Protein AF-0000000080276955 (afdb_homodimer)

Solvent-accessible surface area (backbone atoms only — not comparable to full-atom values): 27092 Å² total; per-residue (Å²): 132,83,78,74,69,77,72,87,49,61,65,60,36,27,53,46,30,26,33,48,65,51,57,39,56,74,91,75,51,51,68,68,53,48,37,50,16,46,44,46,28,54,44,37,57,49,28,52,46,44,53,55,46,49,51,50,53,70,69,41,85,84,68,76,71,46,76,45,79,38,83,27,36,35,69,50,64,52,66,67,44,34,35,56,32,66,67,37,54,67,61,50,50,55,51,32,50,79,70,75,47,53,69,71,66,41,56,68,72,60,60,53,53,42,37,34,87,49,70,63,6,41,51,46,32,49,51,50,48,49,34,28,37,54,60,42,48,38,37,34,39,30,57,56,51,78,40,22,79,57,31,80,35,76,56,93,88,36,79,37,73,33,73,27,65,50,56,70,78,52,67,79,60,53,34,84,53,63,88,72,62,54,84,44,75,34,69,55,45,73,41,79,38,63,41,99,82,67,44,83,36,70,46,80,69,42,82,72,42,80,44,78,63,54,56,29,38,31,40,33,65,52,70,59,81,74,69,70,75,74,77,69,83,64,38,59,45,74,33,39,49,130,82,79,73,71,76,73,86,48,61,65,60,37,26,53,45,30,26,34,48,65,52,58,38,56,75,90,75,50,51,69,69,54,49,37,50,17,47,44,45,29,54,44,37,57,48,27,52,51,42,53,53,46,49,51,51,53,71,70,41,83,85,68,77,70,48,75,47,78,36,82,26,35,34,68,50,64,52,67,66,43,34,34,57,35,66,68,36,56,67,61,50,52,55,53,32,51,77,69,75,46,53,70,73,66,39,56,66,72,61,60,52,52,42,36,34,88,50,71,64,6,41,52,46,32,48,50,50,43,50,34,29,44,67,59,41,48,38,37,35,39,30,58,57,51,79,40,24,79,57,30,80,35,75,54,94,86,35,80,37,71,33,72,28,66,52,54,69,81,53,68,78,62,53,34,84,56,64,88,70,63,56,84,43,75,33,68,54,45,71,42,78,38,63,43,97,80,67,43,82,37,72,45,79,72,41,79,72,44,80,44,80,63,54,55,29,38,28,42,34,61,51,76,66,77,67,87,66,90,68,83,71,83,62,39,56,44,74,34,40,49

Foldseek 3Di:
DPPCPPPDQLLVQLQVCCCPVVVHHPVPDDLQSSLLSNLLSLLVVVVVLVVVLVVVVVPDPPADEAEAEDAAAFQFQFSVLSCVLVVVQVSVQVSVVVVPDGPVRSSVSQFGQLRHDDPRNHVSNVVLQVCLQQQHWYKYKYFRDQQRDFDWDQDPNDTDTDRRNNCPVHDNQEDDDPVPWDWDFDDFDFDWDQPPVRDTDTDGDDGDDRDGGDMWIFGSHRSDPDDPGDDGDRRGRGGTD/DPPCPPPDQLLVQLQVCCCPVVVHHPVPDDLQSSLLSNLLSLLVVVVVLVVVLVVVVVPDPPADEAEAEDQAAFQFQFSVLSCVLVVVQVSVQVSVVVVPDGPVRSSVSQFGQLRHDDPRNHVSNVVLQVCLQQQHWYKYKYFRDQQRDFDWDQDPNDTDTDRRNNQPVHDNQEDDDPVPWDWDFDDFDWDWDQPPVRDTDTDGDDGDDRDGGDMWIFGFRNSDPDPPRDDGDNGGRGGTD

pLDDT: mean 73.18, std 20.95, range [22.22, 98.0]

InterPro domains:
  IPR000811 Glycosyl transferase, family 35 [PF00343] (97-203)
  IPR000811 Glycosyl transferase, family 35 [PTHR11468] (5-202)

Sequence (482 aa):
MARNSKKLDLSTQFKYHMHHSLAEKTEYSTLLQKFFALSYSVRDLIAEKWLNTEEIIYKKKDLKIVNYLSMEFLIGRLLYNNILNLKAEDEVKELLSKYNVSLDEIALLEEDAALGNGGLGRLAACFLDSLATLGCLSYGYTIRYQYGLFKQAIENGFQKELPDDWLKNGYPWEFPKPEEAVKVRFFGRSEPYTDEKGNLKFRDCSRLFDKIMITIRIRCIILKEGYTPLHPHESRLPYATMARNSKKLDLSTQFKYHMHHSLAEKTEYSTLLQKFFALSYSVRDLIAEKWLNTEEIIYKKKDLKIVNYLSMEFLIGRLLYNNILNLKAEDEVKELLSKYNVSLDEIALLEEDAALGNGGLGRLAACFLDSLATLGCLSYGYTIRYQYGLFKQAIENGFQKELPDDWLKNGYPWEFPKPEEAVKVRFFGRSEPYTDEKGNLKFRDCSRLFDKIMITIRIRCIILKEGYTPLHPHESRLPYAT

Secondary structure (DSSP, 8-state):
---------HHHHHHHIIIIIS---GGG--HHHHHHHHHHHHHHHHHHHHHHHHHHHHH-TT---EEEE-S-------HHHHHHHTT-HHHHHHHHHTTT--HHHHHTTPPPP-S--SHHHHHHHHHHHHHHHHT--EEEEEE--TT-S-EEEEETTEEEEE---TTSS--TTB---GGG--EEEES--EEEEE-TTS-EEEEE----EEEE--EEEEEE----SS--S---------EE-/---------HHHHHHHIIIIIS---GGG--HHHHHHHHHHHHHHHHHHHHHHHHHHHHH-TT---EEEE-S-------HHHHHHHTT-HHHHHHHHHTTT--HHHHHTTPPPP-S--SHHHHHHHHHHHHHHHHT--EEEEEE--TT-S-EEEEETTEEEEE---TTSS--TTB---GGG--EEEES--EEEEE-TTS-EEEEE----EEEE--EEEEEE----SS--S--------EEE-

Structure (mmCIF, N/CA/C/O backbone):
data_AF-0000000080276955-model_v1
#
loop_
_entity.id
_entity.type
_entity.pdbx_description
1 polymer 'Alpha-1,4 glucan phosphorylase'
#
loop_
_atom_site.group_PDB
_atom_site.id
_atom_site.type_symbol
_atom_site.label_atom_id
_atom_site.label_alt_id
_atom_site.label_comp_id
_atom_site.label_asym_id
_atom_site.label_entity_id
_atom_site.label_seq_id
_atom_site.pdbx_PDB_ins_code
_atom_site.Cartn_x
_atom_site.Cartn_y
_atom_site.Cartn_z
_atom_site.occupancy
_atom_site.B_iso_or_equiv
_atom_site.auth_seq_id
_atom_site.auth_comp_id
_atom_site.auth_asym_id
_atom_site.auth_atom_id
_atom_site.pdbx_PDB_model_num
ATOM 1 N N . MET A 1 1 ? 2.734 4.629 36.25 1 22.41 1 MET A N 1
ATOM 2 C CA . MET A 1 1 ? 2.525 3.361 35.562 1 22.41 1 MET A CA 1
ATOM 3 C C . MET A 1 1 ? 3.201 3.371 34.188 1 22.41 1 MET A C 1
ATOM 5 O O . MET A 1 1 ? 2.889 4.211 33.344 1 22.41 1 MET A O 1
ATOM 9 N N . ALA A 1 2 ? 4.402 2.92 34.125 1 29.44 2 ALA A N 1
ATOM 10 C CA . ALA A 1 2 ? 5.367 2.973 33.031 1 29.44 2 ALA A CA 1
ATOM 11 C C . ALA A 1 2 ? 4.789 2.35 31.75 1 29.44 2 ALA A C 1
ATOM 13 O O . ALA A 1 2 ? 4.484 1.154 31.734 1 29.44 2 ALA A O 1
ATOM 14 N N . ARG A 1 3 ? 3.814 2.988 31.172 1 35.66 3 ARG A N 1
ATOM 15 C CA . ARG A 1 3 ? 3.283 2.521 29.891 1 35.66 3 ARG A CA 1
ATOM 16 C C . ARG A 1 3 ? 4.402 2.027 28.984 1 35.66 3 ARG A C 1
ATOM 18 O O . ARG A 1 3 ? 5.152 2.828 28.422 1 35.66 3 ARG A O 1
ATOM 25 N N . ASN A 1 4 ? 5.102 1.075 29.203 1 38.16 4 ASN A N 1
ATOM 26 C CA . ASN A 1 4 ? 6.219 0.348 28.609 1 38.16 4 ASN A CA 1
ATOM 27 C C . ASN A 1 4 ? 5.961 0.033 27.141 1 38.16 4 ASN A C 1
ATOM 29 O O . ASN A 1 4 ? 5.473 -1.05 26.797 1 38.16 4 ASN A O 1
ATOM 33 N N . SER A 1 5 ? 5.297 0.82 26.422 1 46.09 5 SER A N 1
ATOM 34 C CA . SER A 1 5 ? 5.066 0.612 24.984 1 46.09 5 SER A CA 1
ATOM 35 C C . SER A 1 5 ? 6.34 0.174 24.281 1 46.09 5 SER A C 1
ATOM 37 O O . SER A 1 5 ? 7.379 0.824 24.406 1 46.09 5 SER A O 1
ATOM 39 N N . LYS A 1 6 ? 6.605 -0.979 24.156 1 54.12 6 LYS A N 1
ATOM 40 C CA . LYS A 1 6 ? 7.727 -1.607 23.469 1 54.12 6 LYS A CA 1
ATOM 41 C C . LYS A 1 6 ? 8.086 -0.838 22.203 1 54.12 6 LYS A C 1
ATOM 43 O O . LYS A 1 6 ? 7.25 -0.662 21.312 1 54.12 6 LYS A O 1
ATOM 48 N N . LYS A 1 7 ? 9.102 0.051 22.328 1 67.38 7 LYS A N 1
ATOM 49 C CA . LYS A 1 7 ? 9.695 0.827 21.25 1 67.38 7 LYS A CA 1
ATOM 50 C C . LYS A 1 7 ? 9.922 -0.039 20.016 1 67.38 7 LYS A C 1
ATOM 52 O O . LYS A 1 7 ? 10.383 -1.177 20.125 1 67.38 7 LYS A O 1
ATOM 57 N N . LEU A 1 8 ? 9.305 0.413 18.891 1 79.12 8 LEU A N 1
ATOM 58 C CA . LEU A 1 8 ? 9.492 -0.306 17.641 1 79.12 8 LEU A CA 1
ATOM 59 C C . LEU A 1 8 ? 10.969 -0.447 17.312 1 79.12 8 LEU A C 1
ATOM 61 O O . LEU A 1 8 ? 11.75 0.493 17.5 1 79.12 8 LEU A O 1
ATOM 65 N N . ASP A 1 9 ? 11.336 -1.647 17.141 1 90.31 9 ASP A N 1
ATOM 66 C CA . ASP A 1 9 ? 12.68 -2.012 16.703 1 90.31 9 ASP A CA 1
ATOM 67 C C . ASP A 1 9 ? 12.766 -2.096 15.172 1 90.31 9 ASP A C 1
ATOM 69 O O . ASP A 1 9 ? 12.016 -2.855 14.555 1 90.31 9 ASP A O 1
ATOM 73 N N . LEU A 1 10 ? 13.711 -1.346 14.609 1 94.88 10 LEU A N 1
ATOM 74 C CA . LEU A 1 10 ? 13.805 -1.224 13.156 1 94.88 10 LEU A CA 1
ATOM 75 C C . LEU A 1 10 ? 14.102 -2.574 12.516 1 94.88 10 LEU A C 1
ATOM 77 O O . LEU A 1 10 ? 13.609 -2.873 11.43 1 94.88 10 LEU A O 1
ATOM 81 N N . SER A 1 11 ? 14.914 -3.354 13.188 1 94.62 11 SER A N 1
ATOM 82 C CA . SER A 1 11 ? 15.25 -4.664 12.633 1 94.62 11 SER A CA 1
ATOM 83 C C . SER A 1 11 ? 14.023 -5.555 12.531 1 94.62 11 SER A C 1
ATOM 85 O O . SER A 1 11 ? 13.82 -6.234 11.523 1 94.62 11 SER A O 1
ATOM 87 N N . THR A 1 12 ? 13.234 -5.52 13.539 1 94.81 12 THR A N 1
ATOM 88 C CA . THR A 1 12 ? 12.008 -6.305 13.555 1 94.81 12 THR A CA 1
ATOM 89 C C . THR A 1 12 ? 11.023 -5.801 12.5 1 94.81 12 THR A C 1
ATOM 91 O O . THR A 1 12 ? 10.414 -6.598 11.789 1 94.81 12 THR A O 1
ATOM 94 N N . GLN A 1 13 ? 10.914 -4.477 12.414 1 96.25 13 GLN A N 1
ATOM 95 C CA . GLN A 1 13 ? 10.016 -3.893 11.43 1 96.25 13 GLN A CA 1
ATOM 96 C C . GLN A 1 13 ? 10.477 -4.199 10.008 1 96.25 13 GLN A C 1
ATOM 98 O O . GLN A 1 13 ? 9.656 -4.457 9.125 1 96.25 13 GLN A O 1
ATOM 103 N N . PHE A 1 14 ? 11.773 -4.16 9.883 1 97.75 14 PHE A N 1
ATOM 104 C CA . PHE A 1 14 ? 12.344 -4.441 8.57 1 97.75 14 PHE A CA 1
ATOM 105 C C . PHE A 1 14 ? 11.992 -5.852 8.117 1 97.75 14 PHE A C 1
ATOM 107 O O . PHE A 1 14 ? 11.516 -6.051 6.996 1 97.75 14 PHE A O 1
ATOM 114 N N . LYS A 1 15 ? 12.164 -6.762 8.945 1 95.94 15 LYS A N 1
ATOM 115 C CA . LYS A 1 15 ? 11.844 -8.148 8.633 1 95.94 15 LYS A CA 1
ATOM 116 C C . LYS A 1 15 ? 10.344 -8.336 8.422 1 95.94 15 LYS A C 1
ATOM 118 O O . LYS A 1 15 ? 9.922 -9.055 7.512 1 95.94 15 LYS A O 1
ATOM 123 N N . TYR A 1 16 ? 9.617 -7.668 9.242 1 95.88 16 TYR A N 1
ATOM 124 C CA . TYR A 1 16 ? 8.172 -7.734 9.117 1 95.88 16 TYR A CA 1
ATOM 125 C C . TYR A 1 16 ? 7.719 -7.25 7.742 1 95.88 16 TYR A C 1
ATOM 127 O O . TYR A 1 16 ? 6.953 -7.934 7.055 1 95.88 16 TYR A O 1
ATOM 135 N N . HIS A 1 17 ? 8.164 -6.109 7.371 1 97.56 17 HIS A N 1
ATOM 136 C CA . HIS A 1 17 ? 7.73 -5.535 6.102 1 97.56 17 HIS A CA 1
ATOM 137 C C . HIS A 1 17 ? 8.242 -6.355 4.922 1 97.56 17 HIS A C 1
ATOM 139 O O . HIS A 1 17 ? 7.566 -6.469 3.898 1 97.56 17 HIS A O 1
ATOM 145 N N . MET A 1 18 ? 9.422 -6.902 5.074 1 97 18 MET A N 1
ATOM 146 C CA . MET A 1 18 ? 9.938 -7.777 4.02 1 97 18 MET A CA 1
ATOM 147 C C . MET A 1 18 ? 9.008 -8.969 3.809 1 97 18 MET A C 1
ATOM 149 O O . MET A 1 18 ? 8.633 -9.273 2.676 1 97 18 MET A O 1
ATOM 153 N N . HIS A 1 19 ? 8.547 -9.516 4.863 1 95 19 HIS A N 1
ATOM 154 C CA . HIS A 1 19 ? 7.77 -10.758 4.805 1 95 19 HIS A CA 1
ATOM 155 C C . HIS A 1 19 ? 6.305 -10.477 4.5 1 95 19 HIS A C 1
ATOM 157 O O . HIS A 1 19 ? 5.676 -11.203 3.723 1 95 19 HIS A O 1
ATOM 163 N N . HIS A 1 20 ? 5.828 -9.383 5.066 1 94.81 20 HIS A N 1
ATOM 164 C CA . HIS A 1 20 ? 4.375 -9.242 5.047 1 94.81 20 HIS A CA 1
ATOM 165 C C . HIS A 1 20 ? 3.938 -8.141 4.094 1 94.81 20 HIS A C 1
ATOM 167 O O . HIS A 1 20 ? 2.902 -8.258 3.432 1 94.81 20 HIS A O 1
ATOM 173 N N . SER A 1 21 ? 4.695 -7.082 4 1 95.25 21 SER A N 1
ATOM 174 C CA . SER A 1 21 ? 4.336 -6.012 3.076 1 95.25 21 SER A CA 1
ATOM 175 C C . SER A 1 21 ? 4.785 -6.336 1.656 1 95.25 21 SER A C 1
ATOM 177 O O . SER A 1 21 ? 4.086 -6.023 0.691 1 95.25 21 SER A O 1
ATOM 179 N N . LEU A 1 22 ? 5.949 -7.004 1.6 1 94.25 22 LEU A N 1
ATOM 180 C CA . LEU A 1 22 ? 6.523 -7.246 0.28 1 94.25 22 LEU A CA 1
ATOM 181 C C . LEU A 1 22 ? 6.441 -8.727 -0.086 1 94.25 22 LEU A C 1
ATOM 183 O O . LEU A 1 22 ? 6.672 -9.094 -1.238 1 94.25 22 LEU A O 1
ATOM 187 N N . ALA A 1 23 ? 6.051 -9.555 0.865 1 91.31 23 ALA A N 1
ATOM 188 C CA . ALA A 1 23 ? 5.906 -11 0.66 1 91.31 23 ALA A CA 1
ATOM 189 C C . ALA A 1 23 ? 7.164 -11.586 0.027 1 91.31 23 ALA A C 1
ATOM 191 O O . ALA A 1 23 ? 7.086 -12.289 -0.982 1 91.31 23 ALA A O 1
ATOM 192 N N . GLU A 1 24 ? 8.297 -11.289 0.654 1 91.69 24 GLU A N 1
ATOM 193 C CA . GLU A 1 24 ? 9.602 -11.773 0.193 1 91.69 24 GLU A CA 1
ATOM 194 C C . GLU A 1 24 ? 10.477 -12.188 1.366 1 91.69 24 GLU A C 1
ATOM 196 O O . GLU A 1 24 ? 10.398 -11.609 2.449 1 91.69 24 GLU A O 1
ATOM 201 N N . LYS A 1 25 ? 11.25 -13.227 1.105 1 90.56 25 LYS A N 1
ATOM 202 C CA . LYS A 1 25 ? 12.273 -13.57 2.086 1 90.56 25 LYS A CA 1
ATOM 203 C C . LYS A 1 25 ? 13.477 -12.641 1.982 1 90.56 25 LYS A C 1
ATOM 205 O O . LYS A 1 25 ? 13.898 -12.281 0.88 1 90.56 25 LYS A O 1
ATOM 210 N N . THR A 1 26 ? 13.953 -12.328 3.117 1 90.5 26 THR A N 1
ATOM 211 C CA . THR A 1 26 ? 15.039 -11.352 3.176 1 90.5 26 THR A CA 1
ATOM 212 C C . THR A 1 26 ? 16.25 -11.836 2.379 1 90.5 26 THR A C 1
ATOM 214 O O . THR A 1 26 ? 16.922 -11.047 1.71 1 90.5 26 THR A O 1
ATOM 217 N N . GLU A 1 27 ? 16.516 -13.109 2.402 1 88 27 GLU A N 1
ATOM 218 C CA . GLU A 1 27 ? 17.672 -13.703 1.748 1 88 27 GLU A CA 1
ATOM 219 C C . GLU A 1 27 ? 17.594 -13.539 0.233 1 88 27 GLU A C 1
ATOM 221 O O . GLU A 1 27 ? 18.625 -13.469 -0.441 1 88 27 GLU A O 1
ATOM 226 N N . TYR A 1 28 ? 16.469 -13.438 -0.273 1 88 28 TYR A N 1
ATOM 227 C CA . TYR A 1 28 ? 16.297 -13.391 -1.721 1 88 28 TYR A CA 1
ATOM 228 C C . TYR A 1 28 ? 15.867 -12 -2.17 1 88 28 TYR A C 1
ATOM 230 O O . TYR A 1 28 ? 15.562 -11.781 -3.348 1 88 28 TYR A O 1
ATOM 238 N N . SER A 1 29 ? 15.875 -11.086 -1.292 1 93 29 SER A N 1
ATOM 239 C CA . SER A 1 29 ? 15.32 -9.766 -1.575 1 93 29 SER A CA 1
ATOM 240 C C . SER A 1 29 ? 16.281 -8.938 -2.428 1 93 29 SER A C 1
ATOM 242 O O . SER A 1 29 ? 17.5 -9.055 -2.303 1 93 29 SER A O 1
ATOM 244 N N . THR A 1 30 ? 15.734 -8.141 -3.33 1 93.69 30 THR A N 1
ATOM 245 C CA . THR A 1 30 ? 16.469 -7.184 -4.145 1 93.69 30 THR A CA 1
ATOM 246 C C . THR A 1 30 ? 16.781 -5.918 -3.35 1 93.69 30 THR A C 1
ATOM 248 O O . THR A 1 30 ? 16.234 -5.719 -2.262 1 93.69 30 THR A O 1
ATOM 251 N N . LEU A 1 31 ? 17.641 -5.074 -3.918 1 94.88 31 LEU A N 1
ATOM 252 C CA . LEU A 1 31 ? 17.938 -3.791 -3.293 1 94.88 31 LEU A CA 1
ATOM 253 C C . LEU A 1 31 ? 16.703 -2.912 -3.227 1 94.88 31 LEU A C 1
ATOM 255 O O . LEU A 1 31 ? 16.484 -2.197 -2.242 1 94.88 31 LEU A O 1
ATOM 259 N N . LEU A 1 32 ? 15.906 -2.957 -4.238 1 94.31 32 LEU A N 1
ATOM 260 C CA . LEU A 1 32 ? 14.664 -2.191 -4.262 1 94.31 32 LEU A CA 1
ATOM 261 C C . LEU A 1 32 ? 13.734 -2.631 -3.137 1 94.31 32 LEU A C 1
ATOM 263 O O . LEU A 1 32 ? 13.125 -1.793 -2.465 1 94.31 32 LEU A O 1
ATOM 267 N N . GLN A 1 33 ? 13.656 -3.904 -2.971 1 95.94 33 GLN A N 1
ATOM 268 C CA . GLN A 1 33 ? 12.812 -4.422 -1.898 1 95.94 33 GLN A CA 1
ATOM 269 C C . GLN A 1 33 ? 13.352 -4.02 -0.529 1 95.94 33 GLN A C 1
ATOM 271 O O . GLN A 1 33 ? 12.578 -3.73 0.389 1 95.94 33 GLN A O 1
ATOM 276 N N . LYS A 1 34 ? 14.641 -4.016 -0.433 1 97.19 34 LYS A N 1
ATOM 277 C CA . LYS A 1 34 ? 15.242 -3.553 0.812 1 97.19 34 LYS A CA 1
ATOM 278 C C . LYS A 1 34 ? 14.953 -2.072 1.05 1 97.19 34 LYS A C 1
ATOM 280 O O . LYS A 1 34 ? 14.734 -1.653 2.188 1 97.19 34 LYS A O 1
ATOM 285 N N . PHE A 1 35 ? 15 -1.29 0.031 1 97.19 35 PHE A N 1
ATOM 286 C CA . PHE A 1 35 ? 14.617 0.113 0.126 1 97.19 35 PHE A CA 1
ATOM 287 C C . PHE A 1 35 ? 13.195 0.249 0.669 1 97.19 35 PHE A C 1
ATOM 289 O O . PHE A 1 35 ? 12.953 1.024 1.596 1 97.19 35 PHE A O 1
ATOM 296 N N . PHE A 1 36 ? 12.266 -0.461 0.114 1 97.25 36 PHE A N 1
ATOM 297 C CA . PHE A 1 36 ? 10.867 -0.363 0.529 1 97.25 36 PHE A CA 1
ATOM 298 C C . PHE A 1 36 ? 10.688 -0.865 1.957 1 97.25 36 PHE A C 1
ATOM 300 O O . PHE A 1 36 ? 9.992 -0.239 2.76 1 97.25 36 PHE A O 1
ATOM 307 N N . ALA A 1 37 ? 11.297 -1.971 2.23 1 97.81 37 ALA A N 1
ATOM 308 C CA . ALA A 1 37 ? 11.188 -2.496 3.588 1 97.81 37 ALA A CA 1
ATOM 309 C C . ALA A 1 37 ? 11.711 -1.492 4.609 1 97.81 37 ALA A C 1
ATOM 311 O O . ALA A 1 37 ? 11.094 -1.278 5.656 1 97.81 37 ALA A O 1
ATOM 312 N N . LEU A 1 38 ? 12.828 -0.894 4.305 1 98 38 LEU A N 1
ATOM 313 C CA . LEU A 1 38 ? 13.391 0.121 5.191 1 98 38 LEU A CA 1
ATOM 314 C C . LEU A 1 38 ? 12.469 1.329 5.293 1 98 38 LEU A C 1
ATOM 316 O O . LEU A 1 38 ? 12.203 1.823 6.391 1 98 38 LEU A O 1
ATOM 320 N N . SER A 1 39 ? 12.016 1.763 4.203 1 97.38 39 SER A N 1
ATOM 321 C CA . SER A 1 39 ? 11.141 2.928 4.18 1 97.38 39 SER A CA 1
ATOM 322 C C . SER A 1 39 ? 9.883 2.688 5.004 1 97.38 39 SER A C 1
ATOM 324 O O . SER A 1 39 ? 9.477 3.545 5.793 1 97.38 39 SER A O 1
ATOM 326 N N . TYR A 1 40 ? 9.305 1.536 4.84 1 97.38 40 TYR A N 1
ATOM 327 C CA . TYR A 1 40 ? 8.109 1.209 5.613 1 97.38 40 TYR A CA 1
ATOM 328 C C . TYR A 1 40 ? 8.43 1.146 7.102 1 97.38 40 TYR A C 1
ATOM 330 O O . TYR A 1 40 ? 7.605 1.53 7.938 1 97.38 40 TYR A O 1
ATOM 338 N N . SER A 1 41 ? 9.562 0.646 7.359 1 97.5 41 SER A N 1
ATOM 339 C CA . SER A 1 41 ? 9.969 0.565 8.758 1 97.5 41 SER A CA 1
ATOM 340 C C . SER A 1 41 ? 10.109 1.953 9.375 1 97.5 41 SER A C 1
ATOM 342 O O . SER A 1 41 ? 9.664 2.186 10.5 1 97.5 41 SER A O 1
ATOM 344 N N . VAL A 1 42 ? 10.75 2.803 8.688 1 95.44 42 VAL A N 1
ATOM 345 C CA . VAL A 1 42 ? 10.898 4.184 9.125 1 95.44 42 VAL A CA 1
ATOM 346 C C . VAL A 1 42 ? 9.523 4.848 9.227 1 95.44 42 VAL A C 1
ATOM 348 O O . VAL A 1 42 ? 9.242 5.566 10.188 1 95.44 42 VAL A O 1
ATOM 351 N N . ARG A 1 43 ? 8.711 4.555 8.289 1 94.88 43 ARG A N 1
ATOM 352 C CA . ARG A 1 43 ? 7.355 5.105 8.266 1 94.88 43 ARG A CA 1
ATOM 353 C C . ARG A 1 43 ? 6.566 4.664 9.492 1 94.88 43 ARG A C 1
ATOM 355 O O . ARG A 1 43 ? 5.75 5.426 10.016 1 94.88 43 ARG A O 1
ATOM 362 N N . ASP A 1 44 ? 6.789 3.438 9.938 1 95.38 44 ASP A N 1
ATOM 363 C CA . ASP A 1 44 ? 6.141 2.961 11.156 1 95.38 44 ASP A CA 1
ATOM 364 C C . ASP A 1 44 ? 6.457 3.871 12.336 1 95.38 44 ASP A C 1
ATOM 366 O O . ASP A 1 44 ? 5.574 4.199 13.133 1 95.38 44 ASP A O 1
ATOM 370 N N . LEU A 1 45 ? 7.66 4.262 12.43 1 91.25 45 LEU A N 1
ATOM 371 C CA . LEU A 1 45 ? 8.078 5.137 13.523 1 91.25 45 LEU A CA 1
ATOM 372 C C . LEU A 1 45 ? 7.418 6.504 13.406 1 91.25 45 LEU A C 1
ATOM 374 O O . LEU A 1 45 ? 6.984 7.074 14.406 1 91.25 45 LEU A O 1
ATOM 378 N N . ILE A 1 46 ? 7.324 6.918 12.242 1 87.62 46 ILE A N 1
ATOM 379 C CA . ILE A 1 46 ? 6.711 8.219 11.984 1 87.62 46 ILE A CA 1
ATOM 380 C C . ILE A 1 46 ? 5.223 8.164 12.336 1 87.62 46 ILE A C 1
ATOM 382 O O . ILE A 1 46 ? 4.695 9.078 12.961 1 87.62 46 ILE A O 1
ATOM 386 N N . ALA A 1 47 ? 4.598 7.125 11.914 1 90.19 47 ALA A N 1
ATOM 387 C CA . ALA A 1 47 ? 3.172 6.957 12.172 1 90.19 47 ALA A CA 1
ATOM 388 C C . ALA A 1 47 ? 2.883 6.988 13.672 1 90.19 47 ALA A C 1
ATOM 390 O O . ALA A 1 47 ? 1.888 7.574 14.102 1 90.19 47 ALA A O 1
ATOM 391 N N . GLU A 1 48 ? 3.697 6.379 14.406 1 88.38 48 GLU A N 1
ATOM 392 C CA . GLU A 1 48 ? 3.52 6.379 15.859 1 88.38 48 GLU A CA 1
ATOM 393 C C . GLU A 1 48 ? 3.58 7.797 16.422 1 88.38 48 GLU A C 1
ATOM 395 O O . GLU A 1 48 ? 2.758 8.172 17.266 1 88.38 48 GLU A O 1
ATOM 400 N N . LYS A 1 49 ? 4.52 8.5 16 1 82.69 49 LYS A N 1
ATOM 401 C CA . LYS A 1 49 ? 4.66 9.875 16.453 1 82.69 49 LYS A CA 1
ATOM 402 C C . LYS A 1 49 ? 3.469 10.727 16.016 1 82.69 49 LYS A C 1
ATOM 404 O O . LYS A 1 49 ? 2.99 11.57 16.781 1 82.69 49 LYS A O 1
ATOM 409 N N . TRP A 1 50 ? 3.09 10.453 14.844 1 82.5 50 TRP A N 1
ATOM 410 C CA . TRP A 1 50 ? 1.942 11.172 14.305 1 82.5 50 TRP A CA 1
ATOM 411 C C . TRP A 1 50 ? 0.688 10.898 15.125 1 82.5 50 TRP A C 1
ATOM 413 O O . TRP A 1 50 ? -0.064 11.82 15.453 1 82.5 50 TRP A O 1
ATOM 423 N N . LEU A 1 51 ? 0.445 9.727 15.422 1 84.94 51 LEU A N 1
ATOM 424 C CA . LEU A 1 51 ? -0.742 9.344 16.172 1 84.94 51 LEU A CA 1
ATOM 425 C C . LEU A 1 51 ? -0.712 9.938 17.578 1 84.94 51 LEU A C 1
ATOM 427 O O . LEU A 1 51 ? -1.748 10.352 18.109 1 84.94 51 LEU A O 1
ATOM 431 N N . ASN A 1 52 ? 0.415 9.992 18.094 1 82.25 52 ASN A N 1
ATOM 432 C CA . ASN A 1 52 ? 0.559 10.617 19.406 1 82.25 52 ASN A CA 1
ATOM 433 C C . ASN A 1 52 ? 0.235 12.102 19.359 1 82.25 52 ASN A C 1
ATOM 435 O O . ASN A 1 52 ? -0.434 12.633 20.25 1 82.25 52 ASN A O 1
ATOM 439 N N . THR A 1 53 ? 0.707 12.758 18.359 1 77.38 53 THR A N 1
ATOM 440 C CA . THR A 1 53 ? 0.438 14.18 18.188 1 77.38 53 THR A CA 1
ATOM 441 C C . THR A 1 53 ? -1.048 14.422 17.938 1 77.38 53 THR A C 1
ATOM 443 O O . THR A 1 53 ? -1.621 15.375 18.469 1 77.38 53 THR A O 1
ATOM 446 N N . GLU A 1 54 ? -1.594 13.602 17.156 1 78 54 GLU A N 1
ATOM 447 C CA . GLU A 1 54 ? -3.018 13.727 16.859 1 78 54 GLU A CA 1
ATOM 448 C C . GLU A 1 54 ? -3.859 13.602 18.125 1 78 54 GLU A C 1
ATOM 450 O O . GLU A 1 54 ? -4.883 14.273 18.266 1 78 54 GLU A O 1
ATOM 455 N N . GLU A 1 55 ? -3.457 12.797 18.938 1 77.69 55 GLU A N 1
ATOM 456 C CA . GLU A 1 55 ? -4.16 12.633 20.203 1 77.69 55 GLU A CA 1
ATOM 457 C C . GLU A 1 55 ? -4.113 13.922 21.031 1 77.69 55 GLU A C 1
ATOM 459 O O . GLU A 1 55 ? -5.109 14.297 21.656 1 77.69 55 GLU A O 1
ATOM 464 N N . ILE A 1 56 ? -3.053 14.523 20.953 1 74.31 56 ILE A N 1
ATOM 465 C CA . ILE A 1 56 ? -2.889 15.781 21.672 1 74.31 56 ILE A CA 1
ATOM 466 C C . ILE A 1 56 ? -3.777 16.859 21.047 1 74.31 56 ILE A C 1
ATOM 468 O O . ILE A 1 56 ? -4.434 17.609 21.766 1 74.31 56 ILE A O 1
ATOM 472 N N . ILE A 1 57 ? -3.809 16.844 19.766 1 73.69 57 ILE A N 1
ATOM 473 C CA . ILE A 1 57 ? -4.602 17.812 19.047 1 73.69 57 ILE A CA 1
ATOM 474 C C . ILE A 1 57 ? -6.086 17.609 19.344 1 73.69 57 ILE A C 1
ATOM 476 O O . ILE A 1 57 ? -6.824 18.578 19.547 1 73.69 57 ILE A O 1
ATOM 480 N N . TYR A 1 58 ? -6.465 16.422 19.391 1 73.75 58 TYR A N 1
ATOM 481 C CA . TYR A 1 58 ? -7.867 16.094 19.656 1 73.75 58 TYR A CA 1
ATOM 482 C C . TYR A 1 58 ? -8.266 16.5 21.062 1 73.75 58 TYR A C 1
ATOM 484 O O . TYR A 1 58 ? -9.406 16.906 21.312 1 73.75 58 TYR A O 1
ATOM 492 N N . LYS A 1 59 ? -7.402 16.406 21.922 1 75.25 59 LYS A N 1
ATOM 493 C CA . LYS A 1 59 ? -7.695 16.672 23.328 1 75.25 59 LYS A CA 1
ATOM 494 C C . LYS A 1 59 ? -7.633 18.172 23.625 1 75.25 59 LYS A C 1
ATOM 496 O O . LYS A 1 59 ? -8.305 18.656 24.531 1 75.25 59 LYS A O 1
ATOM 501 N N . LYS A 1 60 ? -6.91 18.797 22.859 1 74.38 60 LYS A N 1
ATOM 502 C CA . LYS A 1 60 ? -6.754 20.219 23.109 1 74.38 60 LYS A CA 1
ATOM 503 C C . LYS A 1 60 ? -7.734 21.047 22.281 1 74.38 60 LYS A C 1
ATOM 505 O O . LYS A 1 60 ? -7.762 20.922 21.062 1 74.38 60 LYS A O 1
ATOM 510 N N . LYS A 1 61 ? -8.664 21.719 22.797 1 67.38 61 LYS A N 1
ATOM 511 C CA . LYS A 1 61 ? -9.758 22.438 22.156 1 67.38 61 LYS A CA 1
ATOM 512 C C . LYS A 1 61 ? -9.281 23.766 21.578 1 67.38 61 LYS A C 1
ATOM 514 O O . LYS A 1 61 ? -9.828 24.25 20.594 1 67.38 61 LYS A O 1
ATOM 519 N N . ASP A 1 62 ? -8.234 24.25 22.078 1 73.06 62 ASP A N 1
ATOM 520 C CA . ASP A 1 62 ? -7.91 25.609 21.672 1 73.06 62 ASP A CA 1
ATOM 521 C C . ASP A 1 62 ? -6.598 25.672 20.891 1 73.06 62 ASP A C 1
ATOM 523 O O . ASP A 1 62 ? -5.832 26.625 21.016 1 73.06 62 ASP A O 1
ATOM 527 N N . LEU A 1 63 ? -6.562 24.641 20.047 1 76.69 63 LEU A N 1
ATOM 528 C CA . LEU A 1 63 ? -5.324 24.656 19.281 1 76.69 63 LEU A CA 1
ATOM 529 C C . LEU A 1 63 ? -5.531 25.312 17.922 1 76.69 63 LEU A C 1
ATOM 531 O O . LEU A 1 63 ? -6.566 25.125 17.281 1 76.69 63 LEU A O 1
ATOM 535 N N . LYS A 1 64 ? -4.602 26.188 17.625 1 78.25 64 LYS A N 1
ATOM 536 C CA . LYS A 1 64 ? -4.605 26.781 16.297 1 78.25 64 LYS A CA 1
ATOM 537 C C . LYS A 1 64 ? -3.719 26 15.336 1 78.25 64 LYS A C 1
ATOM 539 O O . LYS A 1 64 ? -2.598 25.625 15.688 1 78.25 64 LYS A O 1
ATOM 544 N N . ILE A 1 65 ? -4.281 25.734 14.141 1 76.88 65 ILE A N 1
ATOM 545 C CA . ILE A 1 65 ? -3.555 24.938 13.148 1 76.88 65 ILE A CA 1
ATOM 546 C C . ILE A 1 65 ? -3.438 25.734 11.852 1 76.88 65 ILE A C 1
ATOM 548 O O . ILE A 1 65 ? -4.422 26.297 11.367 1 76.88 65 ILE A O 1
ATOM 552 N N . VAL A 1 66 ? -2.201 25.812 11.32 1 80.88 66 VAL A N 1
ATOM 553 C CA . VAL A 1 66 ? -1.96 26.484 10.047 1 80.88 66 VAL A CA 1
ATOM 554 C C . VAL A 1 66 ? -2.227 25.516 8.898 1 80.88 66 VAL A C 1
ATOM 556 O O . VAL A 1 66 ? -1.737 24.391 8.906 1 80.88 66 VAL A O 1
ATOM 559 N N . ASN A 1 67 ? -3.049 25.875 7.938 1 80.81 67 ASN A N 1
ATOM 560 C CA . ASN A 1 67 ? -3.271 25.141 6.703 1 80.81 67 ASN A CA 1
ATOM 561 C C . ASN A 1 67 ? -2.697 25.859 5.492 1 80.81 67 ASN A C 1
ATOM 563 O O . ASN A 1 67 ? -3.189 26.922 5.113 1 80.81 67 ASN A O 1
ATOM 567 N N . TYR A 1 68 ? -1.691 25.266 4.949 1 83.06 68 TYR A N 1
ATOM 568 C CA . TYR A 1 68 ? -0.961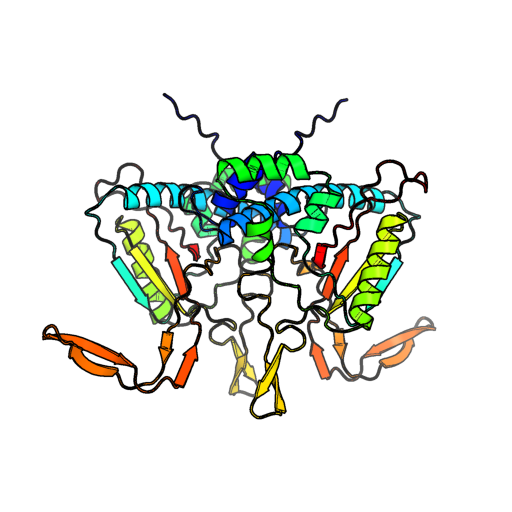 25.875 3.84 1 83.06 68 TYR A CA 1
ATOM 569 C C . TYR A 1 68 ? -1.334 25.219 2.518 1 83.06 68 TYR A C 1
ATOM 571 O O . TYR A 1 68 ? -0.956 24.078 2.258 1 83.06 68 TYR A O 1
ATOM 579 N N . LEU A 1 69 ? -2.1 25.938 1.602 1 81.06 69 LEU A N 1
ATOM 580 C CA . LEU A 1 69 ? -2.496 25.453 0.289 1 81.06 69 LEU A CA 1
ATOM 581 C C . LEU A 1 69 ? -1.547 25.953 -0.793 1 81.06 69 LEU A C 1
ATOM 583 O O . LEU A 1 69 ? -1.334 27.156 -0.926 1 81.06 69 LEU A O 1
ATOM 587 N N . SER A 1 70 ? -0.925 25 -1.449 1 80.19 70 SER A N 1
ATOM 588 C CA . SER A 1 70 ? -0.009 25.344 -2.533 1 80.19 70 SER A CA 1
ATOM 589 C C . SER A 1 70 ? -0.238 24.453 -3.75 1 80.19 70 SER A C 1
ATOM 591 O O . SER A 1 70 ? -0.657 23.297 -3.611 1 80.19 70 SER A O 1
ATOM 593 N N . MET A 1 71 ? 0.042 25 -4.902 1 77.94 71 MET A N 1
ATOM 594 C CA . MET A 1 71 ? -0.124 24.219 -6.121 1 77.94 71 MET A CA 1
ATOM 595 C C . MET A 1 71 ? 0.985 23.172 -6.258 1 77.94 71 MET A C 1
ATOM 597 O O . MET A 1 71 ? 0.819 22.172 -6.953 1 77.94 71 MET A O 1
ATOM 601 N N . GLU A 1 72 ? 2.043 23.578 -5.605 1 79.94 72 GLU A N 1
ATOM 602 C CA . GLU A 1 72 ? 3.172 22.656 -5.715 1 79.94 72 GLU A CA 1
ATOM 603 C C . GLU A 1 72 ? 3.949 22.578 -4.402 1 79.94 72 GLU A C 1
ATOM 605 O O . GLU A 1 72 ? 4.051 23.562 -3.678 1 79.94 72 GLU A O 1
ATOM 610 N N . PHE A 1 73 ? 4.445 21.406 -4.145 1 83.12 73 PHE A N 1
ATOM 611 C CA . PHE A 1 73 ? 5.402 21.156 -3.072 1 83.12 73 PHE A CA 1
ATOM 612 C C . PHE A 1 73 ? 6.578 20.328 -3.572 1 83.12 73 PHE A C 1
ATOM 614 O O . PHE A 1 73 ? 6.391 19.219 -4.059 1 83.12 73 PHE A O 1
ATOM 621 N N . LEU A 1 74 ? 7.699 20.891 -3.516 1 83.69 74 LEU A N 1
ATOM 622 C CA . LEU A 1 74 ? 8.898 20.094 -3.801 1 83.69 74 LEU A CA 1
ATOM 623 C C . LEU A 1 74 ? 9.508 19.562 -2.514 1 83.69 74 LEU A C 1
ATOM 625 O O . LEU A 1 74 ? 10.469 20.125 -1.989 1 83.69 74 LEU A O 1
ATOM 629 N N . ILE A 1 75 ? 9.031 18.406 -2.068 1 81.25 75 ILE A N 1
ATOM 630 C CA . ILE A 1 75 ? 9.406 17.891 -0.756 1 81.25 75 ILE A CA 1
ATOM 631 C C . ILE A 1 75 ? 10.672 17.047 -0.874 1 81.25 75 ILE A C 1
ATOM 633 O O . ILE A 1 75 ? 11.328 16.75 0.129 1 81.25 75 ILE A O 1
ATOM 637 N N . GLY A 1 76 ? 11.047 16.641 -2.092 1 79.75 76 GLY A N 1
ATOM 638 C CA . GLY A 1 76 ? 12.258 15.867 -2.295 1 79.75 76 GLY A CA 1
ATOM 639 C C . GLY A 1 76 ? 12.156 14.445 -1.782 1 79.75 76 GLY A C 1
ATOM 640 O O . GLY A 1 76 ? 11.047 13.914 -1.622 1 79.75 76 GLY A O 1
ATOM 641 N N . ARG A 1 77 ? 13.312 13.828 -1.663 1 87.75 77 ARG A N 1
ATOM 642 C CA . ARG A 1 77 ? 13.406 12.484 -1.109 1 87.75 77 ARG A CA 1
ATOM 643 C C . ARG A 1 77 ? 13.312 12.508 0.412 1 87.75 77 ARG A C 1
ATOM 645 O O . ARG A 1 77 ? 13.852 13.406 1.059 1 87.75 77 ARG A O 1
ATOM 652 N N . LEU A 1 78 ? 12.688 11.516 0.936 1 90.19 78 LEU A N 1
ATOM 653 C CA . LEU A 1 78 ? 12.312 11.633 2.34 1 90.19 78 LEU A CA 1
ATOM 654 C C . LEU A 1 78 ? 13.062 10.617 3.191 1 90.19 78 LEU A C 1
ATOM 656 O O . LEU A 1 78 ? 13.125 10.75 4.414 1 90.19 78 LEU A O 1
ATOM 660 N N . LEU A 1 79 ? 13.633 9.617 2.594 1 94.81 79 LEU A N 1
ATOM 661 C CA . LEU A 1 79 ? 14.234 8.547 3.385 1 94.81 79 LEU A CA 1
ATOM 662 C C . LEU A 1 79 ? 15.32 9.094 4.297 1 94.81 79 LEU A C 1
ATOM 664 O O . LEU A 1 79 ? 15.258 8.922 5.52 1 94.81 79 LEU A O 1
ATOM 668 N N . TYR A 1 80 ? 16.281 9.828 3.752 1 91.94 80 TYR A N 1
ATOM 669 C CA . TYR A 1 80 ? 17.375 10.391 4.523 1 91.94 80 TYR A CA 1
ATOM 670 C C . TYR A 1 80 ? 16.875 11.375 5.57 1 91.94 80 TYR A C 1
ATOM 672 O O . TYR A 1 80 ? 17.25 11.297 6.742 1 91.94 80 TYR A O 1
ATOM 680 N N . ASN A 1 81 ? 16.062 12.211 5.098 1 85.88 81 ASN A N 1
ATOM 681 C CA . ASN A 1 81 ? 15.531 13.242 5.977 1 85.88 81 ASN A CA 1
ATOM 682 C C . ASN A 1 81 ? 14.789 12.641 7.164 1 85.88 81 ASN A C 1
ATOM 684 O O . ASN A 1 81 ? 14.945 13.102 8.297 1 85.88 81 ASN A O 1
ATOM 688 N N . ASN A 1 82 ? 14.008 11.648 6.891 1 89.38 82 ASN A N 1
ATOM 689 C CA . ASN A 1 82 ? 13.234 11.023 7.957 1 89.38 82 ASN A CA 1
ATOM 690 C C . ASN A 1 82 ? 14.133 10.281 8.938 1 89.38 82 ASN A C 1
ATOM 692 O O . ASN A 1 82 ? 13.906 10.32 10.148 1 89.38 82 ASN A O 1
ATOM 696 N N . ILE A 1 83 ? 15.141 9.609 8.453 1 93.5 83 ILE A N 1
ATOM 697 C CA . ILE A 1 83 ? 16.078 8.891 9.312 1 93.5 83 ILE A CA 1
ATOM 698 C C . ILE A 1 83 ? 16.797 9.883 10.234 1 93.5 83 ILE A C 1
ATOM 700 O O . ILE A 1 83 ? 16.938 9.617 11.43 1 93.5 83 ILE A O 1
ATOM 704 N N . LEU A 1 84 ? 17.172 11 9.68 1 88.5 84 LEU A N 1
ATOM 705 C CA . LEU A 1 84 ? 17.844 12.031 10.445 1 88.5 84 LEU A CA 1
ATOM 706 C C . LEU A 1 84 ? 16.922 12.625 11.5 1 88.5 84 LEU A C 1
ATOM 708 O O . LEU A 1 84 ? 17.297 12.773 12.664 1 88.5 84 LEU A O 1
ATOM 712 N N . ASN A 1 85 ? 15.727 12.906 11.07 1 83.06 85 ASN A N 1
ATOM 713 C CA . ASN A 1 85 ? 14.758 13.516 11.969 1 83.06 85 ASN A CA 1
ATOM 714 C C . ASN A 1 85 ? 14.398 12.578 13.117 1 83.06 85 ASN A C 1
ATOM 716 O O . ASN A 1 85 ? 14.102 13.031 14.227 1 83.06 85 ASN A O 1
ATOM 720 N N . LEU A 1 86 ? 14.453 11.312 12.867 1 87.81 86 LEU A N 1
ATOM 721 C CA . LEU A 1 86 ? 14.141 10.32 13.891 1 87.81 86 LEU A CA 1
ATOM 722 C C . LEU A 1 86 ? 15.375 9.992 14.727 1 87.81 86 LEU A C 1
ATOM 724 O O . LEU A 1 86 ? 15.281 9.25 15.711 1 87.81 86 LEU A O 1
ATOM 728 N N . LYS A 1 87 ? 16.516 10.57 14.32 1 90.81 87 LYS A N 1
ATOM 729 C CA . LYS A 1 87 ? 17.797 10.273 14.961 1 90.81 87 LYS A CA 1
ATOM 730 C C . LYS A 1 87 ? 18.062 8.766 14.984 1 90.81 87 LYS A C 1
ATOM 732 O O . LYS A 1 87 ? 18.469 8.219 16.016 1 90.81 87 LYS A O 1
ATOM 737 N N . ALA A 1 88 ? 17.734 8.141 13.883 1 93.56 88 ALA A N 1
ATOM 738 C CA . ALA A 1 88 ? 17.844 6.688 13.812 1 93.56 88 ALA A CA 1
ATOM 739 C C . ALA A 1 88 ? 19 6.27 12.906 1 93.56 88 ALA A C 1
ATOM 741 O O . ALA A 1 88 ? 19.016 5.148 12.391 1 93.56 88 ALA A O 1
ATOM 742 N N . GLU A 1 89 ? 19.938 7.121 12.703 1 94.38 89 GLU A N 1
ATOM 743 C CA . GLU A 1 89 ? 21.031 6.859 11.758 1 94.38 89 GLU A CA 1
ATOM 744 C C . GLU A 1 89 ? 21.812 5.617 12.156 1 94.38 89 GLU A C 1
ATOM 746 O O . GLU A 1 89 ? 22.094 4.754 11.32 1 94.38 89 GLU A O 1
ATOM 751 N N . ASP A 1 90 ? 22.156 5.543 13.359 1 95.12 90 ASP A N 1
ATOM 752 C CA . ASP A 1 90 ? 22.984 4.434 13.828 1 95.12 90 ASP A CA 1
ATOM 753 C C . ASP A 1 90 ? 22.234 3.105 13.719 1 95.12 90 ASP A C 1
ATOM 755 O O . ASP A 1 90 ? 22.797 2.1 13.289 1 95.12 90 ASP A O 1
ATOM 759 N N . GLU A 1 91 ? 21.016 3.141 14.102 1 95.94 91 GLU A N 1
ATOM 760 C CA . GLU A 1 91 ? 20.188 1.935 14.016 1 95.94 91 GLU A CA 1
ATOM 761 C C . GLU A 1 91 ? 20.062 1.46 12.578 1 95.94 91 GLU A C 1
ATOM 763 O O . GLU A 1 91 ? 20.109 0.259 12.305 1 95.94 91 GLU A O 1
ATOM 768 N N . VAL A 1 92 ? 19.906 2.369 11.695 1 97.25 92 VAL A N 1
ATOM 769 C CA . VAL A 1 92 ? 19.734 2.045 10.281 1 97.25 92 VAL A CA 1
ATOM 770 C C . VAL A 1 92 ? 21.047 1.481 9.727 1 97.25 92 VAL A C 1
ATOM 772 O O . VAL A 1 92 ? 21.031 0.487 8.992 1 97.25 92 VAL A O 1
ATOM 775 N N . LYS A 1 93 ? 22.125 2.117 10.094 1 95.94 93 LYS A N 1
ATOM 776 C CA . LYS A 1 93 ? 23.422 1.646 9.641 1 95.94 93 LYS A CA 1
ATOM 777 C C . LYS A 1 93 ? 23.688 0.222 10.125 1 95.94 93 LYS A C 1
ATOM 779 O O . LYS A 1 93 ? 24.172 -0.616 9.359 1 95.94 93 LYS A O 1
ATOM 784 N N . GLU A 1 94 ? 23.406 0.013 11.305 1 96.19 94 GLU A N 1
ATOM 785 C CA . GLU A 1 94 ? 23.578 -1.325 11.859 1 96.19 94 GLU A CA 1
ATOM 786 C C . GLU A 1 94 ? 22.703 -2.344 11.133 1 96.19 94 GLU A C 1
ATOM 788 O O . GLU A 1 94 ? 23.172 -3.434 10.789 1 96.19 94 GLU A O 1
ATOM 793 N N . LEU A 1 95 ? 21.5 -1.997 10.906 1 96.75 95 LEU A N 1
ATOM 794 C CA . LEU A 1 95 ? 20.562 -2.869 10.211 1 96.75 95 LEU A CA 1
ATOM 795 C C . LEU A 1 95 ? 21.062 -3.205 8.812 1 96.75 95 LEU A C 1
ATOM 797 O O . LEU A 1 95 ? 21.109 -4.375 8.422 1 96.75 95 LEU A O 1
ATOM 801 N N . LEU A 1 96 ? 21.484 -2.23 8.109 1 96.75 96 LEU A N 1
ATOM 802 C CA . LEU A 1 96 ? 21.875 -2.408 6.715 1 96.75 96 LEU A CA 1
ATOM 803 C C . LEU A 1 96 ? 23.203 -3.156 6.613 1 96.75 96 LEU A C 1
ATOM 805 O O . LEU A 1 96 ? 23.453 -3.869 5.637 1 96.75 96 LEU A O 1
ATOM 809 N N . SER A 1 97 ? 24.016 -3.025 7.625 1 95.75 97 SER A N 1
ATOM 810 C CA . SER A 1 97 ? 25.297 -3.73 7.641 1 95.75 97 SER A CA 1
ATOM 811 C C . SER A 1 97 ? 25.094 -5.242 7.641 1 95.75 97 SER A C 1
ATOM 813 O O . SER A 1 97 ? 25.906 -5.984 7.09 1 95.75 97 SER A O 1
ATOM 815 N N . LYS A 1 98 ? 24.047 -5.684 8.219 1 94.5 98 LYS A N 1
ATOM 816 C CA . LYS A 1 98 ? 23.719 -7.109 8.258 1 94.5 98 LYS A CA 1
ATOM 817 C C . LYS A 1 98 ? 23.5 -7.656 6.848 1 94.5 98 LYS A C 1
ATOM 819 O O . LYS A 1 98 ? 23.641 -8.859 6.617 1 94.5 98 LYS A O 1
ATOM 824 N N . TYR A 1 99 ? 23.172 -6.824 5.98 1 94.25 99 TYR A N 1
ATOM 825 C CA . TYR A 1 99 ? 22.875 -7.254 4.621 1 94.25 99 TYR A CA 1
ATOM 826 C C . TYR A 1 99 ? 23.922 -6.746 3.641 1 94.25 99 TYR A C 1
ATOM 828 O O . TYR A 1 99 ? 23.734 -6.809 2.424 1 94.25 99 TYR A O 1
ATOM 836 N N . ASN A 1 100 ? 24.938 -6.188 4.145 1 94.5 100 ASN A N 1
ATOM 837 C CA . ASN A 1 100 ? 26.062 -5.676 3.363 1 94.5 100 ASN A CA 1
ATOM 838 C C . ASN A 1 100 ? 25.609 -4.613 2.365 1 94.5 100 ASN A C 1
ATOM 840 O O . ASN A 1 100 ? 25.984 -4.66 1.192 1 94.5 100 ASN A O 1
ATOM 844 N N . VAL A 1 101 ? 24.766 -3.75 2.762 1 95.44 101 VAL A N 1
ATOM 845 C CA . VAL A 1 101 ? 24.281 -2.631 1.958 1 95.44 101 VAL A CA 1
ATOM 846 C C . VAL A 1 101 ? 24.469 -1.324 2.725 1 95.44 101 VAL A C 1
ATOM 848 O O . VAL A 1 101 ? 24.422 -1.307 3.957 1 95.44 101 VAL A O 1
ATOM 851 N N . SER A 1 102 ? 24.734 -0.231 2.01 1 95.44 102 SER A N 1
ATOM 852 C CA . SER A 1 102 ? 24.875 1.076 2.645 1 95.44 102 SER A CA 1
ATOM 853 C C . SER A 1 102 ? 23.609 1.924 2.445 1 95.44 102 SER A C 1
ATOM 855 O O . SER A 1 102 ? 22.859 1.705 1.5 1 95.44 102 SER A O 1
ATOM 857 N N . LEU A 1 103 ? 23.5 2.828 3.359 1 95.25 103 LEU A N 1
ATOM 858 C CA . LEU A 1 103 ? 22.375 3.75 3.25 1 95.25 103 LEU A CA 1
ATOM 859 C C . LEU A 1 103 ? 22.469 4.57 1.967 1 95.25 103 LEU A C 1
ATOM 861 O O . LEU A 1 103 ? 21.453 4.852 1.332 1 95.25 103 LEU A O 1
ATOM 865 N N . ASP A 1 104 ? 23.672 4.891 1.577 1 94.25 104 ASP A N 1
ATOM 866 C CA . ASP A 1 104 ? 23.875 5.68 0.366 1 94.25 104 ASP A CA 1
ATOM 867 C C . ASP A 1 104 ? 23.406 4.922 -0.872 1 94.25 104 ASP A C 1
ATOM 869 O O . ASP A 1 104 ? 22.812 5.512 -1.776 1 94.25 104 ASP A O 1
ATOM 873 N N . 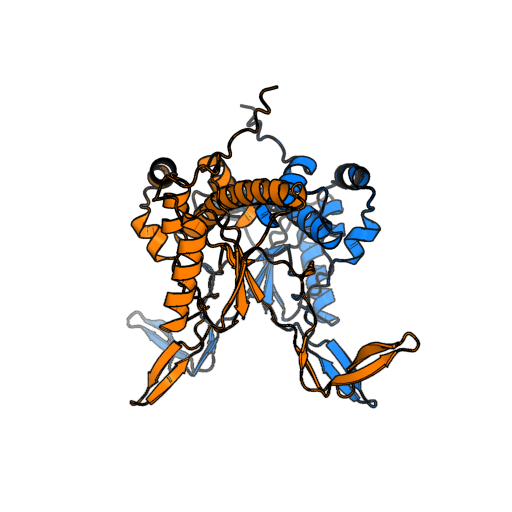GLU A 1 105 ? 23.609 3.689 -0.88 1 94 105 GLU A N 1
ATOM 874 C CA . GLU A 1 105 ? 23.203 2.855 -2.004 1 94 105 GLU A CA 1
ATOM 875 C C . GLU A 1 105 ? 21.688 2.732 -2.066 1 94 105 GLU A C 1
ATOM 877 O O . GLU A 1 105 ? 21.094 2.848 -3.141 1 94 105 GLU A O 1
ATOM 882 N N . ILE A 1 106 ? 21.094 2.566 -0.971 1 94.62 106 ILE A N 1
ATOM 883 C CA . ILE A 1 106 ? 19.656 2.35 -0.901 1 94.62 106 ILE A CA 1
ATOM 884 C C . ILE A 1 106 ? 18.922 3.656 -1.197 1 94.62 106 ILE A C 1
ATOM 886 O O . ILE A 1 106 ? 17.891 3.658 -1.882 1 94.62 106 ILE A O 1
ATOM 890 N N . ALA A 1 107 ? 19.453 4.707 -0.712 1 92.94 107 ALA A N 1
ATOM 891 C CA . ALA A 1 107 ? 18.797 6.012 -0.843 1 92.94 107 ALA A CA 1
ATOM 892 C C . ALA A 1 107 ? 18.75 6.449 -2.303 1 92.94 107 ALA A C 1
ATOM 894 O O . ALA A 1 107 ? 17.859 7.223 -2.689 1 92.94 107 ALA A O 1
ATOM 895 N N . LEU A 1 108 ? 19.609 5.949 -3.094 1 91.81 108 LEU A N 1
ATOM 896 C CA . LEU A 1 108 ? 19.656 6.297 -4.512 1 91.81 108 LEU A CA 1
ATOM 897 C C . LEU A 1 108 ? 18.453 5.73 -5.246 1 91.81 108 LEU A C 1
ATOM 899 O O . LEU A 1 108 ? 18.078 6.223 -6.316 1 91.81 108 LEU A O 1
ATOM 903 N N . LEU A 1 109 ? 17.797 4.781 -4.711 1 92.19 109 LEU A N 1
ATOM 904 C CA . LEU A 1 109 ? 16.656 4.129 -5.344 1 92.19 109 LEU A CA 1
ATOM 905 C C . LEU A 1 109 ? 15.391 4.949 -5.156 1 92.19 109 LEU A C 1
ATOM 907 O O . LEU A 1 109 ? 14.383 4.719 -5.84 1 92.19 109 LEU A O 1
ATOM 911 N N . GLU A 1 110 ? 15.438 5.895 -4.211 1 92.19 110 GLU A N 1
ATOM 912 C CA . GLU A 1 110 ? 14.25 6.703 -3.947 1 92.19 110 GLU A CA 1
ATOM 913 C C . GLU A 1 110 ? 14.008 7.707 -5.07 1 92.19 110 GLU A C 1
ATOM 915 O O . GLU A 1 110 ? 14.906 8.469 -5.438 1 92.19 110 GLU A O 1
ATOM 920 N N . GLU A 1 111 ? 12.797 7.707 -5.539 1 84.44 111 GLU A N 1
ATOM 921 C CA . GLU A 1 111 ? 12.375 8.688 -6.535 1 84.44 111 GLU A CA 1
ATOM 922 C C . GLU A 1 111 ? 11.852 9.961 -5.875 1 84.44 111 GLU A C 1
ATOM 924 O O . GLU A 1 111 ? 11.234 9.898 -4.809 1 84.44 111 GLU A O 1
ATOM 929 N N . ASP A 1 112 ? 12.102 11.055 -6.574 1 83.31 112 ASP A N 1
ATOM 930 C CA . ASP A 1 112 ? 11.508 12.297 -6.102 1 83.31 112 ASP A CA 1
ATOM 931 C C . ASP A 1 112 ? 9.992 12.281 -6.289 1 83.31 112 ASP A C 1
ATOM 933 O O . ASP A 1 112 ? 9.492 11.82 -7.316 1 83.31 112 ASP A O 1
ATOM 937 N N . ALA A 1 113 ? 9.398 12.758 -5.223 1 81.56 113 ALA A N 1
ATOM 938 C CA . ALA A 1 113 ? 7.961 12.945 -5.406 1 81.56 113 ALA A CA 1
ATOM 939 C C . ALA A 1 113 ? 7.676 14.016 -6.461 1 81.56 113 ALA A C 1
ATOM 941 O O . ALA A 1 113 ? 8.219 15.117 -6.395 1 81.56 113 ALA A O 1
ATOM 942 N N . ALA A 1 114 ? 6.902 13.719 -7.434 1 79.38 114 ALA A N 1
ATOM 943 C CA . ALA A 1 114 ? 6.586 14.664 -8.5 1 79.38 114 ALA A CA 1
ATOM 944 C C . ALA A 1 114 ? 5.395 15.539 -8.125 1 79.38 114 ALA A C 1
ATOM 946 O O . ALA A 1 114 ? 4.41 15.609 -8.867 1 79.38 114 ALA A O 1
ATOM 947 N N . LEU A 1 115 ? 5.512 16.234 -7.031 1 78.31 115 LEU A N 1
ATOM 948 C CA . LEU A 1 115 ? 4.445 17.078 -6.527 1 78.31 115 LEU A CA 1
ATOM 949 C C . LEU A 1 115 ? 4.758 18.547 -6.785 1 78.31 115 LEU A C 1
ATOM 951 O O . LEU A 1 115 ? 3.971 19.438 -6.426 1 78.31 115 LEU A O 1
ATOM 955 N N . GLY A 1 116 ? 5.938 18.703 -7.395 1 75.62 116 GLY A N 1
ATOM 956 C CA . GLY A 1 116 ? 6.363 20.062 -7.719 1 75.62 116 GLY A CA 1
ATOM 957 C C . GLY A 1 116 ? 7.664 20.109 -8.492 1 75.62 116 GLY A C 1
ATOM 958 O O . GLY A 1 116 ? 8.469 19.172 -8.422 1 75.62 116 GLY A O 1
ATOM 959 N N . ASN A 1 117 ? 7.855 21.078 -9.344 1 70.81 117 ASN A N 1
ATOM 960 C CA . ASN A 1 117 ? 9.055 21.141 -10.172 1 70.81 117 ASN A CA 1
ATOM 961 C C . ASN A 1 117 ? 9.695 22.531 -10.133 1 70.81 117 ASN A C 1
ATOM 963 O O . ASN A 1 117 ? 10.836 22.703 -10.57 1 70.81 117 ASN A O 1
ATOM 967 N N . GLY A 1 118 ? 9.109 23.547 -9.516 1 73.88 118 GLY A N 1
ATOM 968 C CA . GLY A 1 118 ? 9.625 24.891 -9.664 1 73.88 118 GLY A CA 1
ATOM 969 C C . GLY A 1 118 ? 9.969 25.547 -8.336 1 73.88 118 GLY A C 1
ATOM 970 O O . GLY A 1 118 ? 10.055 24.875 -7.309 1 73.88 118 GLY A O 1
ATOM 971 N N . GLY A 1 119 ? 10.328 26.812 -8.5 1 77.75 119 GLY A N 1
ATOM 972 C CA . GLY A 1 119 ? 10.703 27.609 -7.336 1 77.75 119 GLY A CA 1
ATOM 973 C C . GLY A 1 119 ? 9.586 27.719 -6.312 1 77.75 119 GLY A C 1
ATOM 974 O O . GLY A 1 119 ? 9.836 27.688 -5.105 1 77.75 119 GLY A O 1
ATOM 975 N N . LEU A 1 120 ? 8.43 27.781 -6.793 1 78.06 120 LEU A N 1
ATOM 976 C CA . LEU A 1 120 ? 7.289 27.875 -5.887 1 78.06 120 LEU A CA 1
ATOM 977 C C . LEU A 1 120 ? 7.184 26.625 -5.02 1 78.06 120 LEU A C 1
ATOM 979 O O . LEU A 1 120 ? 6.887 26.703 -3.828 1 78.06 120 LEU A O 1
ATOM 983 N N . GLY A 1 121 ? 7.41 25.516 -5.656 1 83.44 121 GLY A N 1
ATOM 984 C CA . GLY A 1 121 ? 7.375 24.281 -4.902 1 83.44 121 GLY A CA 1
ATOM 985 C C . GLY A 1 121 ? 8.445 24.203 -3.832 1 83.44 121 GLY A C 1
ATOM 986 O O . GLY A 1 121 ? 8.195 23.703 -2.732 1 83.44 121 GLY A O 1
ATOM 987 N N . ARG A 1 122 ? 9.539 24.719 -4.215 1 84.12 122 ARG A N 1
ATOM 988 C CA . ARG A 1 122 ? 10.633 24.75 -3.248 1 84.12 122 ARG A CA 1
ATOM 989 C C . ARG A 1 122 ? 10.297 25.656 -2.068 1 84.12 122 ARG A C 1
ATOM 991 O O . ARG A 1 122 ? 10.523 25.281 -0.914 1 84.12 122 ARG A O 1
ATOM 998 N N . LEU A 1 123 ? 9.836 26.781 -2.332 1 85.44 123 LEU A N 1
ATOM 999 C CA . LEU A 1 123 ? 9.469 27.734 -1.295 1 85.44 123 LEU A CA 1
ATOM 1000 C C . LEU A 1 123 ? 8.398 27.156 -0.373 1 85.44 123 LEU A C 1
ATOM 1002 O O . LEU A 1 123 ? 8.5 27.281 0.851 1 85.44 123 LEU A O 1
ATOM 1006 N N . ALA A 1 124 ? 7.422 26.547 -0.964 1 85.62 124 ALA A N 1
ATOM 1007 C CA . ALA A 1 124 ? 6.332 25.984 -0.175 1 85.62 124 ALA A CA 1
ATOM 1008 C C . ALA A 1 124 ? 6.84 24.891 0.756 1 85.62 124 ALA A C 1
ATOM 1010 O O . ALA A 1 124 ? 6.453 24.828 1.926 1 85.62 124 ALA A O 1
ATOM 1011 N N . ALA A 1 125 ? 7.688 24.062 0.216 1 85.69 125 ALA A N 1
ATOM 1012 C CA . ALA A 1 125 ? 8.266 23 1.034 1 85.69 125 ALA A CA 1
ATOM 1013 C C . ALA A 1 125 ? 9.109 23.578 2.168 1 85.69 125 ALA A C 1
ATOM 1015 O O . ALA A 1 125 ? 9.062 23.078 3.297 1 85.69 125 ALA A O 1
ATOM 1016 N N . CYS A 1 126 ? 9.805 24.609 1.919 1 85.25 126 CYS A N 1
ATOM 1017 C CA . CYS A 1 126 ? 10.641 25.266 2.918 1 85.25 126 CYS A CA 1
ATOM 1018 C C . CYS A 1 126 ? 9.789 25.891 4.016 1 85.25 126 CYS A C 1
ATOM 1020 O O . CYS A 1 126 ? 10.164 25.844 5.191 1 85.25 126 CYS A O 1
ATOM 1022 N N . PHE A 1 127 ? 8.75 26.453 3.662 1 85.19 127 PHE A N 1
ATOM 1023 C CA . PHE A 1 127 ? 7.855 27.047 4.648 1 85.19 127 PHE A CA 1
ATOM 1024 C C . PHE A 1 127 ? 7.305 25.984 5.59 1 85.19 127 PHE A C 1
ATOM 1026 O O . PHE A 1 127 ? 7.238 26.203 6.801 1 85.19 127 PHE A O 1
ATOM 1033 N N . LEU A 1 128 ? 6.934 24.906 4.977 1 82.31 128 LEU A N 1
ATOM 1034 C CA . LEU A 1 128 ? 6.414 23.828 5.809 1 82.31 128 LEU A CA 1
ATOM 1035 C C . LEU A 1 128 ? 7.484 23.328 6.773 1 82.31 128 LEU A C 1
ATOM 1037 O O . LEU A 1 128 ? 7.195 23.062 7.941 1 82.31 128 LEU A O 1
ATOM 1041 N N . ASP A 1 129 ? 8.641 23.219 6.258 1 79.06 129 ASP A N 1
ATOM 1042 C CA . ASP A 1 129 ? 9.758 22.781 7.09 1 79.06 129 ASP A CA 1
ATOM 1043 C C . ASP A 1 129 ? 10.016 23.781 8.219 1 79.06 129 ASP A C 1
ATOM 1045 O O . ASP A 1 129 ? 10.32 23.391 9.344 1 79.06 129 ASP A O 1
ATOM 1049 N N . SER A 1 130 ? 9.93 25 7.906 1 81.75 130 SER A N 1
ATOM 1050 C CA . SER A 1 130 ? 10.133 26.062 8.898 1 81.75 130 SER A CA 1
ATOM 1051 C C . SER A 1 130 ? 9.055 26.016 9.977 1 81.75 130 SER A C 1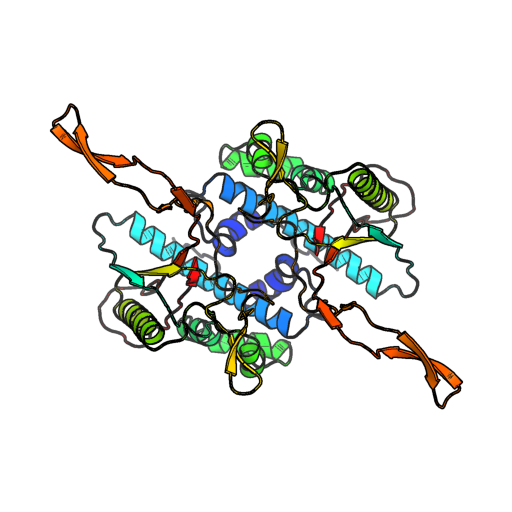
ATOM 1053 O O . SER A 1 130 ? 9.352 26.172 11.164 1 81.75 130 SER A O 1
ATOM 1055 N N . LEU A 1 131 ? 7.867 25.781 9.586 1 79.56 131 LEU A N 1
ATOM 1056 C CA . LEU A 1 131 ? 6.766 25.672 10.539 1 79.56 131 LEU A CA 1
ATOM 1057 C C . LEU A 1 131 ? 6.973 24.5 11.492 1 79.56 131 LEU A C 1
ATOM 1059 O O . LEU A 1 131 ? 6.754 24.625 12.695 1 79.56 131 LEU A O 1
ATOM 1063 N N . ALA A 1 132 ? 7.418 23.406 10.867 1 76.38 132 ALA A N 1
ATOM 1064 C CA . ALA A 1 132 ? 7.699 22.234 11.688 1 76.38 132 ALA A CA 1
ATOM 1065 C C . ALA A 1 132 ? 8.812 22.516 12.695 1 76.38 132 ALA A C 1
ATOM 1067 O O . ALA A 1 132 ? 8.703 22.156 13.867 1 76.38 132 ALA A O 1
ATOM 1068 N N . THR A 1 133 ? 9.805 23.219 12.234 1 75.44 133 THR A N 1
ATOM 1069 C CA . THR A 1 133 ? 10.953 23.531 13.078 1 75.44 133 THR A CA 1
ATOM 1070 C C . THR A 1 133 ? 10.547 24.469 14.219 1 75.44 133 THR A C 1
ATOM 1072 O O . THR A 1 133 ? 11.055 24.344 15.336 1 75.44 133 THR A O 1
ATOM 1075 N N . LEU A 1 134 ? 9.594 25.312 14.008 1 77.69 134 LEU A N 1
ATOM 1076 C CA . LEU A 1 134 ? 9.148 26.281 14.984 1 77.69 134 LEU A CA 1
ATOM 1077 C C . LEU A 1 134 ? 8.094 25.688 15.914 1 77.69 134 LEU A C 1
ATOM 1079 O O . LEU A 1 134 ? 7.652 26.328 16.859 1 77.69 134 LEU A O 1
ATOM 1083 N N . GLY A 1 135 ? 7.648 24.469 15.578 1 75.19 135 GLY A N 1
ATOM 1084 C CA . GLY A 1 135 ? 6.672 23.781 16.422 1 75.19 135 GLY A CA 1
ATOM 1085 C C . GLY A 1 135 ? 5.25 24.234 16.156 1 75.19 135 GLY A C 1
ATOM 1086 O O . GLY A 1 135 ? 4.395 24.156 17.047 1 75.19 135 GLY A O 1
ATOM 1087 N N . CYS A 1 136 ? 5.047 24.844 15.062 1 76.75 136 CYS A N 1
ATOM 1088 C CA . CYS A 1 136 ? 3.701 25.25 14.68 1 76.75 136 CYS A CA 1
ATOM 1089 C C . CYS A 1 136 ? 2.947 24.109 14.008 1 76.75 136 CYS A C 1
ATOM 1091 O O . CYS A 1 136 ? 3.443 23.516 13.047 1 76.75 136 CYS A O 1
ATOM 1093 N N . LEU A 1 137 ? 1.83 23.812 14.531 1 77.62 137 LEU A N 1
ATOM 1094 C CA . LEU A 1 137 ? 0.987 22.797 13.906 1 77.62 137 LEU A CA 1
ATOM 1095 C C . LEU A 1 137 ? 0.522 23.266 12.523 1 77.62 137 LEU A C 1
ATOM 1097 O O . LEU A 1 137 ? -0.063 24.344 12.391 1 77.62 137 LEU A O 1
ATOM 1101 N N . SER A 1 138 ? 0.913 22.469 11.555 1 78.44 138 SER A N 1
ATOM 1102 C CA . SER A 1 138 ? 0.566 22.891 10.203 1 78.44 138 SER A CA 1
ATOM 1103 C C . SER A 1 138 ? 0.332 21.703 9.289 1 78.44 138 SER A C 1
ATOM 1105 O O . SER A 1 138 ? 0.893 20.625 9.508 1 78.44 138 SER A O 1
ATOM 1107 N N . TYR A 1 139 ? -0.581 21.969 8.312 1 79.56 139 TYR A N 1
ATOM 1108 C CA . TYR A 1 139 ? -0.814 21.047 7.207 1 79.56 139 TYR A CA 1
ATOM 1109 C C . TYR A 1 139 ? -0.581 21.719 5.863 1 79.56 139 TYR A C 1
ATOM 1111 O O . TYR A 1 139 ? -0.945 22.891 5.684 1 79.56 139 TYR A O 1
ATOM 1119 N N . GLY A 1 140 ? 0.112 20.969 5.008 1 80.81 140 GLY A N 1
ATOM 1120 C CA . GLY A 1 140 ? 0.174 21.391 3.615 1 80.81 140 GLY A CA 1
ATOM 1121 C C . GLY A 1 140 ? -0.776 20.609 2.717 1 80.81 140 GLY A C 1
ATOM 1122 O O . GLY A 1 140 ? -0.956 19.406 2.881 1 80.81 140 GLY A O 1
ATOM 1123 N N . TYR A 1 141 ? -1.421 21.344 1.745 1 78.31 141 TYR A N 1
ATOM 1124 C CA . TYR A 1 141 ? -2.352 20.734 0.81 1 78.31 141 TYR A CA 1
ATOM 1125 C C . TYR A 1 141 ? -1.965 21.031 -0.631 1 78.31 141 TYR A C 1
ATOM 1127 O O . TYR A 1 141 ? -1.646 22.188 -0.962 1 78.31 141 TYR A O 1
ATOM 1135 N N . THR A 1 142 ? -1.871 19.953 -1.355 1 77.5 142 THR A N 1
ATOM 1136 C CA . THR A 1 142 ? -1.629 20.125 -2.783 1 77.5 142 THR A CA 1
ATOM 1137 C C . THR A 1 142 ? -2.35 19.047 -3.586 1 77.5 142 THR A C 1
ATOM 1139 O O . THR A 1 142 ? -3 18.172 -3.014 1 77.5 142 THR A O 1
ATOM 1142 N N . ILE A 1 143 ? -2.271 19.125 -4.918 1 71.12 143 ILE A N 1
ATOM 1143 C CA . ILE A 1 143 ? -2.836 18.109 -5.797 1 71.12 143 ILE A CA 1
ATOM 1144 C C . ILE A 1 143 ? -1.844 16.953 -5.957 1 71.12 143 ILE A C 1
ATOM 1146 O O . ILE A 1 143 ? -0.643 17.188 -6.121 1 71.12 143 ILE A O 1
ATOM 1150 N N . ARG A 1 144 ? -2.398 15.742 -5.719 1 77.06 144 ARG A N 1
ATOM 1151 C CA . ARG A 1 144 ? -1.575 14.57 -5.996 1 77.06 144 ARG A CA 1
ATOM 1152 C C . ARG A 1 144 ? -1.598 14.227 -7.48 1 77.06 144 ARG A C 1
ATOM 1154 O O . ARG A 1 144 ? -2.414 13.414 -7.922 1 77.06 144 ARG A O 1
ATOM 1161 N N . TYR A 1 145 ? -0.636 14.688 -8.164 1 66 145 TYR A N 1
ATOM 1162 C CA . TYR A 1 145 ? -0.589 14.469 -9.609 1 66 145 TYR A CA 1
ATOM 1163 C C . TYR A 1 145 ? -0.208 13.031 -9.93 1 66 145 TYR A C 1
ATOM 1165 O O . TYR A 1 145 ? 0.77 12.5 -9.391 1 66 145 TYR A O 1
ATOM 1173 N N . GLN A 1 146 ? -1.005 12.352 -10.75 1 64 146 GLN A N 1
ATOM 1174 C CA . GLN A 1 146 ? -0.692 10.977 -11.141 1 64 146 GLN A CA 1
ATOM 1175 C C . GLN A 1 146 ? 0.569 10.922 -12 1 64 146 GLN A C 1
ATOM 1177 O O . GLN A 1 146 ? 1.409 10.039 -11.82 1 64 146 GLN A O 1
ATOM 1182 N N . TYR A 1 147 ? 0.616 11.68 -12.922 1 59.38 147 TYR A N 1
ATOM 1183 C CA . TYR A 1 147 ? 1.766 11.672 -13.82 1 59.38 147 TYR A CA 1
ATOM 1184 C C . TYR A 1 147 ? 2.699 12.836 -13.523 1 59.38 147 TYR A C 1
ATOM 1186 O O . TYR A 1 147 ? 3.475 13.258 -14.383 1 59.38 147 TYR A O 1
ATOM 1194 N N . GLY A 1 148 ? 2.795 12.992 -12.289 1 55.78 148 GLY A N 1
ATOM 1195 C CA . GLY A 1 148 ? 3.68 14.086 -11.914 1 55.78 148 GLY A CA 1
ATOM 1196 C C . GLY A 1 148 ? 3.48 15.32 -12.766 1 55.78 148 GLY A C 1
ATOM 1197 O O . GLY A 1 148 ? 2.518 15.414 -13.531 1 55.78 148 GLY A O 1
ATOM 1198 N N . LEU A 1 149 ? 4.152 16.312 -12.562 1 55.38 149 LEU A N 1
ATOM 1199 C CA . LEU A 1 149 ? 4.027 17.484 -13.422 1 55.38 149 LEU A CA 1
ATOM 1200 C C . LEU A 1 149 ? 4.578 17.203 -14.82 1 55.38 149 LEU A C 1
ATOM 1202 O O . LEU A 1 149 ? 3.867 17.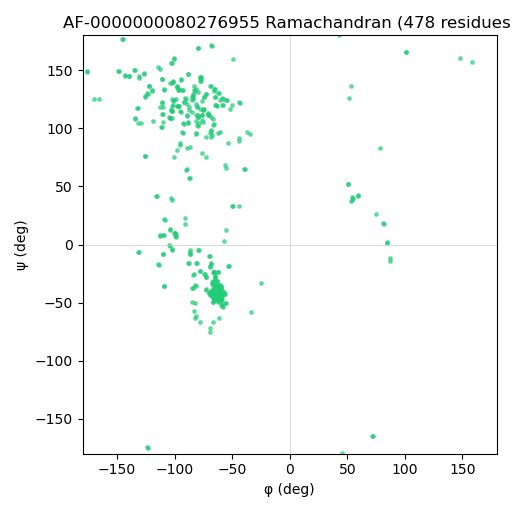359 -15.812 1 55.38 149 LEU A O 1
ATOM 1206 N N . PHE A 1 150 ? 5.559 17.109 -15.289 1 51.38 150 PHE A N 1
ATOM 1207 C CA . PHE A 1 150 ? 6.109 16.766 -16.594 1 51.38 150 PHE A CA 1
ATOM 1208 C C . PHE A 1 150 ? 7.605 16.484 -16.5 1 51.38 150 PHE A C 1
ATOM 1210 O O . PHE A 1 150 ? 8.297 17.062 -15.656 1 51.38 150 PHE A O 1
ATOM 1217 N N . LYS A 1 151 ? 7.906 15.266 -17 1 54.84 151 LYS A N 1
ATOM 1218 C CA . LYS A 1 151 ? 9.32 15.07 -17.312 1 54.84 151 LYS A CA 1
ATOM 1219 C C . LYS A 1 151 ? 9.672 15.695 -18.656 1 54.84 151 LYS A C 1
ATOM 1221 O O . LYS A 1 151 ? 8.93 15.555 -19.625 1 54.84 151 LYS A O 1
ATOM 1226 N N . GLN A 1 152 ? 10.539 16.609 -18.594 1 48.72 152 GLN A N 1
ATOM 1227 C CA . GLN A 1 152 ? 10.961 17.297 -19.797 1 48.72 152 GLN A CA 1
ATOM 1228 C C . GLN A 1 152 ? 11.914 16.453 -20.625 1 48.72 152 GLN A C 1
ATOM 1230 O O . GLN A 1 152 ? 12.844 15.844 -20.094 1 48.72 152 GLN A O 1
ATOM 1235 N N . ALA A 1 153 ? 11.375 16.047 -21.766 1 51.09 153 ALA A N 1
ATOM 1236 C CA . ALA A 1 153 ? 12.297 15.414 -22.719 1 51.09 153 ALA A CA 1
ATOM 1237 C C . ALA A 1 153 ? 12.539 16.312 -23.922 1 51.09 153 ALA A C 1
ATOM 1239 O O . ALA A 1 153 ? 11.68 17.109 -24.297 1 51.09 153 ALA A O 1
ATOM 1240 N N . ILE A 1 154 ? 13.828 16.453 -24.297 1 49.53 154 ILE A N 1
ATOM 1241 C CA . ILE A 1 154 ? 14.141 17.234 -25.5 1 49.53 154 ILE A CA 1
ATOM 1242 C C . ILE A 1 154 ? 14.219 16.312 -26.703 1 49.53 154 ILE A C 1
ATOM 1244 O O . ILE A 1 154 ? 15 15.359 -26.719 1 49.53 154 ILE A O 1
ATOM 1248 N N . GLU A 1 155 ? 13.234 16.344 -27.484 1 51.72 155 GLU A N 1
ATOM 1249 C CA . GLU A 1 155 ? 13.242 15.633 -28.75 1 51.72 155 GLU A CA 1
ATOM 1250 C C . GLU A 1 155 ? 13.289 16.609 -29.938 1 51.72 155 GLU A C 1
ATOM 1252 O O . GLU A 1 155 ? 12.367 17.406 -30.125 1 51.72 155 GLU A O 1
ATOM 1257 N N . ASN A 1 156 ? 14.312 16.359 -30.656 1 57.66 156 ASN A N 1
ATOM 1258 C CA . ASN A 1 156 ? 14.547 17.172 -31.844 1 57.66 156 ASN A CA 1
ATOM 1259 C C . ASN A 1 156 ? 14.539 18.672 -31.516 1 57.66 156 ASN A C 1
ATOM 1261 O O . ASN A 1 156 ? 13.961 19.469 -32.25 1 57.66 156 ASN A O 1
ATOM 1265 N N . GLY A 1 157 ? 15.086 19.047 -30.359 1 56.72 157 GLY A N 1
ATOM 1266 C CA . GLY A 1 157 ? 15.25 20.438 -29.969 1 56.72 157 GLY A CA 1
ATOM 1267 C C . GLY A 1 157 ? 14.031 21 -29.266 1 56.72 157 GLY A C 1
ATOM 1268 O O . GLY A 1 157 ? 14.047 22.156 -28.812 1 56.72 157 GLY A O 1
ATOM 1269 N N . PHE A 1 158 ? 12.969 20.203 -29.359 1 61.72 158 PHE A N 1
ATOM 1270 C CA . PHE A 1 158 ? 11.734 20.656 -28.719 1 61.72 158 PHE A CA 1
ATOM 1271 C C . PHE A 1 158 ? 11.5 19.906 -27.422 1 61.72 158 PHE A C 1
ATOM 1273 O O . PHE A 1 158 ? 11.852 18.734 -27.297 1 61.72 158 PHE A O 1
ATOM 1280 N N . GLN A 1 159 ? 11.078 20.688 -26.531 1 53.12 159 GLN A N 1
ATOM 1281 C CA . GLN A 1 159 ? 10.758 20.109 -25.234 1 53.12 159 GLN A CA 1
ATOM 1282 C C . GLN A 1 159 ? 9.508 19.25 -25.297 1 53.12 159 GLN A C 1
ATOM 1284 O O . GLN A 1 159 ? 8.484 19.656 -25.859 1 53.12 159 GLN A O 1
ATOM 1289 N N . LYS A 1 160 ? 9.703 17.953 -25.109 1 57.56 160 LYS A N 1
ATOM 1290 C CA . LYS A 1 160 ? 8.555 17.047 -24.969 1 57.56 160 LYS A CA 1
ATOM 1291 C C . LYS A 1 160 ? 8.32 16.672 -23.516 1 57.56 160 LYS A C 1
ATOM 1293 O O . LYS A 1 160 ? 9.273 16.359 -22.797 1 57.56 160 LYS A O 1
ATOM 1298 N N . GLU A 1 161 ? 7.203 17.109 -23.078 1 54.84 161 GLU A N 1
ATOM 1299 C CA . GLU A 1 161 ? 6.82 16.766 -21.719 1 54.84 161 GLU A CA 1
ATOM 1300 C C . GLU A 1 161 ? 6.352 15.312 -21.609 1 54.84 161 GLU A C 1
ATOM 1302 O O . GLU A 1 161 ? 5.465 14.891 -22.359 1 54.84 161 GLU A O 1
ATOM 1307 N N . LEU A 1 162 ? 7.301 14.547 -21 1 58.62 162 LEU A N 1
ATOM 1308 C CA . LEU A 1 162 ? 6.887 13.172 -20.766 1 58.62 162 LEU A CA 1
ATOM 1309 C C . LEU A 1 162 ? 6.32 13.008 -19.359 1 58.62 162 LEU A C 1
ATOM 1311 O O . LEU A 1 162 ? 6.734 13.703 -18.422 1 58.62 162 LEU A O 1
ATOM 1315 N N . PRO A 1 163 ? 5.375 12.234 -19.359 1 61.59 163 PRO A N 1
ATOM 1316 C CA . PRO A 1 163 ? 4.859 11.945 -18.031 1 61.59 163 PRO A CA 1
ATOM 1317 C C . PRO A 1 163 ? 5.922 11.344 -17.109 1 61.59 163 PRO A C 1
ATOM 1319 O O . PRO A 1 163 ? 6.777 10.578 -17.562 1 61.59 163 PRO A O 1
ATOM 1322 N N . ASP A 1 164 ? 6.195 12.039 -15.984 1 62.59 164 ASP A N 1
ATOM 1323 C CA . ASP A 1 164 ? 7.051 11.484 -14.938 1 62.59 164 ASP A CA 1
ATOM 1324 C C . ASP A 1 164 ? 6.348 10.352 -14.195 1 62.59 164 ASP A C 1
ATOM 1326 O O . ASP A 1 164 ? 5.348 10.578 -13.508 1 62.59 164 ASP A O 1
ATOM 1330 N N . ASP A 1 165 ? 6.871 9.18 -14.422 1 71 165 ASP A N 1
ATOM 1331 C CA . ASP A 1 165 ? 6.266 8.031 -13.75 1 71 165 ASP A CA 1
ATOM 1332 C C . ASP A 1 165 ? 6.914 7.785 -12.391 1 71 165 ASP A C 1
ATOM 1334 O O . ASP A 1 165 ? 7.523 6.734 -12.172 1 71 165 ASP A O 1
ATOM 1338 N N . TRP A 1 166 ? 6.715 8.789 -11.5 1 74.38 166 TRP A N 1
ATOM 1339 C CA . TRP A 1 166 ? 7.367 8.742 -10.195 1 74.38 166 TRP A CA 1
ATOM 1340 C C . TRP A 1 166 ? 6.762 7.648 -9.32 1 74.38 166 TRP A C 1
ATOM 1342 O O . TRP A 1 166 ? 7.355 7.25 -8.32 1 74.38 166 TRP A O 1
ATOM 1352 N N . LEU A 1 167 ? 5.68 7.125 -9.82 1 74.81 167 LEU A N 1
ATOM 1353 C CA . LEU A 1 167 ? 4.992 6.094 -9.047 1 74.81 167 LEU A CA 1
ATOM 1354 C C . LEU A 1 167 ? 5.254 4.711 -9.641 1 74.81 167 LEU A C 1
ATOM 1356 O O . LEU A 1 167 ? 4.629 3.73 -9.234 1 74.81 167 LEU A O 1
ATOM 1360 N N . LYS A 1 168 ? 6.164 4.586 -10.484 1 74.12 168 LYS A N 1
ATOM 1361 C CA . LYS A 1 168 ? 6.398 3.34 -11.203 1 74.12 168 LYS A CA 1
ATOM 1362 C C . LYS A 1 168 ? 6.719 2.199 -10.242 1 74.12 168 LYS A C 1
ATOM 1364 O O . LYS A 1 168 ? 6.262 1.07 -10.438 1 74.12 168 LYS A O 1
ATOM 1369 N N . ASN A 1 169 ? 7.465 2.51 -9.227 1 80.94 169 ASN A N 1
ATOM 1370 C CA . ASN A 1 169 ? 7.824 1.476 -8.266 1 80.94 169 ASN A CA 1
ATOM 1371 C C . ASN A 1 169 ? 6.988 1.578 -6.992 1 80.94 169 ASN A C 1
ATOM 1373 O O . ASN A 1 169 ? 7.039 0.69 -6.141 1 80.94 169 ASN A O 1
ATOM 1377 N N . GLY A 1 170 ? 6.191 2.602 -6.965 1 83.25 170 GLY A N 1
ATOM 1378 C CA . GLY A 1 170 ? 5.477 2.885 -5.73 1 83.25 170 GLY A CA 1
ATOM 1379 C C . GLY A 1 170 ? 6.098 4.008 -4.922 1 83.25 170 GLY A C 1
ATOM 1380 O O . GLY A 1 170 ? 7.195 4.473 -5.238 1 83.25 170 GLY A O 1
ATOM 1381 N N . TYR A 1 171 ? 5.387 4.512 -3.986 1 87.5 171 TYR A N 1
ATOM 1382 C CA . TYR A 1 171 ? 5.801 5.59 -3.09 1 87.5 171 TYR A CA 1
ATOM 1383 C C . TYR A 1 171 ? 5.453 5.258 -1.645 1 87.5 171 TYR A C 1
ATOM 1385 O O . TYR A 1 171 ? 4.281 5.301 -1.255 1 87.5 171 TYR A O 1
ATOM 1393 N N . PRO A 1 172 ? 6.453 4.965 -0.857 1 92.62 172 PRO A N 1
ATOM 1394 C CA . PRO A 1 172 ? 6.199 4.371 0.457 1 92.62 172 PRO A CA 1
ATOM 1395 C C . PRO A 1 172 ? 5.758 5.402 1.495 1 92.62 172 PRO A C 1
ATOM 1397 O O . PRO A 1 172 ? 5.301 5.035 2.58 1 92.62 172 PRO A O 1
ATOM 1400 N N . TRP A 1 173 ? 5.73 6.66 1.193 1 90.38 173 TRP A N 1
ATOM 1401 C CA . TRP A 1 173 ? 5.586 7.68 2.23 1 90.38 173 TRP A CA 1
ATOM 1402 C C . TRP A 1 173 ? 4.148 8.172 2.312 1 90.38 173 TRP A C 1
ATOM 1404 O O . TRP A 1 173 ? 3.842 9.094 3.076 1 90.38 173 TRP A O 1
ATOM 1414 N N . GLU A 1 174 ? 3.252 7.539 1.657 1 84.56 174 GLU A N 1
ATOM 1415 C CA . GLU A 1 174 ? 1.869 8.008 1.655 1 84.56 174 GLU A CA 1
ATOM 1416 C C . GLU A 1 174 ? 0.962 7.055 2.428 1 84.56 174 GLU A C 1
ATOM 1418 O O . GLU A 1 174 ? 1.19 5.844 2.436 1 84.56 174 GLU A O 1
ATOM 1423 N N . PHE A 1 175 ? 0.014 7.664 3.121 1 87.06 175 PHE A N 1
ATOM 1424 C CA . PHE A 1 175 ? -1.106 6.945 3.717 1 87.06 175 PHE A CA 1
ATOM 1425 C C . PHE A 1 175 ? -2.412 7.301 3.016 1 87.06 175 PHE A C 1
ATOM 1427 O O . PHE A 1 175 ? -2.99 8.359 3.268 1 87.06 175 PHE A O 1
ATOM 1434 N N . PRO A 1 176 ? -2.881 6.438 2.148 1 82.81 176 PRO A N 1
ATOM 1435 C CA . PRO A 1 176 ? -4.152 6.754 1.488 1 82.81 176 PRO A CA 1
ATOM 1436 C C . PRO A 1 176 ? -5.316 6.867 2.471 1 82.81 176 PRO A C 1
ATOM 1438 O O . PRO A 1 176 ? -5.438 6.047 3.385 1 82.81 176 PRO A O 1
ATOM 1441 N N . LYS A 1 177 ? -6.062 8.008 2.299 1 83.75 177 LYS A N 1
ATOM 1442 C CA . LYS A 1 177 ? -7.25 8.234 3.119 1 83.75 177 LYS A CA 1
ATOM 1443 C C . LYS A 1 177 ? -8.477 8.5 2.252 1 83.75 177 LYS A C 1
ATOM 1445 O O . LYS A 1 177 ? -9 9.617 2.227 1 83.75 177 LYS A O 1
ATOM 1450 N N . PRO A 1 178 ? -8.984 7.445 1.687 1 79.94 178 PRO A N 1
ATOM 1451 C CA . PRO A 1 178 ? -10.148 7.645 0.819 1 79.94 178 PRO A CA 1
ATOM 1452 C C . PRO A 1 178 ? -11.375 8.117 1.585 1 79.94 178 PRO A C 1
ATOM 1454 O O . PRO A 1 178 ? -12.242 8.781 1.012 1 79.94 178 PRO A O 1
ATOM 1457 N N . GLU A 1 179 ? -11.461 7.852 2.854 1 77.38 179 GLU A N 1
ATOM 1458 C CA . GLU A 1 179 ? -12.594 8.258 3.682 1 77.38 179 GLU A CA 1
ATOM 1459 C C . GLU A 1 179 ? -12.641 9.773 3.857 1 77.38 179 GLU A C 1
ATOM 1461 O O . GLU A 1 179 ? -13.664 10.328 4.258 1 77.38 179 GLU A O 1
ATOM 1466 N N . GLU A 1 180 ? -11.547 10.422 3.562 1 74.5 180 GLU A N 1
ATOM 1467 C CA . GLU A 1 180 ? -11.492 11.867 3.709 1 74.5 180 GLU A CA 1
ATOM 1468 C C . GLU A 1 180 ? -11.703 12.57 2.369 1 74.5 180 GLU A C 1
ATOM 1470 O O . GLU A 1 180 ? -11.539 13.789 2.266 1 74.5 180 GLU A O 1
ATOM 1475 N N . ALA A 1 181 ? -12.047 11.797 1.391 1 70.19 181 ALA A N 1
ATOM 1476 C CA . ALA A 1 181 ? -12.258 12.367 0.062 1 70.19 181 ALA A CA 1
ATOM 1477 C C . ALA A 1 181 ? -13.461 13.305 0.054 1 70.19 181 ALA A C 1
ATOM 1479 O O . ALA A 1 181 ? -14.484 13.023 0.692 1 70.19 181 ALA A O 1
ATOM 1480 N N . VAL A 1 182 ? -13.234 14.445 -0.558 1 63 182 VAL A N 1
ATOM 1481 C CA . VAL A 1 182 ? -14.32 15.414 -0.675 1 63 182 VAL A CA 1
ATOM 1482 C C . VAL A 1 182 ? -14.609 15.688 -2.148 1 63 182 VAL A C 1
ATOM 1484 O O . VAL A 1 182 ? -13.695 15.766 -2.967 1 63 182 VAL A O 1
ATOM 1487 N N . LYS A 1 183 ? -15.852 15.656 -2.529 1 60.75 183 LYS A N 1
ATOM 1488 C CA . LYS A 1 183 ? -16.281 16 -3.881 1 60.75 183 LYS A CA 1
ATOM 1489 C C . LYS A 1 183 ? -16.25 17.5 -4.105 1 60.75 183 LYS A C 1
ATOM 1491 O O . LYS A 1 183 ? -16.812 18.266 -3.324 1 60.75 183 LYS A O 1
ATOM 1496 N N . VAL A 1 184 ? -15.367 17.844 -5.016 1 58.56 184 VAL A N 1
ATOM 1497 C CA . VAL A 1 184 ? -15.289 19.266 -5.34 1 58.56 184 VAL A CA 1
ATOM 1498 C C . VAL A 1 184 ? -16.031 19.531 -6.645 1 58.56 184 VAL A C 1
ATOM 1500 O O . VAL A 1 184 ? -15.766 18.906 -7.668 1 58.56 184 VAL A O 1
ATOM 1503 N N . ARG A 1 185 ? -16.969 20.297 -6.609 1 56.84 185 ARG A N 1
ATOM 1504 C CA . ARG A 1 185 ? -17.781 20.641 -7.77 1 56.84 185 ARG A CA 1
ATOM 1505 C C . ARG A 1 185 ? -17.234 21.891 -8.469 1 56.84 185 ARG A C 1
ATOM 1507 O O . ARG A 1 185 ? -16.891 22.875 -7.812 1 56.84 185 ARG A O 1
ATOM 1514 N N . PHE A 1 186 ? -16.984 21.453 -9.805 1 57.56 186 PHE A N 1
ATOM 1515 C CA . PHE A 1 186 ? -16.422 22.562 -10.562 1 57.56 186 PHE A CA 1
ATOM 1516 C C . PHE A 1 186 ? -17.484 23.234 -11.422 1 57.56 186 PHE A C 1
ATOM 1518 O O . PHE A 1 186 ? -18.422 22.578 -11.898 1 57.56 186 PHE A O 1
ATOM 1525 N N . PHE A 1 187 ? -17.094 24.25 -11.664 1 58.41 187 PHE A N 1
ATOM 1526 C CA . PHE A 1 187 ? -17.938 25.078 -12.531 1 58.41 187 PHE A CA 1
ATOM 1527 C C . PHE A 1 187 ? -19.359 25.188 -11.977 1 58.41 187 PHE A C 1
ATOM 1529 O O . PHE A 1 187 ? -19.703 24.484 -11.031 1 58.41 187 PHE A O 1
ATOM 1536 N N . GLY A 1 188 ? -19.922 26.156 -11.945 1 60.38 188 GLY A N 1
ATOM 1537 C CA . GLY A 1 188 ? -21.266 26.5 -11.508 1 60.38 188 GLY A CA 1
ATOM 1538 C C . GLY A 1 188 ? -21.359 27.906 -10.93 1 60.38 188 GLY A C 1
ATOM 1539 O O . GLY A 1 188 ? -20.422 28.703 -11.062 1 60.38 188 GLY A O 1
ATOM 1540 N N . ARG A 1 189 ? -22.422 28.156 -10.984 1 59.81 189 ARG A N 1
ATOM 1541 C CA . ARG A 1 189 ? -22.688 29.469 -10.406 1 59.81 189 ARG A CA 1
ATOM 1542 C C . ARG A 1 189 ? -23.344 29.344 -9.031 1 59.81 189 ARG A C 1
ATOM 1544 O O . ARG A 1 189 ? -24.078 28.391 -8.773 1 59.81 189 ARG A O 1
ATOM 1551 N N . SER A 1 190 ? -22.469 29.719 -8.094 1 62.31 190 SER A N 1
ATOM 1552 C CA . SER A 1 190 ? -23.109 29.828 -6.785 1 62.31 190 SER A CA 1
ATOM 1553 C C . SER A 1 190 ? -23.969 31.078 -6.684 1 62.31 190 SER A C 1
ATOM 1555 O O . SER A 1 190 ? -23.578 32.156 -7.152 1 62.31 190 SER A O 1
ATOM 1557 N N . GLU A 1 191 ? -25.234 30.781 -6.516 1 67 191 GLU A N 1
ATOM 1558 C CA . GLU A 1 191 ? -26.109 31.938 -6.34 1 67 191 GLU A CA 1
ATOM 1559 C C . GLU A 1 191 ? -26.5 32.125 -4.875 1 67 191 GLU A C 1
ATOM 1561 O O . GLU A 1 191 ? -26.891 31.156 -4.207 1 67 191 GLU A O 1
ATOM 1566 N N . PRO A 1 192 ? -26.031 33.25 -4.391 1 70.56 192 PRO A N 1
ATOM 1567 C CA . PRO A 1 192 ? -26.453 33.531 -3.016 1 70.56 192 PRO A CA 1
ATOM 1568 C C . PRO A 1 192 ? -27.969 33.594 -2.861 1 70.56 192 PRO A C 1
ATOM 1570 O O . PRO A 1 192 ? -28.656 34.031 -3.775 1 70.56 192 PRO A O 1
ATOM 1573 N N . TYR A 1 193 ? -28.391 32.812 -1.975 1 72.38 193 TYR A N 1
ATOM 1574 C CA . TYR A 1 193 ? -29.797 33 -1.626 1 72.38 193 TYR A CA 1
ATOM 1575 C C . TYR A 1 193 ? -29.969 33.094 -0.115 1 72.38 193 TYR A C 1
ATOM 1577 O O . TYR A 1 193 ? -29.094 32.688 0.644 1 72.38 193 TYR A O 1
ATOM 1585 N N . THR A 1 194 ? -30.828 33.844 0.293 1 76.44 194 THR A N 1
ATOM 1586 C CA . THR A 1 194 ? -31.172 33.969 1.705 1 76.44 194 THR A CA 1
ATOM 1587 C C . THR A 1 194 ? -32.219 32.938 2.098 1 76.44 194 THR A C 1
ATOM 1589 O O . THR A 1 194 ? -33.281 32.844 1.467 1 76.44 194 THR A O 1
ATOM 1592 N N . ASP A 1 195 ? -31.734 32.125 2.947 1 73.06 195 ASP A N 1
ATOM 1593 C CA . ASP A 1 195 ? -32.688 31.109 3.377 1 73.06 195 ASP A CA 1
ATOM 1594 C C . ASP A 1 195 ? -33.812 31.734 4.195 1 73.06 195 ASP A C 1
ATOM 1596 O O . ASP A 1 195 ? -33.844 32.938 4.395 1 73.06 195 ASP A O 1
ATOM 1600 N N . GLU A 1 196 ? -34.781 30.891 4.43 1 81.38 196 GLU A N 1
ATOM 1601 C CA . GLU A 1 196 ? -35.969 31.375 5.125 1 81.38 196 GLU A CA 1
ATOM 1602 C C . GLU A 1 196 ? -35.625 32.062 6.438 1 81.38 196 GLU A C 1
ATOM 1604 O O . GLU A 1 196 ? -36.344 32.938 6.91 1 81.38 196 GLU A O 1
ATOM 1609 N N . LYS A 1 197 ? -34.469 31.734 6.801 1 82 197 LYS A N 1
ATOM 1610 C CA . LYS A 1 197 ? -34.094 32.281 8.102 1 82 197 LYS A CA 1
ATOM 1611 C C . LYS A 1 197 ? -33.219 33.5 7.941 1 82 197 LYS A C 1
ATOM 1613 O O . LYS A 1 197 ? -32.719 34.062 8.93 1 82 197 LYS A O 1
ATOM 1618 N N . GLY A 1 198 ? -33.125 33.938 6.777 1 80.44 198 GLY A N 1
ATOM 1619 C CA . GLY A 1 198 ? -32.375 35.156 6.523 1 80.44 198 GLY A CA 1
ATOM 1620 C C . GLY A 1 198 ? -30.891 34.906 6.371 1 80.44 198 GLY A C 1
ATOM 1621 O O . GLY A 1 198 ? -30.109 35.875 6.289 1 80.44 198 GLY A O 1
ATOM 1622 N N . ASN A 1 199 ? -30.547 33.656 6.461 1 76.31 199 ASN A N 1
ATOM 1623 C CA . ASN A 1 199 ? -29.125 33.344 6.32 1 76.31 199 ASN A CA 1
ATOM 1624 C C . ASN A 1 199 ? -28.719 33.281 4.852 1 76.31 199 ASN A C 1
ATOM 1626 O O . ASN A 1 199 ? -29.453 32.75 4.023 1 76.31 199 ASN A O 1
ATOM 1630 N N . LEU A 1 200 ? -27.641 33.906 4.609 1 76.19 200 LEU A N 1
ATOM 1631 C CA . LEU A 1 200 ? -27.062 33.812 3.27 1 76.19 200 LEU A CA 1
ATOM 1632 C C . LEU A 1 200 ? -26.547 32.406 2.996 1 76.19 200 LEU A C 1
ATOM 1634 O O . LEU A 1 200 ? -25.719 31.891 3.756 1 76.19 200 LEU A O 1
ATOM 1638 N N . LYS A 1 201 ? -27.328 31.781 2.086 1 70.88 201 LYS A N 1
ATOM 1639 C CA . LYS A 1 201 ? -26.875 30.469 1.646 1 70.88 201 LYS A CA 1
ATOM 1640 C C . LYS A 1 201 ? -26.5 30.484 0.165 1 70.88 201 LYS A C 1
ATOM 1642 O O . LYS A 1 201 ? -26.828 31.438 -0.549 1 70.88 201 LYS A O 1
ATOM 1647 N N . PHE A 1 202 ? -25.656 29.641 -0.142 1 67.06 202 PHE A N 1
ATOM 1648 C CA . PHE A 1 202 ? -25.25 29.547 -1.537 1 67.06 202 PHE A CA 1
ATOM 1649 C C . PHE A 1 202 ? -25.719 28.219 -2.145 1 67.06 202 PHE A C 1
ATOM 1651 O O . PHE A 1 202 ? -25.656 27.172 -1.494 1 67.06 202 PHE A O 1
ATOM 1658 N N . ARG A 1 203 ? -26.609 28.359 -3.223 1 63.59 203 ARG A N 1
ATOM 1659 C CA . ARG A 1 203 ? -27.047 27.156 -3.932 1 63.59 203 ARG A CA 1
ATOM 1660 C C . ARG A 1 203 ? -26.234 26.938 -5.199 1 63.59 203 ARG A C 1
ATOM 1662 O O . ARG A 1 203 ? -25.859 27.891 -5.883 1 63.59 203 ARG A O 1
ATOM 1669 N N . ASP A 1 204 ? -25.875 25.688 -5.363 1 59.81 204 ASP A N 1
ATOM 1670 C CA . ASP A 1 204 ? -25.094 25.281 -6.531 1 59.81 204 ASP A CA 1
ATOM 1671 C C . ASP A 1 204 ? -26 25.094 -7.75 1 59.81 204 ASP A C 1
ATOM 1673 O O . ASP A 1 204 ? -26.984 24.359 -7.691 1 59.81 204 ASP A O 1
ATOM 1677 N N . CYS A 1 205 ? -26.094 25.922 -8.68 1 55.5 205 CYS A N 1
ATOM 1678 C CA . CYS A 1 205 ? -27.016 25.797 -9.797 1 55.5 205 CYS A CA 1
ATOM 1679 C C . CYS A 1 205 ? -26.453 24.891 -10.883 1 55.5 205 CYS A C 1
ATOM 1681 O O . CYS A 1 205 ? -27.203 24.297 -11.656 1 55.5 205 CYS A O 1
ATOM 1683 N N . SER A 1 206 ? -25.312 25.156 -11.43 1 50.69 206 SER A N 1
ATOM 1684 C CA . SER A 1 206 ? -24.859 24.344 -12.562 1 50.69 206 SER A CA 1
ATOM 1685 C C . SER A 1 206 ? -23.688 23.469 -12.188 1 50.69 206 SER A C 1
ATOM 1687 O O . SER A 1 206 ? -22.844 23.859 -11.359 1 50.69 206 SER A O 1
ATOM 1689 N N . ARG A 1 207 ? -24.016 22.172 -12.039 1 51.66 207 ARG A N 1
ATOM 1690 C CA . ARG A 1 207 ? -22.953 21.234 -11.672 1 51.66 207 ARG A CA 1
ATOM 1691 C C . ARG A 1 207 ? -22.328 20.609 -12.914 1 51.66 207 ARG A C 1
ATOM 1693 O O . ARG A 1 207 ? -23.016 20 -13.727 1 51.66 207 ARG A O 1
ATOM 1700 N N . LEU A 1 208 ? -21.219 21.141 -13.406 1 47.81 208 LEU A N 1
ATOM 1701 C CA . LEU A 1 208 ? -20.703 20.484 -14.602 1 47.81 208 LEU A CA 1
ATOM 1702 C C . LEU A 1 208 ? -19.891 19.25 -14.234 1 47.81 208 LEU A C 1
ATOM 1704 O O . LEU A 1 208 ? -19.984 18.219 -14.898 1 47.81 208 LEU A O 1
ATOM 1708 N N . PHE A 1 209 ? -18.656 19.406 -13.445 1 46.91 209 PHE A N 1
ATOM 1709 C CA . PHE A 1 209 ? -17.781 18.25 -13.375 1 46.91 209 PHE A CA 1
ATOM 1710 C C . PHE A 1 209 ? -17.406 17.938 -11.938 1 46.91 209 PHE A C 1
ATOM 1712 O O . PHE A 1 209 ? -17.047 18.828 -11.172 1 46.91 209 PHE A O 1
ATOM 1719 N N . ASP A 1 210 ? -17.984 16.922 -11.383 1 43.75 210 ASP A N 1
ATOM 1720 C CA . ASP A 1 210 ? -17.516 16.344 -10.125 1 43.75 210 ASP A CA 1
ATOM 1721 C C . ASP A 1 210 ? -16.156 15.672 -10.305 1 43.75 210 ASP A C 1
ATOM 1723 O O . ASP A 1 210 ? -15.984 14.82 -11.18 1 43.75 210 ASP A O 1
ATOM 1727 N N . LYS A 1 211 ? -15.031 16.562 -10.008 1 45.06 211 LYS A N 1
ATOM 1728 C CA . LYS A 1 211 ? -13.758 15.852 -10.055 1 45.06 211 LYS A CA 1
ATOM 1729 C C . LYS A 1 211 ? -13.289 15.461 -8.656 1 45.06 211 LYS A C 1
ATOM 1731 O O . LYS A 1 211 ? -13.539 16.188 -7.688 1 45.06 211 LYS A O 1
ATOM 1736 N N . ILE A 1 212 ? -13.031 14.234 -8.484 1 41.5 212 ILE A N 1
ATOM 1737 C CA . ILE A 1 212 ? -12.359 13.773 -7.273 1 41.5 212 ILE A CA 1
ATOM 1738 C C . ILE A 1 212 ? -10.922 14.281 -7.258 1 41.5 212 ILE A C 1
ATOM 1740 O O . ILE A 1 212 ? -10.164 14.062 -8.211 1 41.5 212 ILE A O 1
ATOM 1744 N N . MET A 1 213 ? -10.695 15.383 -6.523 1 43.62 213 MET A N 1
ATOM 1745 C CA . MET A 1 213 ? -9.328 15.844 -6.328 1 43.62 213 MET A CA 1
ATOM 1746 C C . MET A 1 213 ? -8.641 15.062 -5.215 1 43.62 213 MET A C 1
ATOM 1748 O O . MET A 1 213 ? -9.195 14.906 -4.129 1 43.62 213 MET A O 1
ATOM 1752 N N . ILE A 1 214 ? -7.711 14.312 -5.688 1 46.16 214 ILE A N 1
ATOM 1753 C CA . ILE A 1 214 ? -6.883 13.641 -4.695 1 46.16 214 ILE A CA 1
ATOM 1754 C C . ILE A 1 214 ? -5.832 14.609 -4.16 1 46.16 214 ILE A C 1
ATOM 1756 O O . ILE A 1 214 ? -5.09 15.219 -4.934 1 46.16 214 ILE A O 1
ATOM 1760 N N . THR A 1 215 ? -6.062 14.992 -2.859 1 48.81 215 THR A N 1
ATOM 1761 C CA . THR A 1 215 ? -5.121 15.883 -2.188 1 48.81 215 THR A CA 1
ATOM 1762 C C . THR A 1 215 ? -4.148 15.086 -1.32 1 48.81 215 THR A C 1
ATOM 1764 O O . THR A 1 215 ? -4.441 13.961 -0.927 1 48.81 215 THR A O 1
ATOM 1767 N N . ILE A 1 216 ? -2.945 15.477 -1.458 1 46.19 216 ILE A N 1
ATOM 1768 C CA . ILE A 1 216 ? -1.973 14.961 -0.502 1 46.19 216 ILE A CA 1
ATOM 1769 C C . ILE A 1 216 ? -1.762 15.977 0.62 1 46.19 216 ILE A C 1
ATOM 1771 O O . ILE A 1 216 ? -1.687 17.188 0.371 1 46.19 216 ILE A O 1
ATOM 1775 N N . ARG A 1 217 ? -2.107 15.461 1.852 1 52.12 217 ARG A N 1
ATOM 1776 C CA . ARG A 1 217 ? -1.834 16.234 3.057 1 52.12 217 ARG A CA 1
ATOM 1777 C C . ARG A 1 217 ? -0.444 15.922 3.604 1 52.12 217 ARG A C 1
ATOM 1779 O O . ARG A 1 217 ? -0.102 14.758 3.82 1 52.12 217 ARG A O 1
ATOM 1786 N N . ILE A 1 218 ? 0.39 16.922 3.482 1 50.66 218 ILE A N 1
ATOM 1787 C CA . ILE A 1 218 ? 1.721 16.797 4.07 1 50.66 218 ILE A CA 1
ATOM 1788 C C . ILE A 1 218 ? 1.684 17.266 5.523 1 50.66 218 ILE A C 1
ATOM 1790 O O . ILE A 1 218 ? 1.294 18.406 5.805 1 50.66 218 ILE A O 1
ATOM 1794 N N . ARG A 1 219 ? 1.717 16.266 6.422 1 48.38 219 ARG A N 1
ATOM 1795 C CA . ARG A 1 219 ? 1.666 16.562 7.848 1 48.38 219 ARG A CA 1
ATOM 1796 C C . ARG A 1 219 ? 3.064 16.812 8.406 1 48.38 219 ARG A C 1
ATOM 1798 O O . ARG A 1 219 ? 4.004 16.078 8.086 1 48.38 219 ARG A O 1
ATOM 1805 N N . CYS A 1 220 ? 3.305 17.906 8.883 1 41.72 220 CYS A N 1
ATOM 1806 C CA . CYS A 1 220 ? 4.547 18.203 9.594 1 41.72 220 CYS A CA 1
ATOM 1807 C C . CYS A 1 220 ? 4.344 18.156 11.102 1 41.72 220 CYS A C 1
ATOM 1809 O O . CYS A 1 220 ? 3.564 18.922 11.656 1 41.72 220 CYS A O 1
ATOM 1811 N N . ILE A 1 221 ? 4.234 16.844 11.664 1 43.47 221 ILE A N 1
ATOM 1812 C CA . ILE A 1 221 ? 4 16.797 13.102 1 43.47 221 ILE A CA 1
ATOM 1813 C C . ILE A 1 221 ? 5.324 16.969 13.844 1 43.47 221 ILE A C 1
ATOM 1815 O O . ILE A 1 221 ? 6.359 16.469 13.406 1 43.47 221 ILE A O 1
ATOM 1819 N N . ILE A 1 222 ? 5.391 18 14.664 1 40.16 222 ILE A N 1
ATOM 1820 C CA . ILE A 1 222 ? 6.445 18.203 15.656 1 40.16 222 ILE A CA 1
ATOM 1821 C C . ILE A 1 222 ? 6.316 17.172 16.766 1 40.16 222 ILE A C 1
ATOM 1823 O O . ILE A 1 222 ? 5.242 17 17.344 1 40.16 222 ILE A O 1
ATOM 1827 N N . LEU A 1 223 ? 7.109 16.062 16.625 1 37.09 223 LEU A N 1
ATOM 1828 C CA . LEU A 1 223 ? 7.258 15.172 17.781 1 37.09 223 LEU A CA 1
ATOM 1829 C C . LEU A 1 223 ? 7.75 15.945 18.984 1 37.09 223 LEU A C 1
ATOM 1831 O O . LEU A 1 223 ? 8.922 15.836 19.375 1 37.09 223 LEU A O 1
ATOM 1835 N N . LYS A 1 224 ? 7.812 17.172 19.125 1 32.72 224 LYS A N 1
ATOM 1836 C CA . LYS A 1 224 ? 8.492 17.656 20.312 1 32.72 224 LYS A CA 1
ATOM 1837 C C . LYS A 1 224 ? 7.797 17.172 21.578 1 32.72 224 LYS A C 1
ATOM 1839 O O . LYS A 1 224 ? 6.582 17.344 21.734 1 32.72 224 LYS A O 1
ATOM 1844 N N . GLU A 1 225 ? 8.32 16.203 22 1 31.58 225 GLU A N 1
ATOM 1845 C CA . GLU A 1 225 ? 8.234 16.141 23.453 1 31.58 225 GLU A CA 1
ATOM 1846 C C . GLU A 1 225 ? 8.688 17.453 24.094 1 31.58 225 GLU A C 1
ATOM 1848 O O . GLU A 1 225 ? 9.734 18 23.719 1 31.58 225 GLU A O 1
ATOM 1853 N N . GLY A 1 226 ? 8.039 18.281 24.859 1 31.36 226 GLY A N 1
ATOM 1854 C CA . GLY A 1 226 ? 8.203 19.516 25.609 1 31.36 226 GLY A CA 1
ATOM 1855 C C . GLY A 1 226 ? 8.25 20.75 24.734 1 31.36 226 GLY A C 1
ATOM 1856 O O . GLY A 1 226 ? 9.258 21.453 24.688 1 31.36 226 GLY A O 1
ATOM 1857 N N . TYR A 1 227 ? 7.824 20.938 23.734 1 29.12 227 TYR A N 1
ATOM 1858 C CA . TYR A 1 227 ? 7.828 22.281 23.156 1 29.12 227 TYR A CA 1
ATOM 1859 C C . TYR A 1 227 ? 7.191 23.281 24.109 1 29.12 227 TYR A C 1
ATOM 1861 O O . TYR A 1 227 ? 6.008 23.172 24.438 1 29.12 227 TYR A O 1
ATOM 1869 N N . THR A 1 228 ? 7.957 23.891 25.062 1 26.66 228 THR A N 1
ATOM 1870 C CA . THR A 1 228 ? 8.25 25.312 24.859 1 26.66 228 THR A CA 1
ATOM 1871 C C . THR A 1 228 ? 8.758 25.562 23.438 1 26.66 228 THR A C 1
ATOM 1873 O O . THR A 1 228 ? 9.312 24.656 22.797 1 26.66 228 THR A O 1
ATOM 1876 N N . PRO A 1 229 ? 8.742 26.922 22.703 1 26.5 229 PRO A N 1
ATOM 1877 C CA . PRO A 1 229 ? 9.195 27.531 21.453 1 26.5 229 PRO A CA 1
ATOM 1878 C C . PRO A 1 229 ? 10.516 26.938 20.953 1 26.5 229 PRO A C 1
ATOM 1880 O O . PRO A 1 229 ? 10.812 27 19.75 1 26.5 229 PRO A O 1
ATOM 1883 N N . LEU A 1 230 ? 11.781 26.859 21.578 1 24.92 230 LEU A N 1
ATOM 1884 C CA . LEU A 1 230 ? 13.078 27.234 21.031 1 24.92 230 LEU A CA 1
ATOM 1885 C C . LEU A 1 230 ? 13.688 26.094 20.219 1 24.92 230 LEU A C 1
ATOM 1887 O O . LEU A 1 230 ? 14.719 26.266 19.578 1 24.92 230 LEU A O 1
ATOM 1891 N N . HIS A 1 231 ? 13.82 24.812 20.578 1 24.17 231 HIS A N 1
ATOM 1892 C CA . HIS A 1 231 ? 15.086 24.219 20.141 1 24.17 231 HIS A CA 1
ATOM 1893 C C . HIS A 1 231 ? 14.992 23.75 18.688 1 24.17 231 HIS A C 1
ATOM 1895 O O . HIS A 1 231 ? 13.953 23.266 18.25 1 24.17 231 HIS A O 1
ATOM 1901 N N . PRO A 1 232 ? 16.047 23.969 17.641 1 25.8 232 PRO A N 1
ATOM 1902 C CA . PRO A 1 232 ? 16.344 24.094 16.219 1 25.8 232 PRO A CA 1
ATOM 1903 C C . PRO A 1 232 ? 16.125 22.797 15.445 1 25.8 232 PRO A C 1
ATOM 1905 O O . PRO A 1 232 ? 15.594 22.812 14.336 1 25.8 232 PRO A O 1
ATOM 1908 N N . HIS A 1 233 ? 16.859 21.703 15.625 1 25.25 233 HIS A N 1
ATOM 1909 C CA . HIS A 1 233 ? 17.328 20.828 14.562 1 25.25 233 HIS A CA 1
ATOM 1910 C C . HIS A 1 233 ? 16.328 19.703 14.305 1 25.25 233 HIS A C 1
ATOM 1912 O O . HIS A 1 233 ? 16.656 18.703 13.672 1 25.25 233 HIS A O 1
ATOM 1918 N N . GLU A 1 234 ? 15.094 19.828 14.75 1 27.02 234 GLU A N 1
ATOM 1919 C CA . GLU A 1 234 ? 14.336 18.578 14.828 1 27.02 234 GLU A CA 1
ATOM 1920 C C . GLU A 1 234 ? 13.797 18.188 13.453 1 27.02 234 GLU A C 1
ATOM 1922 O O . GLU A 1 234 ? 13.375 19.047 12.68 1 27.02 234 GLU A O 1
ATOM 1927 N N . SER A 1 235 ? 14 16.969 13.07 1 24.81 235 SER A N 1
ATOM 1928 C CA . SER A 1 235 ? 13.945 16.234 11.812 1 24.81 235 SER A CA 1
ATOM 1929 C C . SER A 1 235 ? 12.531 16.219 11.242 1 24.81 235 SER A C 1
ATOM 1931 O O . SER A 1 235 ? 11.555 16.203 11.992 1 24.81 235 SER A O 1
ATOM 1933 N N . ARG A 1 236 ? 12.305 16.75 10.062 1 28.33 236 ARG A N 1
ATOM 1934 C CA . ARG A 1 236 ? 11.258 17.141 9.117 1 28.33 236 ARG A CA 1
ATOM 1935 C C . ARG A 1 236 ? 10.625 15.914 8.477 1 28.33 236 ARG A C 1
ATOM 1937 O O . ARG A 1 236 ? 11.305 15.117 7.832 1 28.33 236 ARG A O 1
ATOM 1944 N N . LEU A 1 237 ? 9.766 15.188 9.227 1 25.36 237 LEU A N 1
ATOM 1945 C CA . LEU A 1 237 ? 9.32 14.023 8.469 1 25.36 237 LEU A CA 1
ATOM 1946 C C . LEU A 1 237 ? 8.078 14.352 7.645 1 25.36 237 LEU A C 1
ATOM 1948 O O . LEU A 1 237 ? 7.023 14.648 8.203 1 25.36 237 LEU A O 1
ATOM 1952 N N . PRO A 1 238 ? 8.133 14.93 6.465 1 26.03 238 PRO A N 1
ATOM 1953 C CA . PRO A 1 238 ? 6.934 15.242 5.68 1 26.03 238 PRO A CA 1
ATOM 1954 C C . PRO A 1 238 ? 6.188 13.992 5.223 1 26.03 238 PRO A C 1
ATOM 1956 O O . PRO A 1 238 ? 6.812 12.984 4.883 1 26.03 238 PRO A O 1
ATOM 1959 N N . TYR A 1 239 ? 5.066 13.547 5.77 1 25.88 239 TYR A N 1
ATOM 1960 C CA . TYR A 1 239 ? 4.371 12.391 5.219 1 25.88 239 TYR A CA 1
ATOM 1961 C C . TYR A 1 239 ? 3.158 12.828 4.398 1 25.88 239 TYR A C 1
ATOM 1963 O O . TYR A 1 239 ? 2.562 13.875 4.664 1 25.88 239 TYR A O 1
ATOM 1971 N N . ALA A 1 240 ? 3 12.461 3.17 1 23.86 240 ALA A N 1
ATOM 1972 C CA . ALA A 1 240 ? 1.921 12.766 2.232 1 23.86 240 ALA A CA 1
ATOM 1973 C C . ALA A 1 240 ? 0.72 11.852 2.469 1 23.86 240 ALA A C 1
ATOM 1975 O O . ALA A 1 240 ? 0.878 10.648 2.688 1 23.86 240 ALA A O 1
ATOM 1976 N N . THR A 1 241 ? -0.495 12.258 3.076 1 23.55 241 THR A N 1
ATOM 1977 C CA . THR A 1 241 ? -1.752 11.516 3.121 1 23.55 241 THR A CA 1
ATOM 1978 C C . THR A 1 241 ? -2.691 11.977 2.01 1 23.55 241 THR A C 1
ATOM 1980 O O . THR A 1 241 ? -2.689 13.148 1.635 1 23.55 241 THR A O 1
ATOM 1983 N N . MET B 1 1 ? 13.922 -29.109 17.922 1 22.22 1 MET B N 1
ATOM 1984 C CA . MET B 1 1 ? 14.086 -27.703 18.281 1 22.22 1 MET B CA 1
ATOM 1985 C C . MET B 1 1 ? 12.875 -26.891 17.859 1 22.22 1 MET B C 1
ATOM 1987 O O . MET B 1 1 ? 12.547 -26.828 16.672 1 22.22 1 MET B O 1
ATOM 1991 N N . ALA B 1 2 ? 11.945 -26.719 18.719 1 29.47 2 ALA B N 1
ATOM 1992 C CA . ALA B 1 2 ? 10.617 -26.125 18.578 1 29.47 2 ALA B CA 1
ATOM 1993 C C . ALA B 1 2 ? 10.711 -24.703 18 1 29.47 2 ALA B C 1
ATOM 1995 O O . ALA B 1 2 ? 11.234 -23.797 18.656 1 29.47 2 ALA B O 1
ATOM 1996 N N . ARG B 1 3 ? 11.148 -24.578 16.781 1 35.81 3 ARG B N 1
ATOM 1997 C CA . ARG B 1 3 ? 11.109 -23.281 16.141 1 35.81 3 ARG B CA 1
ATOM 1998 C C . ARG B 1 3 ? 9.828 -22.531 16.484 1 35.81 3 ARG B C 1
ATOM 2000 O O . ARG B 1 3 ? 8.758 -22.859 15.961 1 35.81 3 ARG B O 1
ATOM 2007 N N . ASN B 1 4 ? 9.508 -22.141 17.562 1 37.97 4 ASN B N 1
ATOM 2008 C CA . ASN B 1 4 ? 8.422 -21.453 18.266 1 37.97 4 ASN B CA 1
ATOM 2009 C C . ASN B 1 4 ? 8.008 -20.172 17.547 1 37.97 4 ASN B C 1
ATOM 2011 O O . ASN B 1 4 ? 8.492 -19.094 17.875 1 37.97 4 ASN B O 1
ATOM 2015 N N . SER B 1 5 ? 8.07 -20.109 16.297 1 46 5 SER B N 1
ATOM 2016 C CA . SER B 1 5 ? 7.637 -18.938 15.523 1 46 5 SER B CA 1
ATOM 2017 C C . SER B 1 5 ? 6.301 -18.406 16.031 1 46 5 SER B C 1
ATOM 2019 O O . SER B 1 5 ? 5.332 -19.156 16.141 1 46 5 SER B O 1
ATOM 2021 N N . LYS B 1 6 ? 6.266 -17.594 16.891 1 53.91 6 LYS B N 1
ATOM 2022 C CA . LYS B 1 6 ? 5.105 -16.906 17.453 1 53.91 6 LYS B CA 1
ATOM 2023 C C . LYS B 1 6 ? 4.047 -16.641 16.391 1 53.91 6 LYS B C 1
ATOM 2025 O O . LYS B 1 6 ? 4.316 -15.984 15.383 1 53.91 6 LYS B O 1
ATOM 2030 N N . LYS B 1 7 ? 3.059 -17.562 16.312 1 67.5 7 LYS B N 1
ATOM 2031 C CA . LYS B 1 7 ? 1.882 -17.484 15.453 1 67.5 7 LYS B CA 1
ATOM 2032 C C . LYS B 1 7 ? 1.287 -16.078 15.469 1 67.5 7 LYS B C 1
ATOM 2034 O O . LYS B 1 7 ? 1.171 -15.461 16.531 1 67.5 7 LYS B O 1
ATOM 2039 N N . LEU B 1 8 ? 1.209 -15.5 14.258 1 79 8 LEU B N 1
ATOM 2040 C CA . LEU B 1 8 ? 0.611 -14.18 14.141 1 79 8 LEU B CA 1
ATOM 2041 C C . LEU B 1 8 ? -0.788 -14.156 14.75 1 79 8 LEU B C 1
ATOM 2043 O O . LEU B 1 8 ? -1.562 -15.102 14.57 1 79 8 LEU B O 1
ATOM 2047 N N . ASP B 1 9 ? -0.932 -13.273 15.648 1 90.31 9 ASP B N 1
ATOM 2048 C CA . ASP B 1 9 ? -2.217 -13 16.281 1 90.31 9 ASP B CA 1
ATOM 2049 C C . ASP B 1 9 ? -2.977 -11.906 15.531 1 90.31 9 ASP B C 1
ATOM 2051 O O . ASP B 1 9 ? -2.465 -10.797 15.352 1 90.31 9 ASP B O 1
ATOM 2055 N N . LEU B 1 10 ? -4.219 -12.242 15.148 1 94.88 10 LEU B N 1
ATOM 2056 C CA . LEU B 1 10 ? -5 -11.344 14.297 1 94.88 10 LEU B CA 1
ATOM 2057 C C . LEU B 1 10 ? -5.277 -10.023 15.016 1 94.88 10 LEU B C 1
ATOM 2059 O O . LEU B 1 10 ? -5.305 -8.969 14.383 1 94.88 10 LEU B O 1
ATOM 2063 N N . SER B 1 11 ? -5.504 -10.109 16.312 1 94.5 11 SER B N 1
ATOM 2064 C CA . SER B 1 11 ? -5.781 -8.891 17.062 1 94.5 11 SER B CA 1
ATOM 2065 C C . SER B 1 11 ? -4.582 -7.945 17.047 1 94.5 11 SER B C 1
ATOM 2067 O O . SER B 1 11 ? -4.738 -6.738 16.844 1 94.5 11 SER B O 1
ATOM 2069 N N . THR B 1 12 ? -3.449 -8.508 17.219 1 94.75 12 THR B N 1
ATOM 2070 C CA . THR B 1 12 ? -2.219 -7.723 17.188 1 94.75 12 THR B CA 1
ATOM 2071 C C . THR B 1 12 ? -1.971 -7.141 15.805 1 94.75 12 THR B C 1
ATOM 2073 O O . THR B 1 12 ? -1.608 -5.973 15.664 1 94.75 12 THR B O 1
ATOM 2076 N N . GLN B 1 13 ? -2.188 -7.98 14.789 1 96.25 13 GLN B N 1
ATOM 2077 C CA . GLN B 1 13 ? -1.991 -7.523 13.414 1 96.25 13 GLN B CA 1
ATOM 2078 C C . GLN B 1 13 ? -2.99 -6.43 13.055 1 96.25 13 GLN B C 1
ATOM 2080 O O . GLN B 1 13 ? -2.645 -5.469 12.359 1 96.25 13 GLN B O 1
ATOM 2085 N N . PHE B 1 14 ? -4.172 -6.633 13.562 1 97.81 14 PHE B N 1
ATOM 2086 C CA . PHE B 1 14 ? -5.215 -5.652 13.289 1 97.81 14 PHE B CA 1
ATOM 2087 C C . PHE B 1 14 ? -4.828 -4.285 13.844 1 97.81 14 PHE B C 1
ATOM 2089 O O . PHE B 1 14 ? -4.898 -3.279 13.141 1 97.81 14 PHE B O 1
ATOM 2096 N N . LYS B 1 15 ? -4.414 -4.266 15.016 1 95.94 15 LYS B N 1
ATOM 2097 C CA . LYS B 1 15 ? -3.994 -3.018 15.656 1 95.94 15 LYS B CA 1
ATOM 2098 C C . LYS B 1 15 ? -2.768 -2.434 14.961 1 95.94 15 LYS B C 1
ATOM 2100 O O . LYS B 1 15 ? -2.678 -1.221 14.766 1 95.94 15 LYS B O 1
ATOM 2105 N N . TYR B 1 16 ? -1.891 -3.307 14.617 1 95.88 16 TYR B N 1
ATOM 2106 C CA . TYR B 1 16 ? -0.688 -2.873 13.914 1 95.88 16 TYR B CA 1
ATOM 2107 C C . TYR B 1 16 ? -1.04 -2.168 12.609 1 95.88 16 TYR B C 1
ATOM 2109 O O . TYR B 1 16 ? -0.563 -1.062 12.344 1 95.88 16 TYR B O 1
ATOM 2117 N N . HIS B 1 17 ? -1.842 -2.803 11.828 1 97.56 17 HIS B N 1
ATOM 2118 C CA . HIS B 1 17 ? -2.178 -2.236 10.523 1 97.56 17 HIS B CA 1
ATOM 2119 C C . HIS B 1 17 ? -3.002 -0.963 10.68 1 97.56 17 HIS B C 1
ATOM 2121 O O . HIS B 1 17 ? -2.877 -0.039 9.867 1 97.56 17 HIS B O 1
ATOM 2127 N N . MET B 1 18 ? -3.834 -0.924 11.688 1 96.94 18 MET B N 1
ATOM 2128 C CA . MET B 1 18 ? -4.586 0.302 11.945 1 96.94 18 MET B CA 1
ATOM 2129 C C . MET B 1 18 ? -3.643 1.469 12.227 1 96.94 18 MET B C 1
ATOM 2131 O O . MET B 1 18 ? -3.783 2.539 11.633 1 96.94 18 MET B O 1
ATOM 2135 N N . HIS B 1 19 ? -2.629 1.223 12.961 1 95 19 HIS B N 1
ATOM 2136 C CA . HIS B 1 19 ? -1.738 2.281 13.422 1 95 19 HIS B CA 1
ATOM 2137 C C . HIS B 1 19 ? -0.675 2.602 12.375 1 95 19 HIS B C 1
ATOM 2139 O O . HIS B 1 19 ? -0.344 3.77 12.156 1 95 19 HIS B O 1
ATOM 2145 N N . HIS B 1 20 ? -0.224 1.55 11.711 1 94.75 20 HIS B N 1
ATOM 2146 C CA . HIS B 1 20 ? 0.99 1.769 10.93 1 94.75 20 HIS B CA 1
ATOM 2147 C C . HIS B 1 20 ? 0.694 1.753 9.438 1 94.75 20 HIS B C 1
ATOM 2149 O O . HIS B 1 20 ? 1.298 2.508 8.672 1 94.75 20 HIS B O 1
ATOM 2155 N N . SER B 1 21 ? -0.225 0.914 9.016 1 95.25 21 SER B N 1
ATOM 2156 C CA . SER B 1 21 ? -0.566 0.884 7.594 1 95.25 21 SER B CA 1
ATOM 2157 C C . SER B 1 21 ? -1.551 1.992 7.238 1 95.25 21 SER B C 1
ATOM 2159 O O . SER B 1 21 ? -1.461 2.588 6.164 1 95.25 21 SER B O 1
ATOM 2161 N N . LEU B 1 22 ? -2.439 2.262 8.203 1 94.25 22 LEU B N 1
ATOM 2162 C CA . LEU B 1 22 ? -3.496 3.223 7.91 1 94.25 22 LEU B CA 1
ATOM 2163 C C . LEU B 1 22 ? -3.291 4.516 8.688 1 94.25 22 LEU B C 1
ATOM 2165 O O . LEU B 1 22 ? -3.949 5.523 8.414 1 94.25 22 LEU B O 1
ATOM 2169 N N . ALA B 1 23 ? -2.338 4.52 9.609 1 91.19 23 ALA B N 1
ATOM 2170 C CA . ALA B 1 23 ? -2.014 5.688 10.422 1 91.19 23 ALA B CA 1
ATOM 2171 C C . ALA B 1 23 ? -3.27 6.277 11.062 1 91.19 23 ALA B C 1
ATOM 2173 O O . ALA B 1 23 ? -3.523 7.477 10.953 1 91.19 23 ALA B O 1
ATOM 2174 N N . GLU B 1 24 ? -4.016 5.406 11.734 1 91.56 24 GLU B N 1
ATOM 2175 C CA . GLU B 1 24 ? -5.246 5.793 12.414 1 91.56 24 GLU B CA 1
ATOM 2176 C C . GLU B 1 24 ? -5.375 5.086 13.766 1 91.56 24 GLU B C 1
ATOM 2178 O O . GLU B 1 24 ? -4.93 3.949 13.922 1 91.56 24 GLU B O 1
ATOM 2183 N N . LYS B 1 25 ? -5.941 5.836 14.688 1 90.25 25 LYS B N 1
ATOM 2184 C CA . LYS B 1 25 ? -6.293 5.191 15.945 1 90.25 25 LYS B CA 1
ATOM 2185 C C . LYS B 1 25 ? -7.566 4.359 15.805 1 90.25 25 LYS B C 1
ATOM 2187 O O . LYS B 1 25 ? -8.516 4.781 15.148 1 90.25 25 LYS B O 1
ATOM 2192 N N . THR B 1 26 ? -7.512 3.254 16.453 1 90.38 26 THR B N 1
ATOM 2193 C CA . THR B 1 26 ? -8.617 2.311 16.312 1 90.38 26 THR B CA 1
ATOM 2194 C C . THR B 1 26 ? -9.93 2.945 16.781 1 90.38 26 THR B C 1
ATOM 2196 O O . THR B 1 26 ? -10.977 2.717 16.172 1 90.38 26 THR B O 1
ATOM 2199 N N . GLU B 1 27 ? -9.891 3.754 17.781 1 87.81 27 GLU B N 1
ATOM 2200 C CA . GLU B 1 27 ? -11.07 4.371 18.375 1 87.81 27 GLU B CA 1
ATOM 2201 C C . GLU B 1 27 ? -11.75 5.316 17.391 1 87.81 27 GLU B C 1
ATOM 2203 O O . GLU B 1 27 ? -12.969 5.52 17.453 1 87.81 27 GLU B O 1
ATOM 2208 N N . TYR B 1 28 ? -11.039 5.832 16.516 1 87.75 28 TYR B N 1
ATOM 2209 C CA . TYR B 1 28 ? -11.578 6.832 15.594 1 87.75 28 TYR B CA 1
ATOM 2210 C C . TYR B 1 28 ? -11.695 6.27 14.18 1 87.75 28 TYR B C 1
ATOM 2212 O O . TYR B 1 28 ? -12.031 7 13.242 1 87.75 28 TYR B O 1
ATOM 2220 N N . SER B 1 29 ? -11.484 5.035 14.047 1 92.94 29 SER B N 1
ATOM 2221 C CA . SER B 1 29 ? -11.406 4.434 12.719 1 92.94 29 SER B CA 1
ATOM 2222 C C . SER B 1 29 ? -12.797 4.25 12.117 1 92.94 29 SER B C 1
ATOM 2224 O O . SER B 1 29 ? -13.758 3.994 12.836 1 92.94 29 SER B O 1
ATOM 2226 N N . THR B 1 30 ? -12.914 4.441 10.812 1 93.62 30 THR B N 1
ATOM 2227 C CA . THR B 1 30 ? -14.125 4.188 10.047 1 93.62 30 THR B CA 1
ATOM 2228 C C . THR B 1 30 ? -14.281 2.697 9.75 1 93.62 30 THR B C 1
ATOM 2230 O O . THR B 1 30 ? -13.352 1.919 9.969 1 93.62 30 THR B O 1
ATOM 2233 N N . LEU B 1 31 ? -15.461 2.318 9.258 1 94.75 31 LEU B N 1
ATOM 2234 C CA . LEU B 1 31 ? -15.695 0.935 8.859 1 94.75 31 LEU B CA 1
ATOM 2235 C C . LEU B 1 31 ? -14.773 0.533 7.711 1 94.75 31 LEU B C 1
ATOM 2237 O O . LEU B 1 31 ? -14.289 -0.599 7.668 1 94.75 31 LEU B O 1
ATOM 2241 N N . LEU B 1 32 ? -14.555 1.428 6.809 1 94.31 32 LEU B N 1
ATOM 2242 C CA . LEU B 1 32 ? -13.656 1.168 5.688 1 94.31 32 LEU B CA 1
ATOM 2243 C C . LEU B 1 32 ? -12.242 0.89 6.184 1 94.31 32 LEU B C 1
ATOM 2245 O O . LEU B 1 32 ? -11.578 -0.032 5.699 1 94.31 32 LEU B O 1
ATOM 2249 N N . GLN B 1 33 ? -11.82 1.669 7.121 1 95.81 33 GLN B N 1
ATOM 2250 C CA . GLN B 1 33 ? -10.484 1.463 7.684 1 95.81 33 GLN B CA 1
ATOM 2251 C C . GLN B 1 33 ? -10.398 0.127 8.414 1 95.81 33 GLN B C 1
ATOM 2253 O O . GLN B 1 33 ? -9.367 -0.547 8.367 1 95.81 33 GLN B O 1
ATOM 2258 N N . LYS B 1 34 ? -11.469 -0.207 9.062 1 97.12 34 LYS B N 1
ATOM 2259 C CA . LYS B 1 34 ? -11.508 -1.511 9.719 1 97.12 34 LYS B CA 1
ATOM 2260 C C . LYS B 1 34 ? -11.453 -2.643 8.695 1 97.12 34 LYS B C 1
ATOM 2262 O O . LYS B 1 34 ? -10.812 -3.67 8.93 1 97.12 34 LYS B O 1
ATOM 2267 N N . PHE B 1 35 ? -12.133 -2.498 7.613 1 97.19 35 PHE B N 1
ATOM 2268 C CA . PHE B 1 35 ? -12.047 -3.457 6.516 1 97.19 35 PHE B CA 1
ATOM 2269 C C . PHE B 1 35 ? -10.602 -3.633 6.062 1 97.19 35 PHE B C 1
ATOM 2271 O O . PHE B 1 35 ? -10.125 -4.758 5.934 1 97.19 35 PHE B O 1
ATOM 2278 N N . PHE B 1 36 ? -9.914 -2.566 5.809 1 97.25 36 PHE B N 1
ATOM 2279 C CA . PHE B 1 36 ? -8.539 -2.633 5.32 1 97.25 36 PHE B CA 1
ATOM 2280 C C . PHE B 1 36 ? -7.621 -3.232 6.375 1 97.25 36 PHE B C 1
ATOM 2282 O O . PHE B 1 36 ? -6.781 -4.078 6.066 1 97.25 36 PHE B O 1
ATOM 2289 N N . ALA B 1 37 ? -7.781 -2.783 7.574 1 97.81 37 ALA B N 1
ATOM 2290 C CA . ALA B 1 37 ? -6.945 -3.33 8.641 1 97.81 37 ALA B CA 1
ATOM 2291 C C . ALA B 1 37 ? -7.129 -4.84 8.758 1 97.81 37 ALA B C 1
ATOM 2293 O O . ALA B 1 37 ? -6.152 -5.582 8.898 1 97.81 37 ALA B O 1
ATOM 2294 N N . LEU B 1 38 ? -8.352 -5.273 8.695 1 98 38 LEU B N 1
ATOM 2295 C CA . LEU B 1 38 ? -8.633 -6.707 8.75 1 98 38 LEU B CA 1
ATOM 2296 C C . LEU B 1 38 ? -8.039 -7.422 7.543 1 98 38 LEU B C 1
ATOM 2298 O O . LEU B 1 38 ? -7.406 -8.469 7.688 1 98 38 LEU B O 1
ATOM 2302 N N . SER B 1 39 ? -8.258 -6.883 6.43 1 97.44 39 SER B N 1
ATOM 2303 C CA . SER B 1 39 ? -7.75 -7.492 5.203 1 97.44 39 SER B CA 1
ATOM 2304 C C . SER B 1 39 ? -6.234 -7.637 5.242 1 97.44 39 SER B C 1
ATOM 2306 O O . SER B 1 39 ? -5.695 -8.688 4.898 1 97.44 39 SER B O 1
ATOM 2308 N N . TYR B 1 40 ? -5.57 -6.602 5.68 1 97.44 40 TYR B N 1
ATOM 2309 C CA . TYR B 1 40 ? -4.113 -6.664 5.781 1 97.44 40 TYR B CA 1
ATOM 2310 C C . TYR B 1 40 ? -3.684 -7.715 6.801 1 97.44 40 TYR B C 1
ATOM 2312 O O . TYR B 1 40 ? -2.668 -8.391 6.613 1 97.44 40 TYR B O 1
ATOM 2320 N N . SER B 1 41 ? -4.438 -7.781 7.809 1 97.5 41 SER B N 1
ATOM 2321 C CA . SER B 1 41 ? -4.121 -8.773 8.828 1 97.5 41 SER B CA 1
ATOM 2322 C C . SER B 1 41 ? -4.242 -10.195 8.281 1 97.5 41 SER B C 1
ATOM 2324 O O . SER B 1 41 ? -3.383 -11.039 8.531 1 97.5 41 SER B O 1
ATOM 2326 N N . VAL B 1 42 ? -5.285 -10.43 7.613 1 95.44 42 VAL B N 1
ATOM 2327 C CA . VAL B 1 42 ? -5.492 -11.727 6.973 1 95.44 42 VAL B CA 1
ATOM 2328 C C . VAL B 1 42 ? -4.402 -11.969 5.93 1 95.44 42 VAL B C 1
ATOM 2330 O O . VAL B 1 42 ? -3.863 -13.07 5.832 1 95.44 42 VAL B O 1
ATOM 2333 N N . ARG B 1 43 ? -4.078 -10.953 5.23 1 94.88 43 ARG B N 1
ATOM 2334 C CA . ARG B 1 43 ? -3.041 -11.039 4.207 1 94.88 43 ARG B CA 1
ATOM 2335 C C . ARG B 1 43 ? -1.697 -11.422 4.82 1 94.88 43 ARG B C 1
ATOM 2337 O O . ARG B 1 43 ? -0.908 -12.141 4.207 1 94.88 43 ARG B O 1
ATOM 2344 N N . ASP B 1 44 ? -1.423 -10.922 6.02 1 95.38 44 ASP B N 1
ATOM 2345 C CA . ASP B 1 44 ? -0.199 -11.297 6.723 1 95.38 44 ASP B CA 1
ATOM 2346 C C . ASP B 1 44 ? -0.108 -12.812 6.898 1 95.38 44 ASP B C 1
ATOM 2348 O O . ASP B 1 44 ? 0.956 -13.398 6.699 1 95.38 44 ASP B O 1
ATOM 2352 N N . LEU B 1 45 ? -1.188 -13.391 7.238 1 91.31 45 LEU B N 1
ATOM 2353 C CA . LEU B 1 45 ? -1.22 -14.836 7.438 1 91.31 45 LEU B CA 1
ATOM 2354 C C . LEU B 1 45 ? -0.984 -15.57 6.121 1 91.31 45 LEU B C 1
ATOM 2356 O O . LEU B 1 45 ? -0.258 -16.562 6.082 1 91.31 45 LEU B O 1
ATOM 2360 N N . ILE B 1 46 ? -1.532 -15.039 5.148 1 87.69 46 ILE B N 1
ATOM 2361 C CA . ILE B 1 46 ? -1.387 -15.633 3.826 1 87.69 46 ILE B CA 1
ATOM 2362 C C . ILE B 1 46 ? 0.068 -15.531 3.369 1 87.69 46 ILE B C 1
ATOM 2364 O O . ILE B 1 46 ? 0.628 -16.484 2.834 1 87.69 46 ILE B O 1
ATOM 2368 N N . ALA B 1 47 ? 0.62 -14.383 3.559 1 90.25 47 ALA B N 1
ATOM 2369 C CA . ALA B 1 47 ? 2.006 -14.156 3.158 1 90.25 47 ALA B CA 1
ATOM 2370 C C . ALA B 1 47 ? 2.943 -15.148 3.832 1 90.25 47 ALA B C 1
ATOM 2372 O O . ALA B 1 47 ? 3.883 -15.648 3.205 1 90.25 47 ALA B O 1
ATOM 2373 N N . GLU B 1 48 ? 2.709 -15.414 5.043 1 88.38 48 GLU B N 1
ATOM 2374 C CA . GLU B 1 48 ? 3.533 -16.375 5.766 1 88.38 48 GLU B CA 1
ATOM 2375 C C . GLU B 1 48 ? 3.451 -17.766 5.125 1 88.38 48 GLU B C 1
ATOM 2377 O O . GLU B 1 48 ? 4.473 -18.422 4.941 1 88.38 48 GLU B O 1
ATOM 2382 N N . LYS B 1 49 ? 2.303 -18.141 4.836 1 82.69 49 LYS B N 1
ATOM 2383 C CA . LYS B 1 49 ? 2.109 -19.453 4.199 1 82.69 49 LYS B CA 1
ATOM 2384 C C . LYS B 1 49 ? 2.758 -19.484 2.82 1 82.69 49 LYS B C 1
ATOM 2386 O O . LYS B 1 49 ? 3.346 -20.5 2.432 1 82.69 49 LYS B O 1
ATOM 2391 N N . TRP B 1 50 ? 2.588 -18.406 2.176 1 82.5 50 TRP B N 1
ATOM 2392 C CA . TRP B 1 50 ? 3.176 -18.297 0.846 1 82.5 50 TRP B CA 1
ATOM 2393 C C . TRP B 1 50 ? 4.695 -18.406 0.91 1 82.5 50 TRP B C 1
ATOM 2395 O O . TRP B 1 50 ? 5.305 -19.109 0.103 1 82.5 50 TRP B O 1
ATOM 2405 N N . LEU B 1 51 ? 5.289 -17.75 1.77 1 85.12 51 LEU B N 1
ATOM 2406 C CA . LEU B 1 51 ? 6.742 -17.75 1.904 1 85.12 51 LEU B CA 1
ATOM 2407 C C . LEU B 1 51 ? 7.242 -19.141 2.285 1 85.12 51 LEU B C 1
ATOM 2409 O O . LEU B 1 51 ? 8.297 -19.578 1.813 1 85.12 51 LEU B O 1
ATOM 2413 N N . ASN B 1 52 ? 6.496 -19.781 3.059 1 82.31 52 ASN B N 1
ATOM 2414 C CA . ASN B 1 52 ? 6.852 -21.141 3.424 1 82.31 52 ASN B CA 1
ATOM 2415 C C . ASN B 1 52 ? 6.801 -22.078 2.215 1 82.31 52 ASN B C 1
ATOM 2417 O O . ASN B 1 52 ? 7.688 -22.906 2.037 1 82.31 52 ASN B O 1
ATOM 2421 N N . THR B 1 53 ? 5.793 -21.938 1.425 1 77.56 53 THR B N 1
ATOM 2422 C CA . THR B 1 53 ? 5.652 -22.75 0.221 1 77.56 53 THR B CA 1
ATOM 2423 C C . THR B 1 53 ? 6.773 -22.438 -0.771 1 77.56 53 THR B C 1
ATOM 2425 O O . THR B 1 53 ? 7.32 -23.344 -1.399 1 77.56 53 THR B O 1
ATOM 2428 N N . GLU B 1 54 ? 7.047 -21.219 -0.883 1 78.44 54 GLU B N 1
ATOM 2429 C CA . GLU B 1 54 ? 8.109 -20.797 -1.794 1 78.44 54 GLU B CA 1
ATOM 2430 C C . GLU B 1 54 ? 9.445 -21.406 -1.393 1 78.44 54 GLU B C 1
ATOM 2432 O O . GLU B 1 54 ? 10.258 -21.766 -2.252 1 78.44 54 GLU B O 1
ATOM 2437 N N . GLU B 1 55 ? 9.648 -21.484 -0.188 1 77.75 55 GLU B N 1
ATOM 2438 C CA . GLU B 1 55 ? 10.875 -22.109 0.302 1 77.75 55 GLU B CA 1
ATOM 2439 C C . GLU B 1 55 ? 10.961 -23.578 -0.11 1 77.75 55 GLU B C 1
ATOM 2441 O O . GLU B 1 55 ? 12.031 -24.062 -0.485 1 77.75 55 GLU B O 1
ATOM 2446 N N . ILE B 1 56 ? 9.883 -24.156 -0.083 1 74.38 56 ILE B N 1
ATOM 2447 C CA . ILE B 1 56 ? 9.82 -25.562 -0.478 1 74.38 56 ILE B CA 1
ATOM 2448 C C . ILE B 1 56 ? 10.078 -25.688 -1.978 1 74.38 56 ILE B C 1
ATOM 2450 O O . ILE B 1 56 ? 10.82 -26.578 -2.414 1 74.38 56 ILE B O 1
ATOM 2454 N N . ILE B 1 57 ? 9.523 -24.797 -2.686 1 74.06 57 ILE B N 1
ATOM 2455 C CA . ILE B 1 57 ? 9.672 -24.797 -4.137 1 74.06 57 ILE B CA 1
ATOM 2456 C C . ILE B 1 57 ? 11.141 -24.562 -4.508 1 74.06 57 ILE B C 1
ATOM 2458 O O . ILE B 1 57 ? 11.672 -25.219 -5.406 1 74.06 57 ILE B O 1
ATOM 2462 N N . TYR B 1 58 ? 11.75 -23.688 -3.816 1 74.06 58 TYR B N 1
ATOM 2463 C CA . TYR B 1 58 ? 13.141 -23.359 -4.102 1 74.06 58 TYR B CA 1
ATOM 2464 C C . TYR B 1 58 ? 14.055 -24.531 -3.775 1 74.06 58 TYR B C 1
ATOM 2466 O O . TYR B 1 58 ? 15.078 -24.734 -4.438 1 74.06 58 TYR B O 1
ATOM 2474 N N . LYS B 1 59 ? 13.711 -25.234 -2.855 1 75.5 59 LYS B N 1
ATOM 2475 C CA . LYS B 1 59 ? 14.555 -26.344 -2.395 1 75.5 59 LYS B CA 1
ATOM 2476 C C . LYS B 1 59 ? 14.328 -27.594 -3.234 1 75.5 59 LYS B C 1
ATOM 2478 O O . LYS B 1 59 ? 15.234 -28.422 -3.365 1 75.5 59 LYS B O 1
ATOM 2483 N N . LYS B 1 60 ? 13.219 -27.641 -3.754 1 74.56 60 LYS B N 1
ATOM 2484 C CA . LYS B 1 60 ? 12.914 -28.828 -4.527 1 74.56 60 LYS B CA 1
ATOM 2485 C C . LYS B 1 60 ? 13.203 -28.609 -6.012 1 74.56 60 LYS B C 1
ATOM 2487 O O . LYS B 1 60 ? 12.672 -27.688 -6.621 1 74.56 60 LYS B O 1
ATOM 2492 N N . LYS B 1 61 ? 14.109 -29.25 -6.621 1 67.81 61 LYS B N 1
ATOM 2493 C CA . LYS B 1 61 ? 14.594 -29.078 -7.984 1 67.81 61 LYS B CA 1
ATOM 2494 C C . LYS B 1 61 ? 13.641 -29.703 -9 1 67.81 61 LYS B C 1
ATOM 2496 O O . LYS B 1 61 ? 13.539 -29.234 -10.133 1 67.81 61 LYS B O 1
ATOM 2501 N N . ASP B 1 62 ? 12.891 -30.609 -8.562 1 73.5 62 ASP B N 1
ATOM 2502 C CA . ASP B 1 62 ? 12.148 -31.344 -9.578 1 73.5 62 ASP B CA 1
ATOM 2503 C C . ASP B 1 62 ? 10.648 -31.109 -9.438 1 73.5 62 ASP B C 1
ATOM 2505 O O . ASP B 1 62 ? 9.844 -32 -9.688 1 73.5 62 ASP B O 1
ATOM 2509 N N . LEU B 1 63 ? 10.43 -29.828 -9.18 1 76.81 63 LEU B N 1
ATOM 2510 C CA . LEU B 1 63 ? 9 -29.547 -9.039 1 76.81 63 LEU B CA 1
ATOM 2511 C C . LEU B 1 63 ? 8.414 -29.031 -10.344 1 76.81 63 LEU B C 1
ATOM 2513 O O . LEU B 1 63 ? 9.055 -28.25 -11.047 1 76.81 63 LEU B O 1
ATOM 2517 N N . LYS B 1 64 ? 7.297 -29.625 -10.656 1 78.31 64 LYS B N 1
ATOM 2518 C CA . LYS B 1 64 ? 6.559 -29.125 -11.812 1 78.31 64 LYS B CA 1
ATOM 2519 C C . LYS B 1 64 ? 5.504 -28.109 -11.391 1 78.31 64 LYS B C 1
ATOM 2521 O O . LYS B 1 64 ? 4.777 -28.328 -10.422 1 78.31 64 LYS B O 1
ATOM 2526 N N . ILE B 1 65 ? 5.492 -26.969 -12.133 1 77.12 65 ILE B N 1
ATOM 2527 C CA . ILE B 1 65 ? 4.562 -25.891 -11.805 1 77.12 65 ILE B CA 1
ATOM 2528 C C . ILE B 1 65 ? 3.695 -25.562 -13.016 1 77.12 65 ILE B C 1
ATOM 2530 O O . ILE B 1 65 ? 4.207 -25.406 -14.125 1 77.12 65 ILE B O 1
ATOM 2534 N N . VAL B 1 66 ? 2.365 -25.516 -12.789 1 81.12 66 VAL B N 1
ATOM 2535 C CA . VAL B 1 66 ? 1.429 -25.156 -13.844 1 81.12 66 VAL B CA 1
ATOM 2536 C C . VAL B 1 66 ? 1.323 -23.625 -13.938 1 81.12 66 VAL B C 1
ATOM 2538 O O . VAL B 1 66 ? 1.132 -22.953 -12.922 1 81.12 66 VAL B O 1
ATOM 2541 N N . ASN B 1 67 ? 1.513 -23.047 -15.102 1 80.88 67 ASN B N 1
ATOM 2542 C CA . ASN B 1 67 ? 1.286 -21.625 -15.367 1 80.88 67 ASN B CA 1
ATOM 2543 C C . ASN B 1 67 ? 0.082 -21.422 -16.281 1 80.88 67 ASN B C 1
ATOM 2545 O O . ASN B 1 67 ? 0.12 -21.781 -17.469 1 80.88 67 ASN B O 1
ATOM 2549 N N . TYR B 1 68 ? -0.927 -20.844 -15.711 1 83.25 68 TYR B N 1
ATOM 2550 C CA . TYR B 1 68 ? -2.195 -20.656 -16.406 1 83.25 68 TYR B CA 1
ATOM 2551 C C . TYR B 1 68 ? -2.357 -19.203 -16.859 1 83.25 68 TYR B C 1
ATOM 2553 O O . TYR B 1 68 ? -2.57 -18.312 -16.047 1 83.25 68 TYR B O 1
ATOM 2561 N N . LEU B 1 69 ? -2.273 -18.922 -18.234 1 81.19 69 LEU B N 1
ATOM 2562 C CA . LEU B 1 69 ? -2.441 -17.594 -18.797 1 81.19 69 LEU B CA 1
ATOM 2563 C C . LEU B 1 69 ? -3.865 -17.391 -19.297 1 81.19 69 LEU B C 1
ATOM 2565 O O . LEU B 1 69 ? -4.359 -18.172 -20.109 1 81.19 69 LEU B O 1
ATOM 2569 N N . SER B 1 70 ? -4.504 -16.422 -18.719 1 80.38 70 SER B N 1
ATOM 2570 C CA . SER B 1 70 ? -5.867 -16.094 -19.125 1 80.38 70 SER B CA 1
ATOM 2571 C C . SER B 1 70 ? -6.051 -14.594 -19.297 1 80.38 70 SER B C 1
ATOM 2573 O O . SER B 1 70 ? -5.395 -13.805 -18.609 1 80.38 70 SER B O 1
ATOM 2575 N N . MET B 1 71 ? -6.926 -14.219 -20.172 1 78.12 71 MET B N 1
ATOM 2576 C CA . MET B 1 71 ? -7.188 -12.797 -20.391 1 78.12 71 MET B CA 1
ATOM 2577 C C . MET B 1 71 ? -8 -12.219 -19.234 1 78.12 71 MET B C 1
ATOM 2579 O O . MET B 1 71 ? -7.98 -11.008 -19 1 78.12 71 MET B O 1
ATOM 2583 N N . GLU B 1 72 ? -8.695 -13.18 -18.656 1 80.25 72 GLU B N 1
ATOM 2584 C CA . GLU B 1 72 ? -9.539 -12.703 -17.562 1 80.25 72 GLU B CA 1
ATOM 2585 C C . GLU B 1 72 ? -9.578 -13.719 -16.422 1 80.25 72 GLU B C 1
ATOM 2587 O O . GLU B 1 72 ? -9.523 -14.93 -16.656 1 80.25 72 GLU B O 1
ATOM 2592 N N . PHE B 1 73 ? -9.641 -13.18 -15.242 1 83.25 73 PHE B N 1
ATOM 2593 C CA . PHE B 1 73 ? -9.914 -13.953 -14.039 1 83.25 73 PHE B CA 1
ATOM 2594 C C . PHE B 1 73 ? -10.992 -13.273 -13.195 1 83.25 73 PHE B C 1
ATOM 2596 O O . PHE B 1 73 ? -10.82 -12.125 -12.773 1 83.25 73 PHE B O 1
ATOM 2603 N N . LEU B 1 74 ? -12.039 -13.93 -13.031 1 83.81 74 LEU B N 1
ATOM 2604 C CA . LEU B 1 74 ? -13.047 -13.43 -12.086 1 83.81 74 LEU B CA 1
ATOM 2605 C C . LEU B 1 74 ? -12.867 -14.07 -10.719 1 83.81 74 LEU B C 1
ATOM 2607 O O . LEU B 1 74 ? -13.578 -15.016 -10.367 1 83.81 74 LEU B O 1
ATOM 2611 N N . ILE B 1 75 ? -12.008 -13.492 -9.898 1 81.62 75 ILE B N 1
ATOM 2612 C CA . ILE B 1 75 ? -11.617 -14.117 -8.641 1 81.62 75 ILE B CA 1
ATOM 2613 C C . ILE B 1 75 ? -12.594 -13.719 -7.535 1 81.62 75 ILE B C 1
ATOM 2615 O O . ILE B 1 75 ? -12.633 -14.344 -6.477 1 81.62 75 ILE B O 1
ATOM 2619 N N . GLY B 1 76 ? -13.398 -12.664 -7.762 1 80.25 76 GLY B N 1
ATOM 2620 C CA . GLY B 1 76 ? -14.383 -12.242 -6.777 1 80.25 76 GLY B CA 1
ATOM 2621 C C . GLY B 1 76 ? -13.758 -11.586 -5.559 1 80.25 76 GLY B C 1
ATOM 2622 O O . GLY B 1 76 ? -12.625 -11.102 -5.617 1 80.25 76 GLY B O 1
ATOM 2623 N N . ARG B 1 77 ? -14.578 -11.484 -4.535 1 87.94 77 ARG B N 1
ATOM 2624 C CA . ARG B 1 77 ? -14.133 -10.953 -3.254 1 87.94 77 ARG B CA 1
ATOM 2625 C C . ARG B 1 77 ? -13.344 -12 -2.473 1 87.94 77 ARG B C 1
ATOM 2627 O O . ARG B 1 77 ? -13.688 -13.18 -2.49 1 87.94 77 ARG B O 1
ATOM 2634 N N . LEU B 1 78 ? -12.359 -11.539 -1.789 1 90.19 78 LEU B N 1
ATOM 2635 C CA . LEU B 1 78 ? -11.398 -12.508 -1.267 1 90.19 78 LEU B CA 1
ATOM 2636 C C . LEU B 1 78 ? -11.445 -12.555 0.257 1 90.19 78 LEU B C 1
ATOM 2638 O O . LEU B 1 78 ? -10.961 -13.5 0.871 1 90.19 78 LEU B O 1
ATOM 2642 N N . LEU B 1 79 ? -12 -11.562 0.878 1 94.75 79 LEU B N 1
ATOM 2643 C CA . LEU B 1 79 ? -11.938 -11.492 2.334 1 94.75 79 LEU B CA 1
ATOM 2644 C C . LEU B 1 79 ? -12.562 -12.727 2.969 1 94.75 79 LEU B C 1
ATOM 2646 O O . LEU B 1 79 ? -11.906 -13.438 3.73 1 94.75 79 LEU B O 1
ATOM 2650 N N . TYR B 1 80 ? -13.789 -13.047 2.604 1 92.06 80 TYR B N 1
ATOM 2651 C CA . TYR B 1 80 ? -14.492 -14.195 3.154 1 92.06 80 TYR B CA 1
ATOM 2652 C C . TYR B 1 80 ? -13.773 -15.492 2.82 1 92.06 80 TYR B C 1
ATOM 2654 O O . TYR B 1 80 ? -13.539 -16.328 3.699 1 92.06 80 TYR B O 1
ATOM 2662 N N . ASN B 1 81 ? -13.477 -15.586 1.615 1 85.94 81 ASN B N 1
ATOM 2663 C CA . ASN B 1 81 ? -12.82 -16.797 1.14 1 85.94 81 ASN B CA 1
ATOM 2664 C C . ASN B 1 81 ? -11.5 -17.047 1.867 1 85.94 81 ASN B C 1
ATOM 2666 O O . ASN B 1 81 ? -11.203 -18.172 2.246 1 85.94 81 ASN B O 1
ATOM 2670 N N . ASN B 1 82 ? -10.75 -16.016 2.043 1 89.5 82 ASN B N 1
ATOM 2671 C CA . ASN B 1 82 ? -9.461 -16.156 2.707 1 89.5 82 ASN B CA 1
ATOM 2672 C C . ASN B 1 82 ? -9.625 -16.5 4.184 1 89.5 82 ASN B C 1
ATOM 2674 O O . ASN B 1 82 ? -8.867 -17.312 4.719 1 89.5 82 ASN B O 1
ATOM 2678 N N . ILE B 1 83 ? -10.578 -15.906 4.836 1 93.56 83 ILE B N 1
ATOM 2679 C CA . ILE B 1 83 ? -10.836 -16.188 6.242 1 93.56 83 ILE B CA 1
ATOM 2680 C C . ILE B 1 83 ? -11.227 -17.656 6.406 1 93.56 83 ILE B C 1
ATOM 2682 O O . ILE B 1 83 ? -10.75 -18.344 7.32 1 93.56 83 ILE B O 1
ATOM 2686 N N . LEU B 1 84 ? -12.039 -18.125 5.504 1 88.5 84 LEU B N 1
ATOM 2687 C CA . LEU B 1 84 ? -12.484 -19.516 5.539 1 88.5 84 LEU B CA 1
ATOM 2688 C C . LEU B 1 84 ? -11.32 -20.469 5.273 1 88.5 84 LEU B C 1
ATOM 2690 O O . LEU B 1 84 ? -11.133 -21.438 5.996 1 88.5 84 LEU B O 1
ATOM 2694 N N . ASN B 1 85 ? -10.547 -20.125 4.285 1 83 85 ASN B N 1
ATOM 2695 C CA . ASN B 1 85 ? -9.422 -20.969 3.914 1 83 85 ASN B CA 1
ATOM 2696 C C . ASN B 1 85 ? -8.375 -21.031 5.027 1 83 85 ASN B C 1
ATOM 2698 O O . ASN B 1 85 ? -7.703 -22.062 5.191 1 83 85 ASN B O 1
ATOM 2702 N N . LEU B 1 86 ? -8.289 -20 5.789 1 87.75 86 LEU B N 1
ATOM 2703 C CA . LEU B 1 86 ? -7.34 -19.938 6.895 1 87.75 86 LEU B CA 1
ATOM 2704 C C . LEU B 1 86 ? -7.941 -20.547 8.156 1 87.75 86 LEU B C 1
ATOM 2706 O O . LEU B 1 86 ? -7.25 -20.688 9.172 1 87.75 86 LEU B O 1
ATOM 2710 N N . LYS B 1 87 ? -9.242 -20.891 8.078 1 90.88 87 LYS B N 1
ATOM 2711 C CA . LYS B 1 87 ? -9.977 -21.391 9.234 1 90.88 87 LYS B CA 1
ATOM 2712 C C . LYS B 1 87 ? -9.891 -20.422 10.406 1 90.88 87 LYS B C 1
ATOM 2714 O O . LYS B 1 87 ? -9.648 -20.828 11.547 1 90.88 87 LYS B O 1
ATOM 2719 N N . ALA B 1 88 ? -9.984 -19.156 10.07 1 93.56 88 ALA B N 1
ATOM 2720 C CA . ALA B 1 88 ? -9.805 -18.125 11.078 1 93.56 88 ALA B CA 1
ATOM 2721 C C . ALA B 1 88 ? -11.133 -17.453 11.406 1 93.56 88 ALA B C 1
ATOM 2723 O O . ALA B 1 88 ? -11.156 -16.312 11.891 1 93.56 88 ALA B O 1
ATOM 2724 N N . GLU B 1 89 ? -12.227 -18.078 11.141 1 94.38 89 GLU B N 1
ATOM 2725 C CA . GLU B 1 89 ? -13.539 -17.484 11.305 1 94.38 89 GLU B CA 1
ATOM 2726 C C . GLU B 1 89 ? -13.781 -17.062 12.75 1 94.38 89 GLU B C 1
ATOM 2728 O O . GLU B 1 89 ? -14.227 -15.938 13.016 1 94.38 89 GLU B O 1
ATOM 2733 N N . ASP B 1 90 ? -13.5 -17.891 13.633 1 95.12 90 ASP B N 1
ATOM 2734 C CA . ASP B 1 90 ? -13.758 -17.625 15.047 1 95.12 90 ASP B CA 1
ATOM 2735 C C . ASP B 1 90 ? -12.891 -16.469 15.547 1 95.12 90 ASP B C 1
ATOM 2737 O O . ASP B 1 90 ? -13.367 -15.594 16.266 1 95.12 90 ASP B O 1
ATOM 2741 N N . GLU B 1 91 ? -11.672 -16.516 15.164 1 95.94 91 GLU B N 1
ATOM 2742 C CA . GLU B 1 91 ? -10.758 -15.445 15.562 1 95.94 91 GLU B CA 1
ATOM 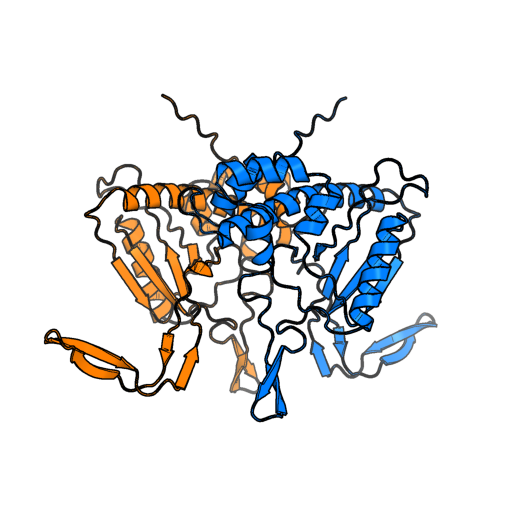2743 C C . GLU B 1 91 ? -11.211 -14.094 15.023 1 95.94 91 GLU B C 1
ATOM 2745 O O . GLU B 1 91 ? -11.141 -13.086 15.727 1 95.94 91 GLU B O 1
ATOM 2750 N N . VAL B 1 92 ? -11.68 -14.094 13.836 1 97.25 92 VAL B N 1
ATOM 2751 C CA . VAL B 1 92 ? -12.125 -12.859 13.203 1 97.25 92 VAL B CA 1
ATOM 2752 C C . VAL B 1 92 ? -13.391 -12.352 13.891 1 97.25 92 VAL B C 1
ATOM 2754 O O . VAL B 1 92 ? -13.523 -11.156 14.164 1 97.25 92 VAL B O 1
ATOM 2757 N N . LYS B 1 93 ? -14.273 -13.266 14.156 1 95.94 93 LYS B N 1
ATOM 2758 C CA . LYS B 1 93 ? -15.508 -12.898 14.844 1 95.94 93 LYS B CA 1
ATOM 2759 C C . LYS B 1 93 ? -15.219 -12.289 16.219 1 95.94 93 LYS B C 1
ATOM 2761 O O . LYS B 1 93 ? -15.82 -11.281 16.594 1 95.94 93 LYS B O 1
ATOM 2766 N N . GLU B 1 94 ? -14.375 -12.898 16.875 1 96.12 94 GLU B N 1
ATOM 2767 C CA . GLU B 1 94 ? -13.992 -12.383 18.188 1 96.12 94 GLU B CA 1
ATOM 2768 C C . GLU B 1 94 ? -13.375 -10.992 18.078 1 96.12 94 GLU B C 1
ATOM 2770 O O . GLU B 1 94 ? -13.711 -10.102 18.859 1 96.12 94 GLU B O 1
ATOM 2775 N N . LEU B 1 95 ? -12.5 -10.836 17.156 1 96.75 95 LEU B N 1
ATOM 2776 C CA . LEU B 1 95 ? -11.844 -9.555 16.938 1 96.75 95 LEU B CA 1
ATOM 2777 C C . LEU B 1 95 ? -12.859 -8.469 16.625 1 96.75 95 LEU B C 1
ATOM 2779 O O . LEU B 1 95 ? -12.836 -7.395 17.234 1 96.75 95 LEU B O 1
ATOM 2783 N N . LEU B 1 96 ? -13.758 -8.742 15.758 1 96.69 96 LEU B N 1
ATOM 2784 C CA . LEU B 1 96 ? -14.711 -7.742 15.297 1 96.69 96 LEU B CA 1
ATOM 2785 C C . LEU B 1 96 ? -15.742 -7.43 16.375 1 96.69 96 LEU B C 1
ATOM 2787 O O . LEU B 1 96 ? -16.266 -6.312 16.438 1 96.69 96 LEU B O 1
ATOM 2791 N N . SER B 1 97 ? -15.992 -8.383 17.219 1 95.69 97 SER B N 1
ATOM 2792 C CA . SER B 1 97 ? -16.938 -8.164 18.312 1 95.69 97 SER B CA 1
ATOM 2793 C C . SER B 1 97 ? -16.453 -7.078 19.266 1 95.69 97 SER B C 1
ATOM 2795 O O . SER B 1 97 ? -17.25 -6.348 19.844 1 95.69 97 SER B O 1
ATOM 2797 N N . LYS B 1 98 ? -15.18 -6.957 19.406 1 94.5 98 LYS B N 1
ATOM 2798 C CA . LYS B 1 98 ? -14.594 -5.93 20.25 1 94.5 98 LYS B CA 1
ATOM 2799 C C . LYS B 1 98 ? -14.945 -4.531 19.75 1 94.5 98 LYS B C 1
ATOM 2801 O O . LYS B 1 98 ? -14.922 -3.566 20.516 1 94.5 98 LYS B O 1
ATOM 2806 N N . TYR B 1 99 ? -15.242 -4.441 18.547 1 94.25 99 TYR B N 1
ATOM 2807 C CA . TYR B 1 99 ? -15.523 -3.143 17.953 1 94.25 99 TYR B CA 1
ATOM 2808 C C . TYR B 1 99 ? -16.984 -3.035 17.547 1 94.25 99 TYR B C 1
ATOM 2810 O O . TYR B 1 99 ? -17.375 -2.117 16.812 1 94.25 99 TYR B O 1
ATOM 2818 N N . ASN B 1 100 ? -17.75 -3.98 17.906 1 94.44 100 ASN B N 1
ATOM 2819 C CA . ASN B 1 100 ? -19.188 -4.027 17.656 1 94.44 100 ASN B CA 1
ATOM 2820 C C . ASN B 1 100 ? -19.484 -3.98 16.156 1 94.44 100 ASN B C 1
ATOM 2822 O O . ASN B 1 100 ? -20.344 -3.217 15.711 1 94.44 100 ASN B O 1
ATOM 2826 N N . VAL B 1 101 ? -18.75 -4.68 15.375 1 95.44 101 VAL B N 1
ATOM 2827 C CA . VAL B 1 101 ? -18.938 -4.801 13.938 1 95.44 101 VAL B CA 1
ATOM 2828 C C . VAL B 1 101 ? -19.016 -6.277 13.547 1 95.44 101 VAL B C 1
ATOM 2830 O O . VAL B 1 101 ? -18.391 -7.125 14.188 1 95.44 101 VAL B O 1
ATOM 2833 N N . SER B 1 102 ? -19.797 -6.59 12.516 1 95.31 102 SER B N 1
ATOM 2834 C CA . SER B 1 102 ? -19.891 -7.965 12.031 1 95.31 102 SER B CA 1
ATOM 2835 C C . SER B 1 102 ? -19.078 -8.156 10.75 1 95.31 102 SER B C 1
ATOM 2837 O O . SER B 1 102 ? -18.828 -7.191 10.023 1 95.31 102 SER B O 1
ATOM 2839 N N . LEU B 1 103 ? -18.734 -9.391 10.57 1 95.19 103 LEU B N 1
ATOM 2840 C CA . LEU B 1 103 ? -18.016 -9.719 9.352 1 95.19 103 LEU B CA 1
ATOM 2841 C C . LEU B 1 103 ? -18.859 -9.422 8.117 1 95.19 103 LEU B C 1
ATOM 2843 O O . LEU B 1 103 ? -18.328 -8.969 7.098 1 95.19 103 LEU B O 1
ATOM 2847 N N . ASP B 1 104 ? -20.141 -9.625 8.242 1 94.19 104 ASP B N 1
ATOM 2848 C CA . ASP B 1 104 ? -21.047 -9.375 7.125 1 94.19 104 ASP B CA 1
ATOM 2849 C C . ASP B 1 104 ? -21.062 -7.902 6.742 1 94.19 104 ASP B C 1
ATOM 2851 O O . ASP B 1 104 ? -21.094 -7.562 5.559 1 94.19 104 ASP B O 1
ATOM 2855 N N . GLU B 1 105 ? -20.984 -7.094 7.688 1 94 105 GLU B N 1
ATOM 2856 C CA . GLU B 1 105 ? -20.984 -5.652 7.445 1 94 105 GLU B CA 1
ATOM 2857 C C . GLU B 1 105 ? -19.672 -5.211 6.789 1 94 105 GLU B C 1
ATOM 2859 O O . GLU B 1 105 ? -19.688 -4.43 5.836 1 94 105 GLU B O 1
ATOM 2864 N N . ILE B 1 106 ? -18.625 -5.727 7.234 1 94.62 106 ILE B N 1
ATOM 2865 C CA . ILE B 1 106 ? -17.312 -5.328 6.75 1 94.62 106 ILE B CA 1
ATOM 2866 C C . ILE B 1 106 ? -17.094 -5.879 5.344 1 94.62 106 ILE B C 1
ATOM 2868 O O . ILE B 1 106 ? -16.531 -5.199 4.484 1 94.62 106 ILE B O 1
ATOM 2872 N N . ALA B 1 107 ? -17.547 -7.055 5.137 1 93 107 ALA B N 1
ATOM 2873 C CA . ALA B 1 107 ? -17.312 -7.738 3.865 1 93 107 ALA B CA 1
ATOM 2874 C C . ALA B 1 107 ? -18.031 -7.023 2.723 1 93 107 ALA B C 1
ATOM 2876 O O . ALA B 1 107 ? -17.625 -7.113 1.566 1 93 107 ALA B O 1
ATOM 2877 N N . LEU B 1 108 ? -19.047 -6.305 3.033 1 91.81 108 LEU B N 1
ATOM 2878 C CA . LEU B 1 108 ? -19.812 -5.578 2.029 1 91.81 108 LEU B CA 1
ATOM 2879 C C . LEU B 1 108 ? -19 -4.43 1.444 1 91.81 108 LEU B C 1
ATOM 2881 O O . LEU B 1 108 ? -19.281 -3.955 0.343 1 91.81 108 LEU B O 1
ATOM 2885 N N . LEU B 1 109 ? -18 -4.004 2.098 1 92.19 109 LEU B N 1
ATOM 2886 C CA . LEU B 1 109 ? -17.172 -2.879 1.664 1 92.19 109 LEU B CA 1
ATOM 2887 C C . LEU B 1 109 ? -16.156 -3.318 0.611 1 92.19 109 LEU B C 1
ATOM 2889 O O . LEU B 1 109 ? -15.57 -2.48 -0.073 1 92.19 109 LEU B O 1
ATOM 2893 N N . GLU B 1 110 ? -15.961 -4.641 0.512 1 92.19 110 GLU B N 1
ATOM 2894 C CA . GLU B 1 110 ? -14.984 -5.145 -0.451 1 92.19 110 GLU B CA 1
ATOM 2895 C C . GLU B 1 110 ? -15.5 -5.012 -1.881 1 92.19 110 GLU B C 1
ATOM 2897 O O . GLU B 1 110 ? -16.594 -5.473 -2.193 1 92.19 110 GLU B O 1
ATOM 2902 N N . GLU B 1 111 ? -14.664 -4.438 -2.705 1 84.56 111 GLU B N 1
ATOM 2903 C CA . GLU B 1 111 ? -14.969 -4.336 -4.129 1 84.56 111 GLU B CA 1
ATOM 2904 C C . GLU B 1 111 ? -14.477 -5.566 -4.887 1 84.56 111 GLU B C 1
ATOM 2906 O O . GLU B 1 111 ? -13.438 -6.133 -4.547 1 84.56 111 GLU B O 1
ATOM 2911 N N . ASP B 1 112 ? -15.242 -5.906 -5.906 1 83.38 112 ASP B N 1
ATOM 2912 C CA . ASP B 1 112 ? -14.766 -6.973 -6.785 1 83.38 112 ASP B CA 1
ATOM 2913 C C . ASP B 1 112 ? -13.547 -6.52 -7.582 1 83.38 112 ASP B C 1
ATOM 2915 O O . ASP B 1 112 ? -13.5 -5.387 -8.07 1 83.38 112 ASP B O 1
ATOM 2919 N N . ALA B 1 113 ? -12.641 -7.457 -7.598 1 81.69 113 ALA B N 1
ATOM 2920 C CA . ALA B 1 113 ? -11.523 -7.16 -8.492 1 81.69 113 ALA B CA 1
ATOM 2921 C C . ALA B 1 113 ? -11.984 -7.117 -9.945 1 81.69 113 ALA B C 1
ATOM 2923 O O . ALA B 1 113 ? -12.648 -8.039 -10.422 1 81.69 113 ALA B O 1
ATOM 2924 N N . ALA B 1 114 ? -11.703 -6.082 -10.641 1 79.5 114 ALA B N 1
ATOM 2925 C CA . ALA B 1 114 ? -12.125 -5.934 -12.031 1 79.5 114 ALA B CA 1
ATOM 2926 C C . ALA B 1 114 ? -11.102 -6.559 -12.984 1 79.5 114 ALA B C 1
ATOM 2928 O O . ALA B 1 114 ? -10.609 -5.898 -13.898 1 79.5 114 ALA B O 1
ATOM 2929 N N . LEU B 1 115 ? -10.844 -7.816 -12.781 1 78.38 115 LEU B N 1
ATOM 2930 C CA . LEU B 1 115 ? -9.859 -8.539 -13.586 1 78.38 115 LEU B CA 1
ATOM 2931 C C . LEU B 1 115 ? -10.555 -9.445 -14.602 1 78.38 115 LEU B C 1
ATOM 2933 O O . LEU B 1 115 ? -9.891 -10.133 -15.375 1 78.38 115 LEU B O 1
ATOM 2937 N N . GLY B 1 116 ? -11.891 -9.375 -14.492 1 75.75 116 GLY B N 1
ATOM 2938 C CA . GLY B 1 116 ? -12.68 -10.18 -15.414 1 75.75 116 GLY B CA 1
ATOM 2939 C C . GLY B 1 116 ? -14.172 -9.953 -15.266 1 75.75 116 GLY B C 1
ATOM 2940 O O . GLY B 1 116 ? -14.641 -9.531 -14.211 1 75.75 116 GLY B O 1
ATOM 2941 N N . ASN B 1 117 ? -14.938 -10.078 -16.328 1 70.62 117 ASN B N 1
ATOM 2942 C CA . ASN B 1 117 ? -16.375 -9.812 -16.281 1 70.62 117 ASN B CA 1
ATOM 2943 C C . ASN B 1 117 ? -17.172 -10.938 -16.922 1 70.62 117 ASN B C 1
ATOM 2945 O O . ASN B 1 117 ? -18.391 -11.016 -16.734 1 70.62 117 ASN B O 1
ATOM 2949 N N . GLY B 1 118 ? -16.594 -11.93 -17.547 1 73.81 118 GLY B N 1
ATOM 2950 C CA . GLY B 1 118 ? -17.375 -12.867 -18.328 1 73.81 118 GLY B CA 1
ATOM 2951 C C . GLY B 1 118 ? -17.188 -14.312 -17.891 1 73.81 118 GLY B C 1
ATOM 2952 O O . GLY B 1 118 ? -16.656 -14.578 -16.812 1 73.81 118 GLY B O 1
ATOM 2953 N N . GLY B 1 119 ? -17.828 -15.148 -18.688 1 77.75 119 GLY B N 1
ATOM 2954 C CA . GLY B 1 119 ? -17.781 -16.578 -18.422 1 77.75 119 GLY B CA 1
ATOM 2955 C C . GLY B 1 119 ? -16.359 -17.141 -18.453 1 77.75 119 GLY B C 1
ATOM 2956 O O . GLY B 1 119 ? -16.016 -17.984 -17.641 1 77.75 119 GLY B O 1
ATOM 2957 N N . LEU B 1 120 ? -15.594 -16.594 -19.297 1 78.31 120 LEU B N 1
ATOM 2958 C CA . LEU B 1 120 ? -14.211 -17.047 -19.375 1 78.31 120 LEU B CA 1
ATOM 2959 C C . LEU B 1 120 ? -13.469 -16.75 -18.078 1 78.31 120 LEU B C 1
ATOM 2961 O O . LEU B 1 120 ? -12.68 -17.578 -17.609 1 78.31 120 LEU B O 1
ATOM 2965 N N . GLY B 1 121 ? -13.734 -15.594 -17.547 1 83.62 121 GLY B N 1
ATOM 2966 C CA . GLY B 1 121 ? -13.102 -15.242 -16.297 1 83.62 121 GLY B CA 1
ATOM 2967 C C . GLY B 1 121 ? -13.516 -16.156 -15.148 1 83.62 121 GLY B C 1
ATOM 2968 O O . GLY B 1 121 ? -12.688 -16.516 -14.305 1 83.62 121 GLY B O 1
ATOM 2969 N N . ARG B 1 122 ? -14.742 -16.484 -15.219 1 84.31 122 ARG B N 1
ATOM 2970 C CA . ARG B 1 122 ? -15.242 -17.391 -14.188 1 84.31 122 ARG B CA 1
ATOM 2971 C C . ARG B 1 122 ? -14.594 -18.766 -14.312 1 84.31 122 ARG B C 1
ATOM 2973 O O . ARG B 1 122 ? -14.172 -19.344 -13.32 1 84.31 122 ARG B O 1
ATOM 2980 N N . LEU B 1 123 ? -14.539 -19.266 -15.445 1 85.62 123 LEU B N 1
ATOM 2981 C CA . LEU B 1 123 ? -13.938 -20.578 -15.703 1 85.62 123 LEU B CA 1
ATOM 2982 C C . LEU B 1 123 ? -12.477 -20.594 -15.289 1 85.62 123 LEU B C 1
ATOM 2984 O O . LEU B 1 123 ? -12.016 -21.531 -14.641 1 85.62 123 LEU B O 1
ATOM 2988 N N . ALA B 1 124 ? -11.781 -19.547 -15.648 1 85.81 124 ALA B N 1
ATOM 2989 C CA . ALA B 1 124 ? -10.359 -19.469 -15.328 1 85.81 124 ALA B CA 1
ATOM 2990 C C . ALA B 1 124 ? -10.141 -19.469 -13.82 1 85.81 124 ALA B C 1
ATOM 2992 O O . ALA B 1 124 ? -9.25 -20.141 -13.305 1 85.81 124 ALA B O 1
ATOM 2993 N N . ALA B 1 125 ? -10.945 -18.688 -13.164 1 85.88 125 ALA B N 1
ATOM 2994 C CA . ALA B 1 125 ? -10.844 -18.641 -11.703 1 85.88 125 ALA B CA 1
ATOM 2995 C C . ALA B 1 125 ? -11.156 -20 -11.086 1 85.88 125 ALA B C 1
ATOM 2997 O O . ALA B 1 125 ? -10.492 -20.422 -10.133 1 85.88 125 ALA B O 1
ATOM 2998 N N . CYS B 1 126 ? -12.094 -20.672 -11.609 1 85.44 126 CYS B N 1
ATOM 2999 C CA . CYS B 1 126 ? -12.484 -22 -11.109 1 85.44 126 CYS B CA 1
ATOM 3000 C C . CYS B 1 126 ? -11.375 -23.016 -11.336 1 85.44 126 CYS B C 1
ATOM 3002 O O . CYS B 1 126 ? -11.133 -23.875 -10.484 1 85.44 126 CYS B O 1
ATOM 3004 N N . PHE B 1 127 ? -10.758 -22.953 -12.398 1 85.31 127 PHE B N 1
ATOM 3005 C CA . PHE B 1 127 ? -9.648 -23.859 -12.68 1 85.31 127 PHE B CA 1
ATOM 3006 C C . PHE B 1 127 ? -8.516 -23.656 -11.68 1 85.31 127 PHE B C 1
ATOM 3008 O O . PHE B 1 127 ? -7.941 -24.625 -11.188 1 85.31 127 PHE B O 1
ATOM 3015 N N . LEU B 1 128 ? -8.258 -22.406 -11.445 1 82.5 128 LEU B N 1
ATOM 3016 C CA . LEU B 1 128 ? -7.203 -22.125 -10.477 1 82.5 128 LEU B CA 1
ATOM 3017 C C . LEU B 1 128 ? -7.57 -22.672 -9.102 1 82.5 128 LEU B C 1
ATOM 3019 O O . LEU B 1 128 ? -6.723 -23.234 -8.406 1 82.5 128 LEU B O 1
ATOM 3023 N N . ASP B 1 129 ? -8.781 -22.469 -8.766 1 79.38 129 ASP B N 1
ATOM 3024 C CA . ASP B 1 129 ? -9.273 -22.984 -7.492 1 79.38 129 ASP B CA 1
ATOM 3025 C C . ASP B 1 129 ? -9.172 -24.5 -7.438 1 79.38 129 ASP B C 1
ATOM 3027 O O . ASP B 1 129 ? -8.828 -25.078 -6.398 1 79.38 129 ASP B O 1
ATOM 3031 N N . SER B 1 130 ? -9.492 -25.125 -8.492 1 81.94 130 SER B N 1
ATOM 3032 C CA . SER B 1 130 ? -9.422 -26.578 -8.586 1 81.94 130 SER B CA 1
ATOM 3033 C C . SER B 1 130 ? -7.98 -27.062 -8.461 1 81.94 130 SER B C 1
ATOM 3035 O O . SER B 1 130 ? -7.715 -28.047 -7.77 1 81.94 130 SER B O 1
ATOM 3037 N N . LEU B 1 131 ? -7.086 -26.391 -9.055 1 79.75 131 LEU B N 1
ATOM 3038 C CA . LEU B 1 131 ? -5.676 -26.75 -8.969 1 79.75 131 LEU B CA 1
ATOM 3039 C C . LEU B 1 131 ? -5.172 -26.641 -7.531 1 79.75 131 LEU B C 1
ATOM 3041 O O . LEU B 1 131 ? -4.449 -27.516 -7.051 1 79.75 131 LEU B O 1
ATOM 3045 N N . ALA B 1 132 ? -5.617 -25.547 -6.91 1 76.62 132 ALA B N 1
ATOM 3046 C CA . ALA B 1 132 ? -5.23 -25.359 -5.512 1 76.62 132 ALA B CA 1
ATOM 3047 C C . ALA B 1 132 ? -5.785 -26.469 -4.637 1 76.62 132 ALA B C 1
ATOM 3049 O O . ALA B 1 132 ? -5.074 -27.016 -3.783 1 76.62 132 ALA B O 1
ATOM 3050 N N . THR B 1 133 ? -7.004 -26.844 -4.898 1 75.62 133 THR B N 1
ATOM 3051 C CA . THR B 1 133 ? -7.664 -27.891 -4.121 1 75.62 133 THR B CA 1
ATOM 3052 C C . THR B 1 133 ? -6.977 -29.234 -4.32 1 75.62 133 THR B C 1
ATOM 3054 O O . THR B 1 133 ? -6.875 -30.031 -3.383 1 75.62 133 THR B O 1
ATOM 3057 N N . LEU B 1 134 ? -6.438 -29.469 -5.457 1 77.69 134 LEU B N 1
ATOM 3058 C CA . LEU B 1 134 ? -5.797 -30.734 -5.797 1 77.69 134 LEU B CA 1
ATOM 3059 C C . LEU B 1 134 ? -4.336 -30.734 -5.359 1 77.69 134 LEU B C 1
ATOM 3061 O O . LEU B 1 134 ? -3.646 -31.75 -5.484 1 77.69 134 LEU B O 1
ATOM 3065 N N . GLY B 1 135 ? -3.852 -29.578 -4.91 1 75.56 135 GLY B N 1
ATOM 3066 C CA . GLY B 1 135 ? -2.482 -29.469 -4.434 1 75.56 135 GLY B CA 1
ATOM 3067 C C . GLY B 1 135 ? -1.47 -29.312 -5.551 1 75.56 135 GLY B C 1
ATOM 3068 O O . GLY B 1 135 ? -0.306 -29.688 -5.402 1 75.56 135 GLY B O 1
ATOM 3069 N N . CYS B 1 136 ? -1.933 -28.938 -6.672 1 77.12 136 CYS B N 1
ATOM 3070 C CA . CYS B 1 136 ? -1.041 -28.688 -7.797 1 77.12 136 CYS B CA 1
ATOM 3071 C C . CYS B 1 136 ? -0.477 -27.266 -7.738 1 77.12 136 CYS B C 1
ATOM 3073 O O . CYS B 1 136 ? -1.231 -26.297 -7.645 1 77.12 136 CYS B O 1
ATOM 3075 N N . LEU B 1 137 ? 0.788 -27.172 -7.754 1 77.81 137 LEU B N 1
ATOM 3076 C CA . LEU B 1 137 ? 1.427 -25.875 -7.793 1 77.81 137 LEU B CA 1
ATOM 3077 C C . LEU B 1 137 ? 1.092 -25.141 -9.094 1 77.81 137 LEU B C 1
ATOM 3079 O O . LEU B 1 137 ? 1.305 -25.672 -10.18 1 77.81 137 LEU B O 1
ATOM 3083 N N . SER B 1 138 ? 0.486 -24 -8.898 1 78.56 138 SER B N 1
ATOM 3084 C CA . SER B 1 138 ? 0.065 -23.297 -10.109 1 78.56 138 SER B CA 1
ATOM 3085 C C . SER B 1 138 ? 0.081 -21.781 -9.898 1 78.56 138 SER B C 1
ATOM 3087 O O . SER B 1 138 ? -0.077 -21.297 -8.766 1 78.56 138 SER B O 1
ATOM 3089 N N . TYR B 1 139 ? 0.352 -21.094 -11.039 1 79.81 139 TYR B N 1
ATOM 3090 C CA . TYR B 1 139 ? 0.224 -19.656 -11.125 1 79.81 139 TYR B CA 1
ATOM 3091 C C . TYR B 1 139 ? -0.74 -19.25 -12.234 1 79.81 139 TYR B C 1
ATOM 3093 O O . TYR B 1 139 ? -0.746 -19.859 -13.305 1 79.81 139 TYR B O 1
ATOM 3101 N N . GLY B 1 140 ? -1.583 -18.266 -11.867 1 81.12 140 GLY B N 1
ATOM 3102 C CA . GLY B 1 140 ? -2.367 -17.609 -12.898 1 81.12 140 GLY B CA 1
ATOM 3103 C C . GLY B 1 140 ? -1.807 -16.266 -13.312 1 81.12 140 GLY B C 1
ATOM 3104 O O . GLY B 1 140 ? -1.329 -15.508 -12.469 1 81.12 140 GLY B O 1
ATOM 3105 N N . TYR B 1 141 ? -1.846 -15.977 -14.656 1 78.44 141 TYR B N 1
ATOM 3106 C CA . TYR B 1 141 ? -1.354 -14.703 -15.18 1 78.44 141 TYR B CA 1
ATOM 3107 C C . TYR B 1 141 ? -2.42 -14.008 -16.016 1 78.44 141 TYR B C 1
ATOM 3109 O O . TYR B 1 141 ? -3.084 -14.648 -16.844 1 78.44 141 TYR B O 1
ATOM 3117 N N . THR B 1 142 ? -2.609 -12.781 -15.633 1 77.5 142 THR B N 1
ATOM 3118 C CA . THR B 1 142 ? -3.518 -11.969 -16.438 1 77.5 142 THR B CA 1
ATOM 3119 C C . THR B 1 142 ? -3.049 -10.516 -16.469 1 77.5 142 THR B C 1
ATOM 3121 O O . THR B 1 142 ? -2.043 -10.164 -15.852 1 77.5 142 THR B O 1
ATOM 3124 N N . ILE B 1 143 ? -3.752 -9.672 -17.234 1 71.25 143 ILE B N 1
ATOM 3125 C CA . ILE B 1 143 ? -3.461 -8.242 -17.281 1 71.25 143 ILE B CA 1
ATOM 3126 C C . ILE B 1 143 ? -4.152 -7.535 -16.109 1 71.25 143 ILE B C 1
ATOM 3128 O O . ILE B 1 143 ? -5.309 -7.824 -15.805 1 71.25 143 ILE B O 1
ATOM 3132 N N . ARG B 1 144 ? -3.318 -6.746 -15.406 1 77.12 144 ARG B N 1
ATOM 3133 C CA . ARG B 1 144 ? -3.912 -5.906 -14.367 1 77.12 144 ARG B CA 1
ATOM 3134 C C . ARG B 1 144 ? -4.516 -4.641 -14.969 1 77.12 144 ARG B C 1
ATOM 3136 O O . ARG B 1 144 ? -3.852 -3.604 -15.039 1 77.12 144 ARG B O 1
ATOM 3143 N N . TYR B 1 145 ? -5.75 -4.688 -15.219 1 66.12 145 TYR B N 1
ATOM 3144 C CA . TYR B 1 145 ? -6.418 -3.555 -15.844 1 66.12 145 TYR B CA 1
ATOM 3145 C C . TYR B 1 145 ? -6.605 -2.412 -14.852 1 66.12 145 TYR B C 1
ATOM 3147 O O . TYR B 1 145 ? -7.102 -2.623 -13.742 1 66.12 145 TYR B O 1
ATOM 3155 N N . GLN B 1 146 ? -6.156 -1.214 -15.203 1 64.06 146 GLN B N 1
ATOM 3156 C CA . GLN B 1 146 ? -6.324 -0.059 -14.328 1 64.06 146 GLN B CA 1
ATOM 3157 C C . GLN B 1 146 ? -7.801 0.309 -14.188 1 64.06 146 GLN B C 1
ATOM 3159 O O . GLN B 1 146 ? -8.258 0.632 -13.086 1 64.06 146 GLN B O 1
ATOM 3164 N N . TYR B 1 147 ? -8.43 0.413 -15.195 1 59.41 147 TYR B N 1
ATOM 3165 C CA . TYR B 1 147 ? -9.836 0.808 -15.156 1 59.41 147 TYR B CA 1
ATOM 3166 C C . TYR B 1 147 ? -10.742 -0.398 -15.359 1 59.41 147 TYR B C 1
ATOM 3168 O O . TYR B 1 147 ? -11.906 -0.249 -15.758 1 59.41 147 TYR B O 1
ATOM 3176 N N . GLY B 1 148 ? -10.258 -1.376 -14.758 1 55.56 148 GLY B N 1
ATOM 3177 C CA . GLY B 1 148 ? -11.078 -2.568 -14.906 1 55.56 148 GLY B CA 1
ATOM 3178 C C . GLY B 1 148 ? -11.547 -2.807 -16.328 1 55.56 148 GLY B C 1
ATOM 3179 O O . GLY B 1 148 ? -11.07 -2.156 -17.266 1 55.56 148 GLY B O 1
ATOM 3180 N N . LEU B 1 149 ? -12.25 -3.764 -16.578 1 54.78 149 LEU B N 1
ATOM 3181 C CA . LEU B 1 149 ? -12.773 -3.967 -17.938 1 54.78 149 LEU B CA 1
ATOM 3182 C C . LEU B 1 149 ? -13.82 -2.916 -18.281 1 54.78 149 LEU B C 1
ATOM 3184 O O . LEU B 1 149 ? -13.703 -2.225 -19.297 1 54.78 149 LEU B O 1
ATOM 3188 N N . PHE B 1 150 ? -14.844 -2.709 -17.984 1 51.16 150 PHE B N 1
ATOM 3189 C CA . PHE B 1 150 ? -15.844 -1.671 -18.234 1 51.16 150 PHE B CA 1
ATOM 3190 C C . PHE B 1 150 ? -17.047 -1.849 -17.297 1 51.16 150 PHE B C 1
ATOM 3192 O O . PHE B 1 150 ? -17.359 -2.971 -16.906 1 51.16 150 PHE B O 1
ATOM 3199 N N . LYS B 1 151 ? -17.297 -0.729 -16.594 1 54.22 151 LYS B N 1
ATOM 3200 C CA . LYS B 1 151 ? -18.609 -0.665 -15.984 1 54.22 151 LYS B CA 1
ATOM 3201 C C . LYS B 1 151 ? -19.672 -0.233 -17 1 54.22 151 LYS B C 1
ATOM 3203 O O . LYS B 1 151 ? -19.453 0.704 -17.781 1 54.22 151 LYS B O 1
ATOM 3208 N N . GLN B 1 152 ? -20.562 -1.086 -17.203 1 48.06 152 GLN B N 1
ATOM 3209 C CA . GLN B 1 152 ? -21.625 -0.811 -18.172 1 48.06 152 GLN B CA 1
ATOM 3210 C C . GLN B 1 152 ? -22.656 0.162 -17.594 1 48.06 152 GLN B C 1
ATOM 3212 O O . GLN B 1 152 ? -23.094 0.014 -16.453 1 48.06 152 GLN B O 1
ATOM 3217 N N . ALA B 1 153 ? -22.625 1.34 -18.188 1 50.41 153 ALA B N 1
ATOM 3218 C CA . ALA B 1 153 ? -23.734 2.234 -17.859 1 50.41 153 ALA B CA 1
ATOM 3219 C C . ALA B 1 153 ? -24.688 2.4 -19.047 1 50.41 153 ALA B C 1
ATOM 3221 O O . ALA B 1 153 ? -24.266 2.301 -20.203 1 50.41 153 ALA B O 1
ATOM 3222 N N . ILE B 1 154 ? -25.984 2.285 -18.766 1 48.59 154 ILE B N 1
ATOM 3223 C CA . ILE B 1 154 ? -26.969 2.508 -19.828 1 48.59 154 ILE B CA 1
ATOM 3224 C C . ILE B 1 154 ? -27.406 3.971 -19.828 1 48.59 154 ILE B C 1
ATOM 3226 O O . ILE B 1 154 ? -27.906 4.473 -18.812 1 48.59 154 ILE B O 1
ATOM 3230 N N . GLU B 1 155 ? -26.922 4.672 -20.734 1 51 155 GLU B N 1
ATOM 3231 C CA . GLU B 1 155 ? -27.375 6.039 -20.938 1 51 155 GLU B CA 1
ATOM 3232 C C . GLU B 1 155 ? -28.156 6.176 -22.25 1 51 155 GLU B C 1
ATOM 3234 O O . GLU B 1 155 ? -27.609 5.941 -23.328 1 51 155 GLU B O 1
ATOM 3239 N N . ASN B 1 156 ? -29.328 6.621 -22.016 1 57.16 156 ASN B N 1
ATOM 3240 C CA . ASN B 1 156 ? -30.234 6.824 -23.125 1 57.16 156 ASN B CA 1
ATOM 3241 C C . ASN B 1 156 ? -30.375 5.559 -23.969 1 57.16 156 ASN B C 1
ATOM 3243 O O . ASN B 1 156 ? -30.391 5.629 -25.203 1 57.16 156 ASN B O 1
ATOM 3247 N N . GLY B 1 157 ? -30.406 4.402 -23.328 1 56.38 157 GLY B N 1
ATOM 3248 C CA . GLY B 1 157 ? -30.641 3.135 -24.016 1 56.38 157 GLY B CA 1
ATOM 3249 C C . GLY B 1 157 ? -29.375 2.508 -24.562 1 56.38 157 GLY B C 1
ATOM 3250 O O . GLY B 1 157 ? -29.406 1.397 -25.109 1 56.38 157 GLY B O 1
ATOM 3251 N N . PHE B 1 158 ? -28.359 3.34 -24.578 1 61.25 158 PHE B N 1
ATOM 3252 C CA . PHE B 1 158 ? -27.078 2.85 -25.094 1 61.25 158 PHE B CA 1
ATOM 3253 C C . PHE B 1 158 ? -26.125 2.52 -23.953 1 61.25 158 PHE B C 1
ATOM 3255 O O . PHE B 1 158 ? -26.141 3.18 -22.906 1 61.25 158 PHE B O 1
ATOM 3262 N N . GLN B 1 159 ? -25.5 1.458 -24.203 1 52.28 159 GLN B N 1
ATOM 3263 C CA . GLN B 1 159 ? -24.516 1.019 -23.234 1 52.28 159 GLN B CA 1
ATOM 3264 C C . GLN B 1 159 ? -23.281 1.934 -23.234 1 52.28 159 GLN B C 1
ATOM 3266 O O . GLN B 1 159 ? -22.75 2.248 -24.297 1 52.28 159 GLN B O 1
ATOM 3271 N N . LYS B 1 160 ? -23.125 2.656 -22.141 1 57.16 160 LYS B N 1
ATOM 3272 C CA . LYS B 1 160 ? -21.891 3.428 -21.969 1 57.16 160 LYS B CA 1
ATOM 3273 C C . LYS B 1 160 ? -20.938 2.736 -21 1 57.16 160 LYS B C 1
ATOM 3275 O O . LYS B 1 160 ? -21.375 2.248 -19.953 1 57.16 160 LYS B O 1
ATOM 3280 N N . GLU B 1 161 ? -19.859 2.361 -21.578 1 54.56 161 GLU B N 1
ATOM 3281 C CA . GLU B 1 161 ? -18.844 1.728 -20.75 1 54.56 161 GLU B CA 1
ATOM 3282 C C . GLU B 1 161 ? -18.094 2.756 -19.906 1 54.56 161 GLU B C 1
ATOM 3284 O O . GLU B 1 161 ? -17.594 3.75 -20.422 1 54.56 161 GLU B O 1
ATOM 3289 N N . LEU B 1 162 ? -18.484 2.658 -18.594 1 58.41 162 LEU B N 1
ATOM 3290 C CA . LEU B 1 162 ? -17.734 3.531 -17.688 1 58.41 162 LEU B CA 1
ATOM 3291 C C . LEU B 1 162 ? -16.578 2.787 -17.062 1 58.41 162 LEU B C 1
ATOM 3293 O O . LEU B 1 162 ? -16.641 1.574 -16.844 1 58.41 162 LEU B O 1
ATOM 3297 N N . PRO B 1 163 ? -15.594 3.523 -16.969 1 61.28 163 PRO B N 1
ATOM 3298 C CA . PRO B 1 163 ? -14.477 2.9 -16.25 1 61.28 163 PRO B CA 1
ATOM 3299 C C . PRO B 1 163 ? -14.844 2.465 -14.836 1 61.28 163 PRO B C 1
ATOM 3301 O O . PRO B 1 163 ? -15.633 3.133 -14.172 1 61.28 163 PRO B O 1
ATOM 3304 N N . ASP B 1 164 ? -14.711 1.15 -14.57 1 62.5 164 ASP B N 1
ATOM 3305 C CA . ASP B 1 164 ? -14.852 0.635 -13.211 1 62.5 164 ASP B CA 1
ATOM 3306 C C . ASP B 1 164 ? -13.672 1.06 -12.336 1 62.5 164 ASP B C 1
ATOM 3308 O O . ASP B 1 164 ? -12.531 0.651 -12.578 1 62.5 164 ASP B O 1
ATOM 3312 N N . ASP B 1 165 ? -13.992 1.913 -11.414 1 70.81 165 ASP B N 1
ATOM 3313 C CA . ASP B 1 165 ? -12.922 2.375 -10.531 1 70.81 165 ASP B CA 1
ATOM 3314 C C . ASP 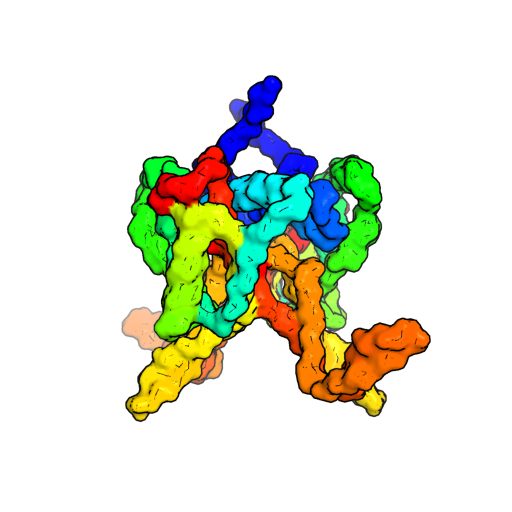B 1 165 ? -12.797 1.475 -9.305 1 70.81 165 ASP B C 1
ATOM 3316 O O . ASP B 1 165 ? -13 1.924 -8.172 1 70.81 165 ASP B O 1
ATOM 3320 N N . TRP B 1 166 ? -12.43 0.201 -9.594 1 74.56 166 TRP B N 1
ATOM 3321 C CA . TRP B 1 166 ? -12.383 -0.802 -8.539 1 74.56 166 TRP B CA 1
ATOM 3322 C C . TRP B 1 166 ? -11.234 -0.521 -7.574 1 74.56 166 TRP B C 1
ATOM 3324 O O . TRP B 1 166 ? -11.195 -1.059 -6.465 1 74.56 166 TRP B O 1
ATOM 3334 N N . LEU B 1 167 ? -10.422 0.401 -7.992 1 74.88 167 LEU B N 1
ATOM 3335 C CA . LEU B 1 167 ? -9.258 0.729 -7.172 1 74.88 167 LEU B CA 1
ATOM 3336 C C . LEU B 1 167 ? -9.469 2.041 -6.426 1 74.88 167 LEU B C 1
ATOM 3338 O O . LEU B 1 167 ? -8.547 2.564 -5.805 1 74.88 167 LEU B O 1
ATOM 3342 N N . LYS B 1 168 ? -10.609 2.533 -6.383 1 73.81 168 LYS B N 1
ATOM 3343 C CA . LYS B 1 168 ? -10.891 3.848 -5.812 1 73.81 168 LYS B CA 1
ATOM 3344 C C . LYS B 1 168 ? -10.484 3.908 -4.344 1 73.81 168 LYS B C 1
ATOM 3346 O O . LYS B 1 168 ? -9.953 4.918 -3.881 1 73.81 168 LYS B O 1
ATOM 3351 N N . ASN B 1 169 ? -10.719 2.828 -3.652 1 80.81 169 ASN B N 1
ATOM 3352 C CA . ASN B 1 169 ? -10.375 2.803 -2.236 1 80.81 169 ASN B CA 1
ATOM 3353 C C . ASN B 1 169 ? -9.086 2.025 -1.986 1 80.81 169 ASN B C 1
ATOM 3355 O O . ASN B 1 169 ? -8.555 2.031 -0.874 1 80.81 169 ASN B O 1
ATOM 3359 N N . GLY B 1 170 ? -8.586 1.467 -3.047 1 83.25 170 GLY B N 1
ATOM 3360 C CA . GLY B 1 170 ? -7.457 0.564 -2.889 1 83.25 170 GLY B CA 1
ATOM 3361 C C . GLY B 1 170 ? -7.852 -0.899 -2.932 1 83.25 170 GLY B C 1
ATOM 3362 O O . GLY B 1 170 ? -9.039 -1.228 -2.934 1 83.25 170 GLY B O 1
ATOM 3363 N N . TYR B 1 171 ? -6.91 -1.751 -3.08 1 87.5 171 TYR B N 1
ATOM 3364 C CA . TYR B 1 171 ? -7.07 -3.199 -3.135 1 87.5 171 TYR B CA 1
ATOM 3365 C C . TYR B 1 171 ? -6.035 -3.898 -2.264 1 87.5 171 TYR B C 1
ATOM 3367 O O . TYR B 1 171 ? -4.852 -3.953 -2.617 1 87.5 171 TYR B O 1
ATOM 3375 N N . PRO B 1 172 ? -6.469 -4.457 -1.164 1 92.69 172 PRO B N 1
ATOM 3376 C CA . PRO B 1 172 ? -5.52 -4.898 -0.141 1 92.69 172 PRO B CA 1
ATOM 3377 C C . PRO B 1 172 ? -4.871 -6.238 -0.48 1 92.69 172 PRO B C 1
ATOM 3379 O O . PRO B 1 172 ? -3.895 -6.637 0.163 1 92.69 172 PRO B O 1
ATOM 3382 N N . TRP B 1 173 ? -5.246 -6.898 -1.525 1 90.5 173 TRP B N 1
ATOM 3383 C CA . TRP B 1 173 ? -4.848 -8.289 -1.721 1 90.5 173 TRP B CA 1
ATOM 3384 C C . TRP B 1 173 ? -3.674 -8.383 -2.689 1 90.5 173 TRP B C 1
ATOM 3386 O O . TRP B 1 173 ? -3.248 -9.484 -3.045 1 90.5 173 TRP B O 1
ATOM 3396 N N . GLU B 1 174 ? -3.076 -7.309 -3.029 1 84.81 174 GLU B N 1
ATOM 3397 C CA . GLU B 1 174 ? -1.983 -7.344 -3.996 1 84.81 174 GLU B CA 1
ATOM 3398 C C . GLU B 1 174 ? -0.647 -7.027 -3.33 1 84.81 174 GLU B C 1
ATOM 3400 O O . GLU B 1 174 ? -0.591 -6.238 -2.385 1 84.81 174 GLU B O 1
ATOM 3405 N N . PHE B 1 175 ? 0.368 -7.734 -3.799 1 87.19 175 PHE B N 1
ATOM 3406 C CA . PHE B 1 175 ? 1.758 -7.414 -3.492 1 87.19 175 PHE B CA 1
ATOM 3407 C C . PHE B 1 175 ? 2.482 -6.906 -4.734 1 87.19 175 PHE B C 1
ATOM 3409 O O . PHE B 1 175 ? 2.877 -7.691 -5.594 1 87.19 175 PHE B O 1
ATOM 3416 N N . PRO B 1 176 ? 2.648 -5.609 -4.848 1 83 176 PRO B N 1
ATOM 3417 C CA . PRO B 1 176 ? 3.369 -5.109 -6.02 1 83 176 PRO B CA 1
ATOM 3418 C C . PRO B 1 176 ? 4.805 -5.625 -6.098 1 83 176 PRO B C 1
ATOM 3420 O O . PRO B 1 176 ? 5.508 -5.66 -5.082 1 83 176 PRO B O 1
ATOM 3423 N N . LYS B 1 177 ? 5.129 -6.145 -7.328 1 83.94 177 LYS B N 1
ATOM 3424 C CA . LYS B 1 177 ? 6.484 -6.625 -7.582 1 83.94 177 LYS B CA 1
ATOM 3425 C C . LYS B 1 177 ? 7.082 -5.961 -8.82 1 83.94 177 LYS B C 1
ATOM 3427 O O . LYS B 1 177 ? 7.285 -6.613 -9.844 1 83.94 177 LYS B O 1
ATOM 3432 N N . PRO B 1 178 ? 7.469 -4.734 -8.641 1 80.06 178 PRO B N 1
ATOM 3433 C CA . PRO B 1 178 ? 8.023 -4.039 -9.805 1 80.06 178 PRO B CA 1
ATOM 3434 C C . PRO B 1 178 ? 9.344 -4.645 -10.281 1 80.06 178 PRO B C 1
ATOM 3436 O O . PRO B 1 178 ? 9.688 -4.539 -11.461 1 80.06 178 PRO B O 1
ATOM 3439 N N . GLU B 1 179 ? 10.07 -5.32 -9.422 1 77.69 179 GLU B N 1
ATOM 3440 C CA . GLU B 1 179 ? 11.352 -5.934 -9.766 1 77.69 179 GLU B CA 1
ATOM 3441 C C . GLU B 1 179 ? 11.156 -7.098 -10.734 1 77.69 179 GLU B C 1
ATOM 3443 O O . GLU B 1 179 ? 12.109 -7.547 -11.375 1 77.69 179 GLU B O 1
ATOM 3448 N N . GLU B 1 180 ? 9.945 -7.574 -10.844 1 74.81 180 GLU B N 1
ATOM 3449 C CA . GLU B 1 180 ? 9.664 -8.695 -11.734 1 74.81 180 GLU B CA 1
ATOM 3450 C C . GLU B 1 180 ? 9.094 -8.211 -13.062 1 74.81 180 GLU B C 1
ATOM 3452 O O . GLU B 1 180 ? 8.664 -9.023 -13.891 1 74.81 180 GLU B O 1
ATOM 3457 N N . ALA B 1 181 ? 9.078 -6.926 -13.234 1 70.56 181 ALA B N 1
ATOM 3458 C CA . ALA B 1 181 ? 8.539 -6.363 -14.469 1 70.56 181 ALA B CA 1
ATOM 3459 C C . ALA B 1 181 ? 9.391 -6.754 -15.672 1 70.56 1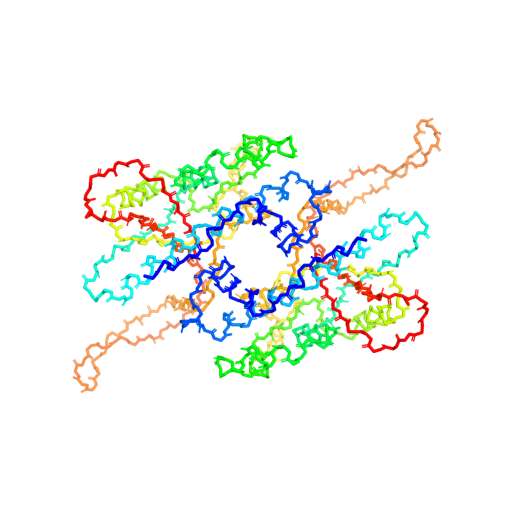81 ALA B C 1
ATOM 3461 O O . ALA B 1 181 ? 10.625 -6.781 -15.586 1 70.56 181 ALA B O 1
ATOM 3462 N N . VAL B 1 182 ? 8.688 -7.172 -16.688 1 63.34 182 VAL B N 1
ATOM 3463 C CA . VAL B 1 182 ? 9.375 -7.539 -17.922 1 63.34 182 VAL B CA 1
ATOM 3464 C C . VAL B 1 182 ? 8.891 -6.656 -19.062 1 63.34 182 VAL B C 1
ATOM 3466 O O . VAL B 1 182 ? 7.703 -6.344 -19.156 1 63.34 182 VAL B O 1
ATOM 3469 N N . LYS B 1 183 ? 9.789 -6.121 -19.828 1 60.97 183 LYS B N 1
ATOM 3470 C CA . LYS B 1 183 ? 9.469 -5.34 -21.016 1 60.97 183 LYS B CA 1
ATOM 3471 C C . LYS B 1 183 ? 9.023 -6.246 -22.156 1 60.97 183 LYS B C 1
ATOM 3473 O O . LYS B 1 183 ? 9.711 -7.203 -22.5 1 60.97 183 LYS B O 1
ATOM 3478 N N . VAL B 1 184 ? 7.773 -6.023 -22.5 1 59.03 184 VAL B N 1
ATOM 3479 C CA . VAL B 1 184 ? 7.262 -6.805 -23.609 1 59.03 184 VAL B CA 1
ATOM 3480 C C . VAL B 1 184 ? 7.242 -5.941 -24.875 1 59.03 184 VAL B C 1
ATOM 3482 O O . VAL B 1 184 ? 6.668 -4.848 -24.875 1 59.03 184 VAL B O 1
ATOM 3485 N N . ARG B 1 185 ? 7.906 -6.305 -25.812 1 57.03 185 ARG B N 1
ATOM 3486 C CA . ARG B 1 185 ? 8 -5.578 -27.078 1 57.03 185 ARG B CA 1
ATOM 3487 C C . ARG B 1 185 ? 6.957 -6.066 -28.078 1 57.03 185 ARG B C 1
ATOM 3489 O O . ARG B 1 185 ? 6.754 -7.27 -28.219 1 57.03 185 ARG B O 1
ATOM 3496 N N . PHE B 1 186 ? 6.215 -4.898 -28.406 1 57.66 186 PHE B N 1
ATOM 3497 C CA . PHE B 1 186 ? 5.148 -5.254 -29.328 1 57.66 186 PHE B CA 1
ATOM 3498 C C . PHE B 1 186 ? 5.535 -4.898 -30.766 1 57.66 186 PHE B C 1
ATOM 3500 O O . PHE B 1 186 ? 6.254 -3.926 -31 1 57.66 186 PHE B O 1
ATOM 3507 N N . PHE B 1 187 ? 4.879 -5.488 -31.453 1 57.84 187 PHE B N 1
ATOM 3508 C CA . PHE B 1 187 ? 5.02 -5.27 -32.875 1 57.84 187 PHE B CA 1
ATOM 3509 C C . PHE B 1 187 ? 6.477 -5.387 -33.312 1 57.84 187 PHE B C 1
ATOM 3511 O O . PHE B 1 187 ? 7.379 -5.383 -32.469 1 57.84 187 PHE B O 1
ATOM 3518 N N . GLY B 1 188 ? 6.777 -6.098 -34.156 1 60.06 188 GLY B N 1
ATOM 3519 C CA . GLY B 1 188 ? 8.07 -6.348 -34.781 1 60.06 188 GLY B CA 1
ATOM 3520 C C . GLY B 1 188 ? 8.141 -7.691 -35.469 1 60.06 188 GLY B C 1
ATOM 3521 O O . GLY B 1 188 ? 7.125 -8.367 -35.656 1 60.06 188 GLY B O 1
ATOM 3522 N N . ARG B 1 189 ? 8.969 -7.555 -36.219 1 59.91 189 ARG B N 1
ATOM 3523 C CA . ARG B 1 189 ? 9.219 -8.805 -36.906 1 59.91 189 ARG B CA 1
ATOM 3524 C C . ARG B 1 189 ? 10.461 -9.508 -36.375 1 59.91 189 ARG B C 1
ATOM 3526 O O . ARG B 1 189 ? 11.406 -8.852 -35.938 1 59.91 189 ARG B O 1
ATOM 3533 N N . SER B 1 190 ? 10.094 -10.594 -35.688 1 62.25 190 SER B N 1
ATOM 3534 C CA . SER B 1 190 ? 11.242 -11.414 -35.344 1 62.25 190 SER B CA 1
ATOM 3535 C C . SER B 1 190 ? 11.773 -12.188 -36.531 1 62.25 190 SER B C 1
ATOM 3537 O O . SER B 1 190 ? 11 -12.711 -37.344 1 62.25 190 SER B O 1
ATOM 3539 N N . GLU B 1 191 ? 12.992 -11.844 -36.844 1 67.06 191 GLU B N 1
ATOM 3540 C CA . GLU B 1 191 ? 13.602 -12.586 -37.938 1 67.06 191 GLU B CA 1
ATOM 3541 C C . GLU B 1 191 ? 14.594 -13.625 -37.406 1 67.06 191 GLU B C 1
ATOM 3543 O O . GLU B 1 191 ? 15.422 -13.32 -36.531 1 67.06 191 GLU B O 1
ATOM 3548 N N . PRO B 1 192 ? 14.195 -14.852 -37.688 1 70.62 192 PRO B N 1
ATOM 3549 C CA . PRO B 1 192 ? 15.148 -15.891 -37.281 1 70.62 192 PRO B CA 1
ATOM 3550 C C . PRO B 1 192 ? 16.516 -15.727 -37.938 1 70.62 192 PRO B C 1
ATOM 3552 O O . PRO B 1 192 ? 16.594 -15.273 -39.094 1 70.62 192 PRO B O 1
ATOM 3555 N N . TYR B 1 193 ? 17.453 -15.688 -37.094 1 72.19 193 TYR B N 1
ATOM 3556 C CA . TYR B 1 193 ? 18.781 -15.773 -37.688 1 72.19 193 TYR B CA 1
ATOM 3557 C C . TYR B 1 193 ? 19.641 -16.812 -37 1 72.19 193 TYR B C 1
ATOM 3559 O O . TYR B 1 193 ? 19.312 -17.234 -35.875 1 72.19 193 TYR B O 1
ATOM 3567 N N . THR B 1 194 ? 20.406 -17.469 -37.656 1 76.75 194 THR B N 1
ATOM 3568 C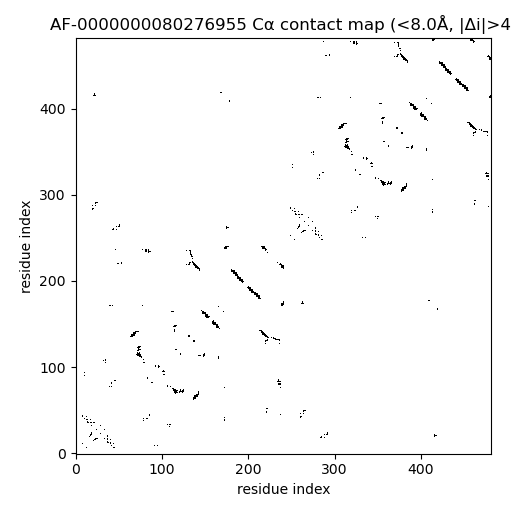 CA . THR B 1 194 ? 21.344 -18.438 -37.125 1 76.75 194 THR B CA 1
ATOM 3569 C C . THR B 1 194 ? 22.641 -17.75 -36.688 1 76.75 194 THR B C 1
ATOM 3571 O O . THR B 1 194 ? 23.266 -17.047 -37.469 1 76.75 194 THR B O 1
ATOM 3574 N N . ASP B 1 195 ? 22.75 -17.859 -35.406 1 73.31 195 ASP B N 1
ATOM 3575 C CA . ASP B 1 195 ? 23.984 -17.234 -34.938 1 73.31 195 ASP B CA 1
ATOM 3576 C C . ASP B 1 195 ? 25.219 -18 -35.406 1 73.31 195 ASP B C 1
ATOM 3578 O O . ASP B 1 195 ? 25.094 -18.984 -36.156 1 73.31 195 ASP B O 1
ATOM 3582 N N . GLU B 1 196 ? 26.328 -17.375 -35.156 1 81.31 196 GLU B N 1
ATOM 3583 C CA . GLU B 1 196 ? 27.578 -17.938 -35.625 1 81.31 196 GLU B CA 1
ATOM 3584 C C . GLU B 1 196 ? 27.75 -19.375 -35.188 1 81.31 196 GLU B C 1
ATOM 3586 O O . GLU B 1 196 ? 28.422 -20.172 -35.844 1 81.31 196 GLU B O 1
ATOM 3591 N N . LYS B 1 197 ? 27 -19.641 -34.25 1 82.31 197 LYS B N 1
ATOM 3592 C CA . LYS B 1 197 ? 27.156 -20.969 -33.688 1 82.31 197 LYS B CA 1
ATOM 3593 C C . LYS B 1 197 ? 26.094 -21.922 -34.219 1 82.31 197 LYS B C 1
ATOM 3595 O O . LYS B 1 197 ? 26.031 -23.078 -33.812 1 82.31 197 LYS B O 1
ATOM 3600 N N . GLY B 1 198 ? 25.391 -21.453 -35.125 1 80.75 198 GLY B N 1
ATOM 3601 C CA . GLY B 1 198 ? 24.391 -22.297 -35.75 1 80.75 198 GLY B CA 1
ATOM 3602 C C . GLY B 1 198 ? 23.078 -22.328 -34.969 1 80.75 198 GLY B C 1
ATOM 3603 O O . GLY B 1 198 ? 22.172 -23.094 -35.312 1 80.75 198 GLY B O 1
ATOM 3604 N N . ASN B 1 199 ? 23.078 -21.547 -33.906 1 76.62 199 ASN B N 1
ATOM 3605 C CA . ASN B 1 199 ? 21.844 -21.531 -33.125 1 76.62 199 ASN B CA 1
ATOM 3606 C C . ASN B 1 199 ? 20.828 -20.562 -33.719 1 76.62 199 ASN B C 1
ATOM 3608 O O . ASN B 1 199 ? 21.188 -19.484 -34.188 1 76.62 199 ASN B O 1
ATOM 3612 N N . LEU B 1 200 ? 19.656 -21.078 -33.812 1 76.56 200 LEU B N 1
ATOM 3613 C CA . LEU B 1 200 ? 18.562 -20.219 -34.219 1 76.56 200 LEU B CA 1
ATOM 3614 C C . LEU B 1 200 ? 18.25 -19.156 -33.188 1 76.56 200 LEU B C 1
ATOM 3616 O O . LEU B 1 200 ? 18 -19.469 -32.031 1 76.56 200 LEU B O 1
ATOM 3620 N N . LYS B 1 201 ? 18.656 -17.938 -33.625 1 70.88 201 LYS B N 1
ATOM 3621 C CA . LYS B 1 201 ? 18.312 -16.797 -32.781 1 70.88 201 LYS B CA 1
ATOM 3622 C C . LYS B 1 201 ? 17.312 -15.883 -33.438 1 70.88 201 LYS B C 1
ATOM 3624 O O . LYS B 1 201 ? 17.062 -16 -34.656 1 70.88 201 LYS B O 1
ATOM 3629 N N . PHE B 1 202 ? 16.578 -15.258 -32.656 1 67.44 202 PHE B N 1
ATOM 3630 C CA . PHE B 1 202 ? 15.594 -14.32 -33.188 1 67.44 202 PHE B CA 1
ATOM 3631 C C . PHE B 1 202 ? 15.977 -12.883 -32.875 1 67.44 202 PHE B C 1
ATOM 3633 O O . PHE B 1 202 ? 16.453 -12.602 -31.75 1 67.44 202 PHE B O 1
ATOM 3640 N N . ARG B 1 203 ? 16.203 -12.062 -33.969 1 63.94 203 ARG B N 1
ATOM 3641 C CA . ARG B 1 203 ? 16.484 -10.648 -33.781 1 63.94 203 ARG B CA 1
ATOM 3642 C C . ARG B 1 203 ? 15.227 -9.805 -33.938 1 63.94 203 ARG B C 1
ATOM 3644 O O . ARG B 1 203 ? 14.398 -10.086 -34.812 1 63.94 203 ARG B O 1
ATOM 3651 N N . ASP B 1 204 ? 15.07 -8.906 -33 1 59.81 204 ASP B N 1
ATOM 3652 C CA . ASP B 1 204 ? 13.93 -7.992 -33.031 1 59.81 204 ASP B CA 1
ATOM 3653 C C . ASP B 1 204 ? 14.164 -6.84 -34 1 59.81 204 ASP B C 1
ATOM 3655 O O . ASP B 1 204 ? 15.18 -6.148 -33.906 1 59.81 204 ASP B O 1
ATOM 3659 N N . CYS B 1 205 ? 13.656 -6.773 -35.156 1 55.34 205 CYS B N 1
ATOM 3660 C CA . CYS B 1 205 ? 13.938 -5.75 -36.156 1 55.34 205 CYS B CA 1
ATOM 3661 C C . CYS B 1 205 ? 13.117 -4.488 -35.906 1 55.34 205 CYS B C 1
ATOM 3663 O O . CYS B 1 205 ? 13.484 -3.402 -36.344 1 55.34 205 CYS B O 1
ATOM 3665 N N . SER B 1 206 ? 11.852 -4.547 -35.719 1 51 206 SER B N 1
ATOM 3666 C CA . SER B 1 206 ? 11.086 -3.309 -35.594 1 51 206 SER B CA 1
ATOM 3667 C C . SER B 1 206 ? 10.406 -3.229 -34.219 1 51 206 SER B C 1
ATOM 3669 O O . SER B 1 206 ? 10.008 -4.254 -33.656 1 51 206 SER B O 1
ATOM 3671 N N . ARG B 1 207 ? 10.992 -2.352 -33.375 1 52.12 207 ARG B N 1
ATOM 3672 C CA . ARG B 1 207 ? 10.414 -2.193 -32.031 1 52.12 207 ARG B CA 1
ATOM 3673 C C . ARG B 1 207 ? 9.422 -1.036 -32 1 52.12 207 ARG B C 1
ATOM 3675 O O . ARG B 1 207 ? 9.766 0.093 -32.375 1 52.12 207 ARG B O 1
ATOM 3682 N N . LEU B 1 208 ? 8.125 -1.282 -32.125 1 48.53 208 LEU B N 1
ATOM 3683 C CA . LEU B 1 208 ? 7.238 -0.121 -32.125 1 48.53 208 LEU B CA 1
ATOM 3684 C C . LEU B 1 208 ? 6.961 0.33 -30.688 1 48.53 208 LEU B C 1
ATOM 3686 O O . LEU B 1 208 ? 6.926 1.529 -30.406 1 48.53 208 LEU B O 1
ATOM 3690 N N . PHE B 1 209 ? 6.289 -0.602 -29.766 1 47 209 PHE B N 1
ATOM 3691 C CA . PHE B 1 209 ? 5.82 -0.016 -28.516 1 47 209 PHE B CA 1
ATOM 3692 C C . PHE B 1 209 ? 6.242 -0.871 -27.328 1 47 209 PHE B C 1
ATOM 3694 O O . PHE B 1 209 ? 6.105 -2.096 -27.359 1 47 209 PHE B O 1
ATOM 3701 N N . ASP B 1 210 ? 7.203 -0.447 -26.609 1 43.81 210 ASP B N 1
ATOM 3702 C CA . ASP B 1 210 ? 7.512 -1.018 -25.297 1 43.81 210 ASP B CA 1
ATOM 3703 C C . ASP B 1 210 ? 6.402 -0.712 -24.297 1 43.81 210 ASP B C 1
ATOM 3705 O O . ASP B 1 210 ? 6.023 0.447 -24.109 1 43.81 210 ASP B O 1
ATOM 3709 N N . LYS B 1 211 ? 5.406 -1.754 -24.188 1 45.28 211 LYS B N 1
ATOM 3710 C CA . LYS B 1 211 ? 4.434 -1.495 -23.141 1 45.28 211 LYS B CA 1
ATOM 3711 C C . LYS B 1 211 ? 4.762 -2.299 -21.875 1 45.28 211 LYS B C 1
ATOM 3713 O O . LYS B 1 211 ? 5.281 -3.412 -21.969 1 45.28 211 LYS B O 1
ATOM 3718 N N . ILE B 1 212 ? 4.895 -1.624 -20.812 1 41.44 212 ILE B N 1
ATOM 3719 C CA . ILE B 1 212 ? 4.973 -2.299 -19.531 1 41.44 212 ILE B CA 1
ATOM 3720 C C . ILE B 1 212 ? 3.625 -2.932 -19.188 1 41.44 212 ILE B C 1
ATOM 3722 O O . ILE B 1 212 ? 2.598 -2.25 -19.188 1 41.44 212 ILE B O 1
ATOM 3726 N N . MET B 1 213 ? 3.521 -4.246 -19.469 1 43.34 213 MET B N 1
ATOM 3727 C CA . MET B 1 213 ? 2.326 -4.965 -19.047 1 43.34 213 MET B CA 1
ATOM 3728 C C . MET B 1 213 ? 2.412 -5.332 -17.562 1 43.34 213 MET B C 1
ATOM 3730 O O . MET B 1 213 ? 3.43 -5.863 -17.109 1 43.34 213 MET B O 1
ATOM 3734 N N . ILE B 1 214 ? 1.565 -4.672 -16.875 1 46.5 214 ILE B N 1
ATOM 3735 C CA . ILE B 1 214 ? 1.458 -5.066 -15.469 1 46.5 214 ILE B CA 1
ATOM 3736 C C . ILE B 1 214 ? 0.598 -6.324 -15.352 1 46.5 214 ILE B C 1
ATOM 3738 O O . ILE B 1 214 ? -0.527 -6.363 -15.852 1 46.5 214 ILE B O 1
ATOM 3742 N N . THR B 1 215 ? 1.323 -7.438 -15 1 49.31 215 THR B N 1
ATOM 3743 C CA . THR B 1 215 ? 0.645 -8.711 -14.805 1 49.31 215 THR B CA 1
ATOM 3744 C C . THR B 1 215 ? 0.371 -8.953 -13.328 1 49.31 215 THR B C 1
ATOM 3746 O O . THR B 1 215 ? 1.03 -8.375 -12.461 1 49.31 215 THR B O 1
ATOM 3749 N N . ILE B 1 216 ? -0.806 -9.383 -13.133 1 46.53 216 ILE B N 1
ATOM 3750 C CA . ILE B 1 216 ? -1.097 -9.883 -11.789 1 46.53 216 ILE B CA 1
ATOM 3751 C C . ILE B 1 216 ? -0.965 -11.406 -11.766 1 46.53 216 ILE B C 1
ATOM 3753 O O . ILE B 1 216 ? -1.396 -12.086 -12.695 1 46.53 216 ILE B O 1
ATOM 3757 N N . ARG B 1 217 ? 0.013 -11.828 -10.883 1 52.75 217 ARG B N 1
ATOM 3758 C CA . ARG B 1 217 ? 0.172 -13.25 -10.617 1 52.75 217 ARG B CA 1
ATOM 3759 C C . ARG B 1 217 ? -0.71 -13.695 -9.453 1 52.75 217 ARG B C 1
ATOM 3761 O O . ARG B 1 217 ? -0.67 -13.102 -8.375 1 52.75 217 ARG B O 1
ATOM 3768 N N . ILE B 1 218 ? -1.67 -14.477 -9.812 1 51.06 218 ILE B N 1
ATOM 3769 C CA . ILE B 1 218 ? -2.523 -15.07 -8.789 1 51.06 218 ILE B CA 1
ATOM 3770 C C . ILE B 1 218 ? -1.912 -16.391 -8.312 1 51.06 218 ILE B C 1
ATOM 3772 O O . ILE B 1 218 ? -1.662 -17.297 -9.109 1 51.06 218 ILE B O 1
ATOM 3776 N N . ARG B 1 219 ? -1.338 -16.312 -7.074 1 48.31 219 ARG B N 1
ATOM 3777 C CA . ARG B 1 219 ? -0.696 -17.5 -6.508 1 48.31 219 ARG B CA 1
ATOM 3778 C C . ARG B 1 219 ? -1.694 -18.344 -5.723 1 48.31 219 ARG B C 1
ATOM 3780 O O . ARG B 1 219 ? -2.523 -17.797 -4.984 1 48.31 219 ARG B O 1
ATOM 3787 N N . CYS B 1 220 ? -1.867 -19.5 -6.082 1 42 220 CYS B N 1
ATOM 3788 C CA . CYS B 1 220 ? -2.664 -20.453 -5.32 1 42 220 CYS B CA 1
ATOM 3789 C C . CYS B 1 220 ? -1.776 -21.344 -4.461 1 42 220 CYS B C 1
ATOM 3791 O O . CYS B 1 220 ? -0.886 -22.031 -4.98 1 42 220 CYS B O 1
ATOM 3793 N N . ILE B 1 221 ? -1.349 -20.812 -3.242 1 43.97 221 ILE B N 1
ATOM 3794 C CA . ILE B 1 221 ? -0.475 -21.625 -2.412 1 43.97 221 ILE B CA 1
ATOM 3795 C C . ILE B 1 221 ? -1.294 -22.719 -1.722 1 43.97 221 ILE B C 1
ATOM 3797 O O . ILE B 1 221 ? -2.414 -22.469 -1.269 1 43.97 221 ILE B O 1
ATOM 3801 N N . ILE B 1 222 ? -0.862 -23.938 -1.967 1 40.75 222 ILE B N 1
ATOM 3802 C CA . ILE B 1 222 ? -1.306 -25.125 -1.23 1 40.75 222 ILE B CA 1
ATOM 3803 C C . ILE B 1 222 ? -0.695 -25.109 0.169 1 40.75 222 ILE B C 1
ATOM 3805 O O . ILE B 1 222 ? 0.524 -25.016 0.321 1 40.75 222 ILE B O 1
ATOM 3809 N N . LEU B 1 223 ? -1.438 -24.531 1.123 1 37.53 223 LEU B N 1
ATOM 3810 C CA . LEU B 1 223 ? -0.988 -24.719 2.498 1 37.53 223 LEU B CA 1
ATOM 3811 C C . LEU B 1 223 ? -0.88 -26.203 2.834 1 37.53 223 LEU B C 1
ATOM 3813 O O . LEU B 1 223 ? -0.945 -26.578 4.004 1 37.53 223 LEU B O 1
ATOM 3817 N N . LYS B 1 224 ? -1.078 -27.125 2.041 1 33 224 LYS B N 1
ATOM 3818 C CA . LYS B 1 224 ? -1.142 -28.469 2.629 1 33 224 LYS B CA 1
ATOM 3819 C C . LYS B 1 224 ? 0.186 -28.844 3.279 1 33 224 LYS B C 1
ATOM 3821 O O . LYS B 1 224 ? 1.238 -28.766 2.643 1 33 224 LYS B O 1
ATOM 3826 N N . GLU B 1 225 ? 0.164 -28.625 4.426 1 31.39 225 GLU B N 1
ATOM 3827 C CA . GLU B 1 225 ? 1.001 -29.531 5.199 1 31.39 225 GLU B CA 1
ATOM 3828 C C . GLU B 1 225 ? 0.683 -30.984 4.867 1 31.39 225 GLU B C 1
ATOM 3830 O O . GLU B 1 225 ? -0.486 -31.375 4.797 1 31.39 225 GLU B O 1
ATOM 3835 N N . GLY B 1 226 ? 1.457 -31.906 4.32 1 31.48 226 GLY B N 1
ATOM 3836 C CA . GLY B 1 226 ? 1.466 -33.312 3.896 1 31.48 226 GLY B CA 1
ATOM 3837 C C . GLY B 1 226 ? 0.766 -33.531 2.568 1 31.48 226 GLY B C 1
ATOM 3838 O O . GLY B 1 226 ? -0.457 -33.406 2.477 1 31.48 226 GLY B O 1
ATOM 3839 N N . TYR B 1 227 ? 1.232 -33.375 1.457 1 30.97 227 TYR B N 1
ATOM 3840 C CA . TYR B 1 227 ? 0.673 -33.844 0.192 1 30.97 227 TYR B CA 1
ATOM 3841 C C . TYR B 1 227 ? 0.18 -35.281 0.308 1 30.97 227 TYR B C 1
ATOM 3843 O O . TYR B 1 227 ? 0.932 -36.219 0.051 1 30.97 227 TYR B O 1
ATOM 3851 N N . THR B 1 228 ? -0.36 -35.938 1.327 1 27.28 228 THR B N 1
ATOM 3852 C CA . THR B 1 228 ? -1.259 -36.938 0.757 1 27.28 228 THR B CA 1
ATOM 3853 C C . THR B 1 228 ? -2.424 -36.25 0.036 1 27.28 228 THR B C 1
ATOM 3855 O O . THR B 1 228 ? -2.916 -35.219 0.476 1 27.28 228 THR B O 1
ATOM 3858 N N . PRO B 1 229 ? -2.877 -36.625 -1.335 1 27.16 229 PRO B N 1
ATOM 3859 C CA . PRO B 1 229 ? -4.02 -36.344 -2.207 1 27.16 229 PRO B CA 1
ATOM 3860 C C . PRO B 1 229 ? -5.273 -35.969 -1.429 1 27.16 229 PRO B C 1
ATOM 3862 O O . PRO B 1 229 ? -6.305 -35.656 -2.029 1 27.16 229 PRO B O 1
ATOM 3865 N N . LEU B 1 230 ? -5.664 -36.406 -0.232 1 25.34 230 LEU B N 1
ATOM 3866 C CA . LEU B 1 230 ? -7.078 -36.594 0.057 1 25.34 230 LEU B CA 1
ATOM 3867 C C . LEU B 1 230 ? -7.777 -35.281 0.342 1 25.34 230 LEU B C 1
ATOM 3869 O O . LEU B 1 230 ? -9 -35.188 0.203 1 25.34 230 LEU B O 1
ATOM 3873 N N . HIS B 1 231 ? -7.52 -34.5 1.443 1 25.39 231 HIS B N 1
ATOM 3874 C CA . HIS B 1 231 ? -8.734 -33.938 2.027 1 25.39 231 HIS B CA 1
ATOM 3875 C C . HIS B 1 231 ? -9.172 -32.688 1.28 1 25.39 231 HIS B C 1
ATOM 3877 O O . HIS B 1 231 ? -8.328 -31.875 0.866 1 25.39 231 HIS B O 1
ATOM 3883 N N . PRO B 1 232 ? -10.516 -32.406 0.817 1 26.05 232 PRO B N 1
ATOM 3884 C CA . PRO B 1 232 ? -11.352 -31.625 -0.094 1 26.05 232 PRO B CA 1
ATOM 3885 C C . PRO B 1 232 ? -11.258 -30.109 0.162 1 26.05 232 PRO B C 1
ATOM 3887 O O . PRO B 1 232 ? -11.219 -29.328 -0.784 1 26.05 232 PRO B O 1
ATOM 3890 N N . HIS B 1 233 ? -11.648 -29.547 1.29 1 25.42 233 HIS B N 1
ATOM 3891 C CA . HIS B 1 233 ? -12.305 -28.25 1.396 1 25.42 233 HIS B CA 1
ATOM 3892 C C . HIS B 1 233 ? -11.289 -27.125 1.593 1 25.42 233 HIS B C 1
ATOM 3894 O O . HIS B 1 233 ? -11.641 -26.047 2.068 1 25.42 233 HIS B O 1
ATOM 3900 N N . GLU B 1 234 ? -10.07 -27.312 1.205 1 27.11 234 GLU B N 1
ATOM 3901 C CA . GLU B 1 234 ? -9.094 -26.344 1.695 1 27.11 234 GLU B CA 1
ATOM 3902 C C . GLU B 1 234 ? -9.172 -25.031 0.905 1 27.11 234 GLU B C 1
ATOM 3904 O O . GLU B 1 234 ? -9.273 -25.047 -0.324 1 27.11 234 GLU B O 1
ATOM 3909 N N . SER B 1 235 ? -9.5 -24 1.543 1 24.91 235 SER B N 1
ATOM 3910 C CA . SER B 1 235 ? -9.906 -22.656 1.173 1 24.91 235 SER B CA 1
ATOM 3911 C C . SER B 1 235 ? -8.82 -21.938 0.372 1 24.91 235 SER B C 1
ATOM 3913 O O . SER B 1 235 ? -7.633 -22.188 0.575 1 24.91 235 SER B O 1
ATOM 3915 N N . ARG B 1 236 ? -9.109 -21.438 -0.82 1 28.77 236 ARG B N 1
ATOM 3916 C CA . ARG B 1 236 ? -8.578 -20.891 -2.064 1 28.77 236 ARG B CA 1
ATOM 3917 C C . ARG B 1 236 ? -8.094 -19.453 -1.872 1 28.77 236 ARG B C 1
ATOM 3919 O O . ARG B 1 236 ? -8.852 -18.594 -1.427 1 28.77 236 ARG B O 1
ATOM 3926 N N . LEU B 1 237 ? -6.902 -19.297 -1.295 1 25.67 237 LEU B N 1
ATOM 3927 C CA . LEU B 1 237 ? -6.617 -17.875 -1.108 1 25.67 237 LEU B CA 1
ATOM 3928 C C . LEU B 1 237 ? -5.98 -17.281 -2.357 1 25.67 237 LEU B C 1
ATOM 3930 O O . LEU B 1 237 ? -4.867 -17.656 -2.734 1 25.67 237 LEU B O 1
ATOM 3934 N N . PRO B 1 238 ? -6.676 -16.859 -3.389 1 26.11 238 PRO B N 1
ATOM 3935 C CA . PRO B 1 238 ? -6.047 -16.281 -4.578 1 26.11 238 PRO B CA 1
ATOM 3936 C C . PRO B 1 238 ? -5.359 -14.945 -4.297 1 26.11 238 PRO B C 1
ATOM 3938 O O . PRO B 1 238 ? -5.859 -14.141 -3.51 1 26.11 238 PRO B O 1
ATOM 3941 N N . TYR B 1 239 ? -4.062 -14.789 -4.164 1 25.52 239 TYR B N 1
ATOM 3942 C CA . TYR B 1 239 ? -3.477 -13.469 -3.965 1 25.52 239 TYR B CA 1
ATOM 3943 C C . TYR B 1 239 ? -2.877 -12.938 -5.262 1 25.52 239 TYR B C 1
ATOM 3945 O O . TYR B 1 239 ? -2.436 -13.711 -6.113 1 25.52 239 TYR B O 1
ATOM 3953 N N . ALA B 1 240 ? -3.24 -11.82 -5.762 1 23.38 240 ALA B N 1
ATOM 3954 C CA . ALA B 1 240 ? -2.797 -11.141 -6.98 1 23.38 240 ALA B CA 1
ATOM 3955 C C . ALA B 1 240 ? -1.462 -10.438 -6.762 1 23.38 240 ALA B C 1
ATOM 3957 O O . ALA B 1 240 ? -1.255 -9.797 -5.73 1 23.38 240 ALA B O 1
ATOM 3958 N N . THR B 1 241 ? -0.227 -10.883 -7.238 1 23.3 241 THR B N 1
ATOM 3959 C CA . THR B 1 241 ? 1.033 -10.148 -7.266 1 23.3 241 THR B CA 1
ATOM 3960 C C . THR B 1 241 ? 1.254 -9.5 -8.633 1 23.3 241 THR B C 1
ATOM 3962 O O . THR B 1 241 ? 0.865 -10.062 -9.656 1 23.3 241 THR B O 1
#

Nearest PDB structures (foldseek):
  3e3o-assembly1_A  TM=8.723E-01  e=1.646E-19  Oryctolagus cuniculus
  3e3n-assembly3_E  TM=8.676E-01  e=1.450E-19  Oryctolagus cuniculus
  3e3l-assembly2_C  TM=8.707E-01  e=3.102E-19  Oryctolagus cuniculus
  8r48-assembly1_A  TM=8.525E-01  e=4.164E-18  Solanum tuberosum
  5lr8-assembly1_A  TM=8.524E-01  e=6.759E-17  Hordeum vulgare subsp. vulgare

Radius of gyration: 25.27 Å; Cα contacts (8 Å, |Δi|>4): 793; chains: 2; bounding box: 64×72×74 Å

Organism: Fervidobacterium islandicum (NCBI:txid2423)